Protein 4N6H (pdb70)

B-factor: mean 40.63, std 15.29, range [19.53, 95.66]

InterPro domains:
  IPR000276 G protein-coupled receptor, rhodopsin-like [PF00001] (66-318)
  IPR000276 G protein-coupled receptor, rhodopsin-like [PR00237] (51-75)
  IPR000276 G protein-coupled receptor, rhodopsin-like [PR00237] (84-105)
  IPR000276 G protein-coupled receptor, rhodopsin-like [PR00237] (128-150)
  IPR000276 G protein-coupled receptor, rhodopsin-like [PR00237] (164-185)
  IPR000276 G protein-coupled receptor, rhodopsin-like [PR00237] (214-237)
  IPR000276 G protein-coupled receptor, rhodopsin-like [PR00237] (259-283)
  IPR000276 G protein-coupled receptor, rhodopsin-like [PR00237] (300-326)
  IPR000276 G protein-coupled receptor, rhodopsin-like [PS00237] (134-150)
  IPR000276 G protein-coupled receptor, rhodopsin-like [SM01381] (60-329)
  IPR000321 Delta opioid receptor [PR00525] (18-31)
  IPR000321 Delta opioid receptor [PR00525] (32-46)
  IPR000321 Delta opioid receptor [PR00525] (187-199)
  IPR000321 Delta opioid receptor [PR00525] (284-297)
  IPR000321 Delta opioid receptor [PR00525] (334-346)
  IPR000321 Delta opioid receptor [PR00525] (351-369)
  IPR001418 Opioid receptor [PR00384] (76-89)
  IPR001418 Opioid receptor [PR00384] (128-140)
  IPR001418 Opioid receptor [PR00384] (157-166)
  IPR001418 Opioid receptor [PR00384] (246-258)

Radius of gyration: 29.04 Å; Cα contacts (8 Å, |Δi|>4): 492; chains: 1; bounding box: 52×43×96 Å

GO terms:
  GO:0010629 negative regulation of gene expression (P, IDA)
  GO:0051881 regulation of mitochondrial membrane potential (P, IDA)
  GO:0031333 negative regulation of protein-containing complex assembly (P, IDA)
  GO:0097237 cellular response to toxic substance (P, IDA)
  GO:0071456 cellular response to hypoxia (P, IDA)
  GO:0004985 G protein-coupled opioid receptor activity (F, IDA)
  GO:0005886 plasma membrane (C, IDA)
  GO:0007186 G protein-coupled receptor signaling pathway (P, IDA)
  GO:0005886 plasma membrane (C, TAS)
  GO:0006955 immune response (P, TAS)
  GO:0007187 G protein-coupled receptor signaling pathway, coupled to cyclic nucleotide second messenger (P, TAS)
  GO:0005515 protein binding (F, IPI)
  GO:0038003 G protein-coupled opioid receptor signaling pathway (P, IMP)
  GO:0038046 G protein-coupled enkephalin receptor activity (F, IMP)

CATH classification: 1.20.120.10 (+1 more: 1.20.1070.10)

Foldseek 3Di:
DLVVLLQLLVVLLVQLLVDPWLVSLLVSLVSNLVSLVVNLVDDFPVCPVDDCPDPLVVLQNVLSVVLNVLSVVLNVCSVVTNSVSSSVSSVVSVVSCVPGPCVRHPDHCPLVVLLQVLLVVLLVLLVVLLVLLQVLLVLLLVLCVPDPVNLFLLSLLVNLLSVLLNQQSVCSNQVSVCSNVVARPPFQQVLLSNQLSVQLNLQLNLQSLLVSLVLLLCVQVVVVCSVVPTDSVNSNVVSVVSSVVSVVVSVLSSVQFGWDDDPNHIDTDGHDPPVRLVVVLVVLVCCLCNSPDPSVVSSVVSLVVSVVSLVVDPASDDDPVVSVVSVLSNVLSSVLSVLQCVLQVQLSVLVNCVSPPPDDPSPSVNVSSNSVSVSSNSSSSSVNSVSCCVRPVSSVVSSVVCVVCVPD

Nearest PDB structures (foldseek):
  4n6h-assembly1_A  TM=1.002E+00  e=2.542E-54  Escherichia coli
  4rwd-assembly2_B  TM=7.569E-01  e=8.763E-48  Escherichia coli
  6pt3-assembly1_A  TM=9.069E-01  e=1.514E-42  Homo sapiens
  6pt3-assembly1_B  TM=7.504E-01  e=3.283E-35  Homo sapiens
  8f7s-assembly1_D  TM=8.794E-01  e=4.205E-30  Homo sapiens

Sequence (408 aa):
DLEDNWETLNDNLKVIEKADNAAQVKDALTKMRAAALDAQKATPPKLEDKSPDSPEMKDFRHGFDILVGQIDDALKLANEGKVKEAQAAAEQLKTTRNAYIQKYLGSPGARSASSLALAIAITALYSAVCAVGLLGNVLVMFGIVRYTKMKKTATNIYIFNLALADALATSTLPFQSAKYLMETWPFGELLCKAVLSIDYYNMFTSIFTLTMMMSVDRYIAVCHPVKALDFRTPAKAKLLINICIWVLASGVGVPIMMVMAVTRPRDGAVVCMLQFPSPSWYWDTVTKKICVFLFAFVVPILLIITVCYGLMLLRLRSSVVRLLSGSKEKDRSLRRITRMVLVVVGAFVVCWAPIHIFVIVWTLVDIDRRDPLVVAALHLCIALGYANSSLNPVLYAFLDENFKRCFRQLCRKPCG

Structure (mmCIF, N/CA/C/O backbone):
data_4N6H
#
_entry.id   4N6H
#
_cell.length_a   86.230
_cell.length_b   72.851
_cell.length_c   84.408
_cell.angle_alpha   90.00
_cell.angle_beta   107.48
_cell.angle_gamma   90.00
#
_symmetry.space_group_name_H-M   'C 1 2 1'
#
loop_
_entity.id
_entity.type
_entity.pdbx_description
1 polymer 'Soluble cytochrome b562, Delta-type opioid receptor chimeric protein'
2 non-polymer 'OLEIC ACID'
3 non-polymer '(2R)-2,3-dihydroxypropyl (9Z)-octadec-9-enoate'
4 non-polymer 'TRIETHYLENE GLYCOL'
5 non-polymer 'L(+)-TARTARIC ACID'
6 non-polymer (4bS,8R,8aS,14bR)-7-(cyclopropylmethyl)-5,6,7,8,14,14b-hexahydro-4,8-methano[1]benzofuro[2,3-a]pyrido[4,3-b]carbazole-1,8a(9H)-diol
7 non-polymer 'SODIUM ION'
8 water water
#
loop_
_atom_site.group_PDB
_atom_site.id
_atom_site.type_symbol
_atom_site.label_atom_id
_atom_site.label_alt_id
_atom_site.label_comp_id
_atom_site.label_asym_id
_atom_site.label_entity_id
_atom_site.label_seq_id
_atom_site.pdbx_PDB_ins_code
_atom_site.Cartn_x
_atom_site.Cartn_y
_atom_site.Cartn_z
_atom_site.occupancy
_atom_site.B_iso_or_equiv
_atom_site.auth_seq_id
_atom_site.auth_comp_id
_atom_site.auth_asym_id
_atom_site.auth_atom_id
_atom_site.pdbx_PDB_model_num
ATOM 1 N N . ASP A 1 7 ? 6.398 -70.999 46.982 1.00 78.23 1002 ASP A N 1
ATOM 2 C CA . ASP A 1 7 ? 6.604 -71.107 45.501 1.00 73.85 1002 ASP A CA 1
ATOM 3 C C . ASP A 1 7 ? 7.164 -72.476 45.122 1.00 66.17 1002 ASP A C 1
ATOM 4 O O . ASP A 1 7 ? 6.495 -73.228 44.432 1.00 65.46 1002 ASP A O 1
ATOM 6 N N . LEU A 1 8 ? 8.370 -72.812 45.585 1.00 64.29 1003 LEU A N 1
ATOM 7 C CA . LEU A 1 8 ? 8.994 -74.118 45.258 1.00 60.07 1003 LEU A CA 1
ATOM 8 C C . LEU A 1 8 ? 8.279 -75.279 45.924 1.00 58.45 1003 LEU A C 1
ATOM 9 O O . LEU A 1 8 ? 8.095 -76.340 45.326 1.00 56.80 1003 LEU A O 1
ATOM 14 N N . GLU A 1 9 ? 7.921 -75.083 47.185 1.00 62.96 1004 GLU A N 1
ATOM 15 C CA . GLU A 1 9 ? 7.211 -76.099 47.955 1.00 63.94 1004 GLU A CA 1
ATOM 16 C C . GLU A 1 9 ? 5.923 -76.521 47.270 1.00 61.21 1004 GLU A C 1
ATOM 17 O O . GLU A 1 9 ? 5.601 -77.709 47.193 1.00 58.68 1004 GLU A O 1
ATOM 23 N N . ASP A 1 10 ? 5.174 -75.532 46.794 1.00 63.54 1005 ASP A N 1
ATOM 24 C CA . ASP A 1 10 ? 3.906 -75.782 46.123 1.00 63.50 1005 ASP A CA 1
ATOM 25 C C . ASP A 1 10 ? 4.136 -76.508 44.795 1.00 59.65 1005 ASP A C 1
ATOM 26 O O . ASP A 1 10 ? 3.415 -77.445 44.467 1.00 58.91 1005 ASP A O 1
ATOM 31 N N . ASN A 1 11 ? 5.155 -76.095 44.049 1.00 57.15 1006 ASN A N 1
ATOM 32 C CA . ASN A 1 11 ? 5.517 -76.794 42.802 1.00 54.17 1006 ASN A CA 1
ATOM 33 C C . ASN A 1 11 ? 5.850 -78.278 43.000 1.00 51.40 1006 ASN A C 1
ATOM 34 O O . ASN A 1 11 ? 5.407 -79.138 42.227 1.00 48.61 1006 ASN A O 1
ATOM 39 N N . TRP A 1 12 ? 6.613 -78.577 44.043 1.00 52.14 1007 TRP A N 1
ATOM 40 C CA . TRP A 1 12 ? 7.008 -79.954 44.343 1.00 50.99 1007 TRP A CA 1
ATOM 41 C C . TRP A 1 12 ? 5.793 -80.840 44.694 1.00 52.92 1007 TRP A C 1
ATOM 42 O O . TRP A 1 12 ? 5.680 -81.950 44.180 1.00 52.27 1007 TRP A O 1
ATOM 53 N N . GLU A 1 13 ? 4.874 -80.337 45.521 1.00 55.11 1008 GLU A N 1
ATOM 54 C CA . GLU A 1 13 ? 3.653 -81.076 45.845 1.00 56.84 1008 GLU A CA 1
ATOM 55 C C . GLU A 1 13 ? 2.799 -81.333 44.589 1.00 55.13 1008 GLU A C 1
ATOM 56 O O . GLU A 1 13 ? 2.310 -82.447 44.381 1.00 52.98 1008 GLU A O 1
ATOM 58 N N . THR A 1 14 ? 2.626 -80.309 43.756 1.00 55.26 1009 THR A N 1
ATOM 59 C CA . THR A 1 14 ? 1.786 -80.445 42.573 1.00 58.53 1009 THR A CA 1
ATOM 60 C C . THR A 1 14 ? 2.401 -81.476 41.621 1.00 52.16 1009 THR A C 1
ATOM 61 O O . THR A 1 14 ? 1.689 -82.290 41.029 1.00 50.96 1009 THR A O 1
ATOM 65 N N . LEU A 1 15 ? 3.727 -81.444 41.501 1.00 50.40 1010 LEU A N 1
ATOM 66 C CA . LEU A 1 15 ? 4.457 -82.398 40.681 1.00 49.81 1010 LEU A CA 1
ATOM 67 C C . LEU A 1 15 ? 4.129 -83.827 41.153 1.00 51.85 1010 LEU A C 1
ATOM 68 O O . LEU A 1 15 ? 3.630 -84.673 40.381 1.00 53.32 1010 LEU A O 1
ATOM 73 N N . ASN A 1 16 ? 4.344 -84.066 42.443 1.00 51.89 1011 ASN A N 1
ATOM 74 C CA . ASN A 1 16 ? 4.133 -85.376 43.043 1.00 53.31 1011 ASN A CA 1
ATOM 75 C C . ASN A 1 16 ? 2.670 -85.805 43.079 1.00 52.25 1011 ASN A C 1
ATOM 76 O O . ASN A 1 16 ? 2.388 -86.968 42.843 1.00 53.30 1011 ASN A O 1
ATOM 81 N N . ASP A 1 17 ? 1.755 -84.872 43.353 1.00 53.58 1012 ASP A N 1
ATOM 82 C CA . ASP A 1 17 ? 0.311 -85.173 43.391 1.00 56.17 1012 ASP A CA 1
ATOM 83 C C . ASP A 1 17 ? -0.185 -85.613 42.015 1.00 55.24 1012 ASP A C 1
ATOM 84 O O . ASP A 1 17 ? -0.952 -86.558 41.894 1.00 53.98 1012 ASP A O 1
ATOM 89 N N . ASN A 1 18 ? 0.282 -84.932 40.977 1.00 55.67 1013 ASN A N 1
ATOM 90 C CA . ASN A 1 18 ? -0.130 -85.254 39.619 1.00 52.78 1013 ASN A CA 1
ATOM 91 C C . ASN A 1 18 ? 0.420 -86.588 39.098 1.00 51.11 1013 ASN A C 1
ATOM 92 O O . ASN A 1 18 ? -0.260 -87.261 38.319 1.00 45.63 1013 ASN A O 1
ATOM 97 N N . LEU A 1 19 ? 1.612 -86.990 39.552 1.00 50.49 1014 LEU A N 1
ATOM 98 C CA . LEU A 1 19 ? 2.094 -88.361 39.292 1.00 51.69 1014 LEU A CA 1
ATOM 99 C C . LEU A 1 19 ? 1.093 -89.389 39.786 1.00 54.18 1014 LEU A C 1
ATOM 100 O O . LEU A 1 19 ? 0.797 -90.357 39.090 1.00 55.83 1014 LEU A O 1
ATOM 105 N N . LYS A 1 20 ? 0.568 -89.178 40.996 1.00 58.21 1015 LYS A N 1
ATOM 106 C CA . LYS A 1 20 ? -0.471 -90.067 41.551 1.00 59.95 1015 LYS A CA 1
ATOM 107 C C . LYS A 1 20 ? -1.768 -90.043 40.730 1.00 58.56 1015 LYS A C 1
ATOM 108 O O . LYS A 1 20 ? -2.375 -91.084 40.482 1.00 59.22 1015 LYS A O 1
ATOM 111 N N . VAL A 1 21 ? -2.200 -88.858 40.313 1.00 56.85 1016 VAL A N 1
ATOM 112 C CA . VAL A 1 21 ? -3.410 -88.743 39.485 1.00 56.14 1016 VAL A CA 1
ATOM 113 C C . VAL A 1 21 ? -3.291 -89.596 38.211 1.00 53.35 1016 VAL A C 1
ATOM 114 O O . VAL A 1 21 ? -4.260 -90.248 37.782 1.00 53.41 1016 VAL A O 1
ATOM 118 N N . ILE A 1 22 ? -2.098 -89.610 37.628 1.00 50.71 1017 ILE A N 1
ATOM 119 C CA . ILE A 1 22 ? -1.854 -90.332 36.384 1.00 49.72 1017 ILE A CA 1
ATOM 120 C C . ILE A 1 22 ? -2.033 -91.839 36.562 1.00 51.86 1017 ILE A C 1
ATOM 121 O O . ILE A 1 22 ? -2.714 -92.491 35.765 1.00 47.13 1017 ILE A O 1
ATOM 126 N N . GLU A 1 23 ? -1.406 -92.388 37.598 1.00 54.78 1018 GLU A N 1
ATOM 127 C CA . GLU A 1 23 ? -1.611 -93.799 37.961 1.00 58.32 1018 GLU A CA 1
ATOM 128 C C . GLU A 1 23 ? -3.093 -94.119 38.226 1.00 59.47 1018 GLU A C 1
ATOM 129 O O . GLU A 1 23 ? -3.557 -95.201 37.879 1.00 62.06 1018 GLU A O 1
ATOM 133 N N . LYS A 1 24 ? -3.846 -93.169 38.783 1.00 60.55 1019 LYS A N 1
ATOM 134 C CA . LYS A 1 24 ? -5.272 -93.385 39.082 1.00 61.79 1019 LYS A CA 1
ATOM 135 C C . LYS A 1 24 ? -6.240 -93.081 37.927 1.00 59.04 1019 LYS A C 1
ATOM 136 O O . LYS A 1 24 ? -7.432 -93.331 38.047 1.00 58.91 1019 LYS A O 1
ATOM 140 N N . ALA A 1 25 ? -5.740 -92.561 36.809 1.00 55.29 1020 ALA A N 1
ATOM 141 C CA . ALA A 1 25 ? -6.609 -92.022 35.766 1.00 53.07 1020 ALA A CA 1
ATOM 142 C C . ALA A 1 25 ? -7.458 -93.074 35.025 1.00 54.22 1020 ALA A C 1
ATOM 143 O O . ALA A 1 25 ? -7.011 -94.197 34.778 1.00 54.73 1020 ALA A O 1
ATOM 145 N N . ASP A 1 26 ? -8.679 -92.676 34.670 1.00 54.00 1021 ASP A N 1
ATOM 146 C CA . ASP A 1 26 ? -9.611 -93.490 33.872 1.00 54.86 1021 ASP A CA 1
ATOM 147 C C . ASP A 1 26 ? -9.381 -93.346 32.367 1.00 48.58 1021 ASP A C 1
ATOM 148 O O . ASP A 1 26 ? -9.735 -94.242 31.579 1.00 45.70 1021 ASP A O 1
ATOM 153 N N . ASN A 1 27 ? -8.859 -92.198 31.962 1.00 44.34 1022 ASN A N 1
ATOM 154 C CA . ASN A 1 27 ? -8.754 -91.871 30.540 1.00 42.39 1022 ASN A CA 1
ATOM 155 C C . ASN A 1 27 ? -7.581 -90.958 30.162 1.00 38.59 1022 ASN A C 1
ATOM 156 O O . ASN A 1 27 ? -6.920 -90.333 31.017 1.00 39.62 1022 ASN A O 1
ATOM 161 N N . ALA A 1 28 ? -7.336 -90.894 28.857 1.00 36.29 1023 ALA A N 1
ATOM 162 C CA . ALA A 1 28 ? -6.232 -90.143 28.311 1.00 33.46 1023 ALA A CA 1
ATOM 163 C C . ALA A 1 28 ? -6.313 -88.632 28.610 1.00 34.64 1023 ALA A C 1
ATOM 164 O O . ALA A 1 28 ? -5.290 -87.986 28.780 1.00 34.11 1023 ALA A O 1
ATOM 166 N N . ALA A 1 29 ? -7.511 -88.076 28.631 1.00 37.64 1024 ALA A N 1
ATOM 167 C CA . ALA A 1 29 ? -7.676 -86.644 28.892 1.00 40.27 1024 ALA A CA 1
ATOM 168 C C . ALA A 1 29 ? -7.219 -86.286 30.310 1.00 38.73 1024 ALA A C 1
ATOM 169 O O . ALA A 1 29 ? -6.616 -85.241 30.521 1.00 37.56 1024 ALA A O 1
ATOM 171 N N . GLN A 1 30 ? -7.542 -87.141 31.271 1.00 39.19 1025 GLN A N 1
ATOM 172 C CA . GLN A 1 30 ? -7.133 -86.925 32.654 1.00 41.15 1025 GLN A CA 1
ATOM 173 C C . GLN A 1 30 ? -5.619 -87.000 32.762 1.00 38.30 1025 GLN A C 1
ATOM 174 O O . GLN A 1 30 ? -5.000 -86.250 33.526 1.00 38.78 1025 GLN A O 1
ATOM 180 N N . VAL A 1 31 ? -5.031 -87.934 32.021 1.00 34.94 1026 VAL A N 1
ATOM 181 C CA . VAL A 1 31 ? -3.560 -88.082 32.011 1.00 34.48 1026 VAL A CA 1
ATOM 182 C C . VAL A 1 31 ? -2.889 -86.855 31.353 1.00 32.69 1026 VAL A C 1
ATOM 183 O O . VAL A 1 31 ? -1.919 -86.314 31.868 1.00 33.72 1026 VAL A O 1
ATOM 187 N N . LYS A 1 32 ? -3.419 -86.406 30.225 1.00 33.27 1027 LYS A N 1
ATOM 188 C CA . LYS A 1 32 ? -2.910 -85.212 29.532 1.00 34.28 1027 LYS A CA 1
ATOM 189 C C . LYS A 1 32 ? -2.974 -83.982 30.448 1.00 37.02 1027 LYS A C 1
ATOM 190 O O . LYS A 1 32 ? -2.017 -83.196 30.542 1.00 34.27 1027 LYS A O 1
ATOM 196 N N . ASP A 1 33 ? -4.096 -83.822 31.144 1.00 38.86 1028 ASP A N 1
ATOM 197 C CA . ASP A 1 33 ? -4.234 -82.690 32.060 1.00 42.98 1028 ASP A CA 1
ATOM 198 C C . ASP A 1 33 ? -3.185 -82.720 33.192 1.00 41.11 1028 ASP A C 1
ATOM 199 O O . ASP A 1 33 ? -2.582 -81.694 33.515 1.00 41.61 1028 ASP A O 1
ATOM 204 N N . ALA A 1 34 ? -2.989 -83.890 33.794 1.00 38.29 1029 ALA A N 1
ATOM 205 C CA . ALA A 1 34 ? -2.060 -84.051 34.902 1.00 37.29 1029 ALA A CA 1
ATOM 206 C C . ALA A 1 34 ? -0.623 -83.845 34.401 1.00 35.22 1029 ALA A C 1
ATOM 207 O O . ALA A 1 34 ? 0.183 -83.187 35.081 1.00 35.64 1029 ALA A O 1
ATOM 209 N N . LEU A 1 35 ? -0.317 -84.373 33.213 1.00 33.28 1030 LEU A N 1
ATOM 210 C CA . LEU A 1 35 ? 1.034 -84.210 32.633 1.00 32.53 1030 LEU A CA 1
ATOM 211 C C . LEU A 1 35 ? 1.323 -82.747 32.388 1.00 33.73 1030 LEU A C 1
ATOM 212 O O . LEU A 1 35 ? 2.427 -82.266 32.649 1.00 34.59 1030 LEU A O 1
ATOM 217 N N . THR A 1 36 ? 0.332 -82.047 31.853 1.00 36.35 1031 THR A N 1
ATOM 218 C CA . THR A 1 36 ? 0.456 -80.613 31.565 1.00 37.71 1031 THR A CA 1
ATOM 219 C C . THR A 1 36 ? 0.786 -79.792 32.838 1.00 38.76 1031 THR A C 1
ATOM 220 O O . THR A 1 36 ? 1.689 -78.936 32.837 1.00 37.67 1031 THR A O 1
ATOM 224 N N . LYS A 1 37 ? 0.072 -80.076 33.924 1.00 39.32 1032 LYS A N 1
ATOM 225 C CA . LYS A 1 37 ? 0.385 -79.482 35.230 1.00 41.32 1032 LYS A CA 1
ATOM 226 C C . LYS A 1 37 ? 1.749 -79.876 35.794 1.00 39.05 1032 LYS A C 1
ATOM 227 O O . LYS A 1 37 ? 2.434 -79.027 36.377 1.00 38.74 1032 LYS A O 1
ATOM 233 N N . MET A 1 38 ? 2.147 -81.136 35.622 1.00 37.43 1033 MET A N 1
ATOM 234 C CA . MET A 1 38 ? 3.473 -81.580 36.092 1.00 36.75 1033 MET A CA 1
ATOM 235 C C . MET A 1 38 ? 4.563 -80.779 35.371 1.00 36.29 1033 MET A C 1
ATOM 236 O O . MET A 1 38 ? 5.523 -80.331 35.966 1.00 35.86 1033 MET A O 1
ATOM 241 N N . ARG A 1 39 ? 4.398 -80.600 34.070 1.00 35.61 1034 ARG A N 1
ATOM 242 C CA . ARG A 1 39 ? 5.396 -79.897 33.297 1.00 36.54 1034 ARG A CA 1
ATOM 243 C C . ARG A 1 39 ? 5.530 -78.434 33.732 1.00 37.07 1034 ARG A C 1
ATOM 244 O O . ARG A 1 39 ? 6.643 -77.918 33.860 1.00 36.38 1034 ARG A O 1
ATOM 252 N N . ALA A 1 40 ? 4.399 -77.771 33.931 1.00 39.15 1035 ALA A N 1
ATOM 253 C CA . ALA A 1 40 ? 4.388 -76.386 34.405 1.00 41.33 1035 ALA A CA 1
ATOM 254 C C . ALA A 1 40 ? 5.058 -76.309 35.768 1.00 42.53 1035 ALA A C 1
ATOM 255 O O . ALA A 1 40 ? 5.887 -75.442 35.998 1.00 45.70 1035 ALA A O 1
ATOM 257 N N . ALA A 1 41 ? 4.704 -77.212 36.674 1.00 42.72 1036 ALA A N 1
ATOM 258 C CA . ALA A 1 41 ? 5.311 -77.217 38.004 1.00 44.82 1036 ALA A CA 1
ATOM 259 C C . ALA A 1 41 ? 6.822 -77.487 37.941 1.00 44.96 1036 ALA A C 1
ATOM 260 O O . ALA A 1 41 ? 7.615 -76.851 38.647 1.00 45.80 1036 ALA A O 1
ATOM 262 N N . ALA A 1 42 ? 7.217 -78.421 37.088 1.00 40.55 1037 ALA A N 1
ATOM 263 C CA . ALA A 1 42 ? 8.628 -78.771 36.903 1.00 41.80 1037 ALA A CA 1
ATOM 264 C C . ALA A 1 42 ? 9.468 -77.578 36.421 1.00 42.94 1037 ALA A C 1
ATOM 265 O O . ALA A 1 42 ? 10.532 -77.273 36.973 1.00 43.19 1037 ALA A O 1
ATOM 267 N N . LEU A 1 43 ? 8.969 -76.891 35.403 1.00 43.86 1038 LEU A N 1
ATOM 268 C CA . LEU A 1 43 ? 9.674 -75.732 34.838 1.00 45.57 1038 LEU A CA 1
ATOM 269 C C . LEU A 1 43 ? 9.868 -74.599 35.865 1.00 47.54 1038 LEU A C 1
ATOM 270 O O . LEU A 1 43 ? 10.916 -73.939 35.887 1.00 48.72 1038 LEU A O 1
ATOM 275 N N . ASP A 1 44 ? 8.856 -74.379 36.696 1.00 50.15 1039 ASP A N 1
ATOM 276 C CA . ASP A 1 44 ? 8.952 -73.425 37.811 1.00 53.82 1039 ASP A CA 1
ATOM 277 C C . ASP A 1 44 ? 9.938 -73.887 38.893 1.00 53.60 1039 ASP A C 1
ATOM 278 O O . ASP A 1 44 ? 10.768 -73.099 39.349 1.00 57.21 1039 ASP A O 1
ATOM 281 N N . ALA A 1 45 ? 9.854 -75.151 39.302 1.00 49.51 1040 ALA A N 1
ATOM 282 C CA . ALA A 1 45 ? 10.773 -75.692 40.295 1.00 50.16 1040 ALA A CA 1
ATOM 283 C C . ALA A 1 45 ? 12.229 -75.539 39.833 1.00 51.38 1040 ALA A C 1
ATOM 284 O O . ALA A 1 45 ? 13.114 -75.211 40.624 1.00 52.10 1040 ALA A O 1
ATOM 286 N N . GLN A 1 46 ? 12.448 -75.732 38.535 1.00 49.38 1041 GLN A N 1
ATOM 287 C CA . GLN A 1 46 ? 13.780 -75.774 37.966 1.00 50.46 1041 GLN A CA 1
ATOM 288 C C . GLN A 1 46 ? 14.521 -74.447 38.105 1.00 52.16 1041 GLN A C 1
ATOM 289 O O . GLN A 1 46 ? 15.754 -74.438 38.125 1.00 53.47 1041 GLN A O 1
ATOM 295 N N . LYS A 1 47 ? 13.765 -73.350 38.186 1.00 53.16 1042 LYS A N 1
ATOM 296 C CA . LYS A 1 47 ? 14.327 -72.002 38.307 1.00 57.38 1042 LYS A CA 1
ATOM 297 C C . LYS A 1 47 ? 14.779 -71.665 39.729 1.00 60.74 1042 LYS A C 1
ATOM 298 O O . LYS A 1 47 ? 15.526 -70.711 39.924 1.00 65.51 1042 LYS A O 1
ATOM 301 N N . ALA A 1 48 ? 14.320 -72.441 40.715 1.00 61.20 1043 ALA A N 1
ATOM 302 C CA . ALA A 1 48 ? 14.500 -72.119 42.121 1.00 62.47 1043 ALA A CA 1
ATOM 303 C C . ALA A 1 48 ? 15.709 -72.833 42.727 1.00 64.06 1043 ALA A C 1
ATOM 304 O O . ALA A 1 48 ? 16.269 -73.767 42.139 1.00 60.40 1043 ALA A O 1
ATOM 306 N N . THR A 1 49 ? 16.101 -72.373 43.911 1.00 62.77 1044 THR A N 1
ATOM 307 C CA . THR A 1 49 ? 17.227 -72.938 44.642 1.00 62.30 1044 THR A CA 1
ATOM 308 C C . THR A 1 49 ? 16.628 -73.690 45.824 1.00 63.21 1044 THR A C 1
ATOM 309 O O . THR A 1 49 ? 15.890 -73.102 46.607 1.00 65.49 1044 THR A O 1
ATOM 313 N N . PRO A 1 50 ? 16.920 -74.996 45.943 1.00 60.62 1045 PRO A N 1
ATOM 314 C CA . PRO A 1 50 ? 16.506 -75.726 47.131 1.00 62.35 1045 PRO A CA 1
ATOM 315 C C . PRO A 1 50 ? 17.106 -75.089 48.397 1.00 65.26 1045 PRO A C 1
ATOM 316 O O . PRO A 1 50 ? 18.247 -74.622 48.357 1.00 64.13 1045 PRO A O 1
ATOM 320 N N . PRO A 1 51 ? 16.342 -75.054 49.504 1.00 69.29 1046 PRO A N 1
ATOM 321 C CA . PRO A 1 51 ? 16.869 -74.569 50.785 1.00 73.03 1046 PRO A CA 1
ATOM 322 C C . PRO A 1 51 ? 18.236 -75.154 51.149 1.00 75.08 1046 PRO A C 1
ATOM 323 O O . PRO A 1 51 ? 19.108 -74.422 51.620 1.00 77.00 1046 PRO A O 1
ATOM 327 N N . LYS A 1 52 ? 18.417 -76.454 50.904 1.00 75.53 1047 LYS A N 1
ATOM 328 C CA . LYS A 1 52 ? 19.675 -77.157 51.207 1.00 77.38 1047 LYS A CA 1
ATOM 329 C C . LYS A 1 52 ? 20.877 -76.625 50.409 1.00 77.42 1047 LYS A C 1
ATOM 330 O O . LYS A 1 52 ? 22.020 -76.750 50.848 1.00 78.19 1047 LYS A O 1
ATOM 333 N N . LEU A 1 53 ? 20.606 -76.045 49.238 1.00 74.01 1048 LEU A N 1
ATOM 334 C CA . LEU A 1 53 ? 21.650 -75.606 48.314 1.00 71.85 1048 LEU A CA 1
ATOM 335 C C . LEU A 1 53 ? 21.865 -74.086 48.319 1.00 71.70 1048 LEU A C 1
ATOM 336 O O . LEU A 1 53 ? 22.580 -73.562 47.471 1.00 68.92 1048 LEU A O 1
ATOM 341 N N . GLU A 1 54 ? 21.284 -73.383 49.291 1.00 74.77 1049 GLU A N 1
ATOM 342 C CA . GLU A 1 54 ? 21.453 -71.930 49.388 1.00 76.09 1049 GLU A CA 1
ATOM 343 C C . GLU A 1 54 ? 22.925 -71.493 49.543 1.00 77.92 1049 GLU A C 1
ATOM 344 O O . GLU A 1 54 ? 23.272 -70.370 49.183 1.00 79.69 1049 GLU A O 1
ATOM 347 N N . ASP A 1 55 ? 23.785 -72.377 50.054 1.00 78.01 1050 ASP A N 1
ATOM 348 C CA . ASP A 1 55 ? 25.200 -72.042 50.280 1.00 79.83 1050 ASP A CA 1
ATOM 349 C C . ASP A 1 55 ? 26.103 -72.328 49.069 1.00 77.45 1050 ASP A C 1
ATOM 350 O O . ASP A 1 55 ? 27.338 -72.299 49.198 1.00 77.45 1050 ASP A O 1
ATOM 353 N N . LYS A 1 56 ? 25.502 -72.579 47.903 1.00 72.85 1051 LYS A N 1
ATOM 354 C CA . LYS A 1 56 ? 26.246 -73.071 46.742 1.00 70.99 1051 LYS A CA 1
ATOM 355 C C . LYS A 1 56 ? 26.164 -72.176 45.510 1.00 67.69 1051 LYS A C 1
ATOM 356 O O . LYS A 1 56 ? 25.194 -71.453 45.310 1.00 67.41 1051 LYS A O 1
ATOM 362 N N . SER A 1 57 ? 27.217 -72.232 44.693 1.00 66.63 1052 SER A N 1
ATOM 363 C CA . SER A 1 57 ? 27.228 -71.589 43.374 1.00 62.11 1052 SER A CA 1
ATOM 364 C C . SER A 1 57 ? 26.174 -72.197 42.438 1.00 59.47 1052 SER A C 1
ATOM 365 O O . SER A 1 57 ? 25.931 -73.400 42.481 1.00 57.20 1052 SER A O 1
ATOM 368 N N . PRO A 1 58 ? 25.578 -71.367 41.557 1.00 58.22 1053 PRO A N 1
ATOM 369 C CA . PRO A 1 58 ? 24.704 -71.889 40.508 1.00 55.82 1053 PRO A CA 1
ATOM 370 C C . PRO A 1 58 ? 25.405 -72.913 39.606 1.00 54.45 1053 PRO A C 1
ATOM 371 O O . PRO A 1 58 ? 24.733 -73.758 38.972 1.00 49.77 1053 PRO A O 1
ATOM 375 N N . ASP A 1 59 ? 26.736 -72.804 39.549 1.00 52.24 1054 ASP A N 1
ATOM 376 C CA . ASP A 1 59 ? 27.613 -73.668 38.757 1.00 53.16 1054 ASP A CA 1
ATOM 377 C C . ASP A 1 59 ? 28.211 -74.853 39.537 1.00 54.12 1054 ASP A C 1
ATOM 378 O O . ASP A 1 59 ? 29.011 -75.620 38.991 1.00 52.31 1054 ASP A O 1
ATOM 383 N N . SER A 1 60 ? 27.815 -75.019 40.799 1.00 54.68 1055 SER A N 1
ATOM 384 C CA . SER A 1 60 ? 28.315 -76.118 41.622 1.00 55.77 1055 SER A CA 1
ATOM 385 C C . SER A 1 60 ? 27.802 -77.456 41.062 1.00 53.80 1055 SER A C 1
ATOM 386 O O . SER A 1 60 ? 26.799 -77.482 40.330 1.00 49.48 1055 SER A O 1
ATOM 389 N N . PRO A 1 61 ? 28.479 -78.574 41.405 1.00 54.85 1056 PRO A N 1
ATOM 390 C CA . PRO A 1 61 ? 27.972 -79.868 40.927 1.00 55.91 1056 PRO A CA 1
ATOM 391 C C . PRO A 1 61 ? 26.549 -80.184 41.429 1.00 55.63 1056 PRO A C 1
ATOM 392 O O . PRO A 1 61 ? 25.791 -80.820 40.699 1.00 56.50 1056 PRO A O 1
ATOM 396 N N . GLU A 1 62 ? 26.176 -79.703 42.622 1.00 57.28 1057 GLU A N 1
ATOM 397 C CA . GLU A 1 62 ? 24.802 -79.905 43.156 1.00 58.15 1057 GLU A CA 1
ATOM 398 C C . GLU A 1 62 ? 23.740 -79.199 42.303 1.00 56.78 1057 GLU A C 1
ATOM 399 O O . GLU A 1 62 ? 22.770 -79.831 41.855 1.00 54.21 1057 GLU A O 1
ATOM 405 N N . MET A 1 63 ? 23.901 -77.895 42.087 1.00 56.79 1058 MET A N 1
ATOM 406 C CA . MET A 1 63 ? 22.910 -77.156 41.295 1.00 54.86 1058 MET A CA 1
ATOM 407 C C . MET A 1 63 ? 22.864 -77.619 39.821 1.00 53.11 1058 MET A C 1
ATOM 408 O O . MET A 1 63 ? 21.798 -77.639 39.224 1.00 50.97 1058 MET A O 1
ATOM 413 N N . LYS A 1 64 ? 23.999 -78.020 39.246 1.00 53.44 1059 LYS A N 1
ATOM 414 C CA . LYS A 1 64 ? 24.001 -78.624 37.891 1.00 51.95 1059 LYS A CA 1
ATOM 415 C C . LYS A 1 64 ? 23.074 -79.856 37.849 1.00 51.66 1059 LYS A C 1
ATOM 416 O O . LYS A 1 64 ? 22.246 -80.026 36.928 1.00 50.86 1059 LYS A O 1
ATOM 418 N N . ASP A 1 65 ? 23.214 -80.684 38.877 1.00 51.22 1060 ASP A N 1
ATOM 419 C CA . ASP A 1 65 ? 22.510 -81.950 39.024 1.00 53.05 1060 ASP A CA 1
ATOM 420 C C . ASP A 1 65 ? 20.994 -81.721 39.121 1.00 50.61 1060 ASP A C 1
ATOM 421 O O . ASP A 1 65 ? 20.208 -82.380 38.424 1.00 51.12 1060 ASP A O 1
ATOM 426 N N . PHE A 1 66 ? 20.615 -80.771 39.977 1.00 48.48 1061 PHE A N 1
ATOM 427 C CA . PHE A 1 66 ? 19.215 -80.394 40.216 1.00 48.89 1061 PHE A CA 1
ATOM 428 C C . PHE A 1 66 ? 18.535 -79.930 38.927 1.00 46.85 1061 PHE A C 1
ATOM 429 O O . PHE A 1 66 ? 17.407 -80.371 38.586 1.00 45.96 1061 PHE A O 1
ATOM 437 N N . ARG A 1 67 ? 19.209 -79.047 38.201 1.00 45.28 1062 ARG A N 1
ATOM 438 C CA . ARG A 1 67 ? 18.685 -78.578 36.907 1.00 44.47 1062 ARG A CA 1
ATOM 439 C C . ARG A 1 67 ? 18.634 -79.705 35.887 1.00 44.30 1062 ARG A C 1
ATOM 440 O O . ARG A 1 67 ? 17.654 -79.834 35.160 1.00 45.35 1062 ARG A O 1
ATOM 448 N N . HIS A 1 68 ? 19.686 -80.517 35.829 1.00 44.74 1063 HIS A N 1
ATOM 449 C CA . HIS A 1 68 ? 19.767 -81.629 34.881 1.00 46.51 1063 HIS A CA 1
ATOM 450 C C . HIS A 1 68 ? 18.542 -82.537 35.089 1.00 47.64 1063 HIS A C 1
ATOM 451 O O . HIS A 1 68 ? 17.919 -82.942 34.122 1.00 45.96 1063 HIS A O 1
ATOM 458 N N . GLY A 1 69 ? 18.204 -82.822 36.350 1.00 40.66 1064 GLY A N 1
ATOM 459 C CA . GLY A 1 69 ? 17.066 -83.690 36.689 1.00 40.51 1064 GLY A CA 1
ATOM 460 C C . GLY A 1 69 ? 15.735 -83.229 36.122 1.00 40.41 1064 GLY A C 1
ATOM 461 O O . GLY A 1 69 ? 14.951 -84.020 35.553 1.00 38.42 1064 GLY A O 1
ATOM 462 N N . PHE A 1 70 ? 15.451 -81.946 36.301 1.00 40.99 1065 PHE A N 1
ATOM 463 C CA . PHE A 1 70 ? 14.237 -81.379 35.743 1.00 40.27 1065 PHE A CA 1
ATOM 464 C C . PHE A 1 70 ? 14.227 -81.318 34.192 1.00 39.66 1065 PHE A C 1
ATOM 465 O O . PHE A 1 70 ? 13.164 -81.484 33.589 1.00 37.44 1065 PHE A O 1
ATOM 473 N N . ASP A 1 71 ? 15.382 -81.069 33.563 1.00 38.59 1066 ASP A N 1
ATOM 474 C CA . ASP A 1 71 ? 15.517 -81.226 32.087 1.00 40.04 1066 ASP A CA 1
ATOM 475 C C . ASP A 1 71 ? 15.084 -82.625 31.615 1.00 37.62 1066 ASP A C 1
ATOM 476 O O . ASP A 1 71 ? 14.280 -82.772 30.689 1.00 34.93 1066 ASP A O 1
ATOM 481 N N . ILE A 1 72 ? 15.616 -83.644 32.285 1.00 36.67 1067 ILE A N 1
ATOM 482 C CA . ILE A 1 72 ? 15.288 -85.028 31.958 1.00 36.94 1067 ILE A CA 1
ATOM 483 C C . ILE A 1 72 ? 13.763 -85.274 32.132 1.00 33.03 1067 ILE A C 1
ATOM 484 O O . ILE A 1 72 ? 13.098 -85.825 31.272 1.00 31.69 1067 ILE A O 1
ATOM 489 N N . LEU A 1 73 ? 13.235 -84.819 33.261 1.00 33.77 1068 LEU A N 1
ATOM 490 C CA . LEU A 1 73 ? 11.856 -85.019 33.605 1.00 32.23 1068 LEU A CA 1
ATOM 491 C C . LEU A 1 73 ? 10.945 -84.346 32.575 1.00 29.74 1068 LEU A C 1
ATOM 492 O O . LEU A 1 73 ? 9.943 -84.927 32.130 1.00 29.23 1068 LEU A O 1
ATOM 497 N N . VAL A 1 74 ? 11.278 -83.119 32.196 1.00 29.58 1069 VAL A N 1
ATOM 498 C CA . VAL A 1 74 ? 10.425 -82.360 31.259 1.00 30.62 1069 VAL A CA 1
ATOM 499 C C . VAL A 1 74 ? 10.389 -83.060 29.901 1.00 29.69 1069 VAL A C 1
ATOM 500 O O . VAL A 1 74 ? 9.340 -83.197 29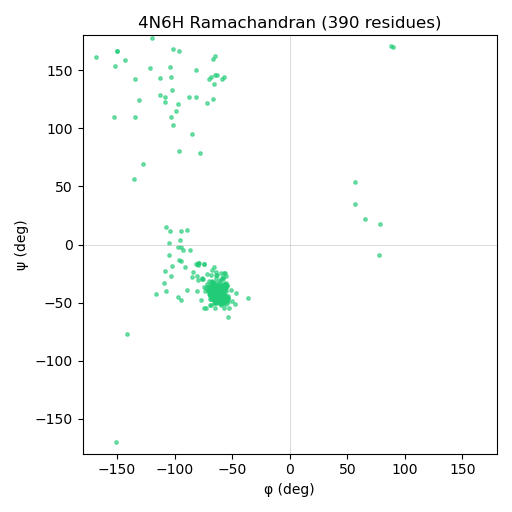.271 1.00 28.71 1069 VAL A O 1
ATOM 504 N N . GLY A 1 75 ? 11.532 -83.558 29.464 1.00 28.84 1070 GLY A N 1
ATOM 505 C CA . GLY A 1 75 ? 11.585 -84.284 28.194 1.00 28.71 1070 GLY A CA 1
ATOM 506 C C . GLY A 1 75 ? 10.774 -85.565 28.236 1.00 28.30 1070 GLY A C 1
ATOM 507 O O . GLY A 1 75 ? 10.102 -85.927 27.255 1.00 27.43 1070 GLY A O 1
ATOM 508 N N . GLN A 1 76 ? 10.789 -86.240 29.383 1.00 29.60 1071 GLN A N 1
ATOM 509 C CA . GLN A 1 76 ? 9.964 -87.443 29.548 1.00 28.53 1071 GLN A CA 1
ATOM 510 C C . GLN A 1 76 ? 8.481 -87.095 29.571 1.00 27.16 1071 GLN A C 1
ATOM 511 O O . GLN A 1 76 ? 7.666 -87.830 29.017 1.00 27.05 1071 GLN A O 1
ATOM 517 N N . ILE A 1 77 ? 8.132 -85.969 30.183 1.00 26.50 1072 ILE A N 1
ATOM 518 C CA . ILE A 1 77 ? 6.739 -85.507 30.138 1.00 28.43 1072 ILE A CA 1
ATOM 519 C C . ILE A 1 77 ? 6.321 -85.153 28.714 1.00 28.10 1072 ILE A C 1
ATOM 520 O O . ILE A 1 77 ? 5.188 -85.471 28.288 1.00 25.21 1072 ILE A O 1
ATOM 525 N N . ASP A 1 78 ? 7.223 -84.487 27.976 1.00 26.57 1073 ASP A N 1
ATOM 526 C CA . ASP A 1 78 ? 6.962 -84.176 26.564 1.00 26.84 1073 ASP A CA 1
ATOM 527 C C . ASP A 1 78 ? 6.638 -85.461 25.764 1.00 27.78 1073 ASP A C 1
ATOM 528 O O . ASP A 1 78 ? 5.700 -85.478 24.966 1.00 27.44 1073 ASP A O 1
ATOM 533 N N . ASP A 1 79 ? 7.423 -86.521 25.965 1.00 27.90 1074 ASP A N 1
ATOM 534 C CA . ASP A 1 79 ? 7.160 -87.783 25.255 1.00 27.68 1074 ASP A CA 1
ATOM 535 C C . ASP A 1 79 ? 5.818 -88.383 25.706 1.00 28.06 1074 ASP A C 1
ATOM 536 O O . ASP A 1 79 ? 5.003 -88.836 24.871 1.00 28.62 1074 ASP A O 1
ATOM 541 N N . ALA A 1 80 ? 5.570 -88.403 27.006 1.00 27.25 1075 ALA A N 1
ATOM 542 C CA . ALA A 1 80 ? 4.302 -88.967 27.508 1.00 27.12 1075 ALA A CA 1
ATOM 543 C C . ALA A 1 80 ? 3.083 -88.180 27.048 1.00 28.14 1075 ALA A C 1
ATOM 544 O O . ALA A 1 80 ? 2.039 -88.770 26.792 1.00 26.63 1075 ALA A O 1
ATOM 546 N N . LEU A 1 81 ? 3.233 -86.872 26.877 1.00 28.68 1076 LEU A N 1
ATOM 547 C CA . LEU A 1 81 ? 2.145 -86.030 26.368 1.00 29.32 1076 LEU A CA 1
ATOM 548 C C . LEU A 1 81 ? 1.789 -86.340 24.934 1.00 30.55 1076 LEU A C 1
ATOM 549 O O . LEU A 1 81 ? 0.589 -86.343 24.563 1.00 32.41 1076 LEU A O 1
ATOM 554 N N . LYS A 1 82 ? 2.783 -86.626 24.103 1.00 29.86 1077 LYS A N 1
ATOM 555 C CA . LYS A 1 82 ? 2.486 -87.047 22.753 1.00 31.91 1077 LYS A CA 1
ATOM 556 C C . LYS A 1 82 ? 1.578 -88.298 22.786 1.00 29.36 1077 LYS A C 1
ATOM 557 O O . LYS A 1 82 ? 0.619 -88.387 22.026 1.00 31.84 1077 LYS A O 1
ATOM 563 N N . LEU A 1 83 ? 1.902 -89.266 23.649 1.00 28.41 1078 LEU A N 1
ATOM 564 C CA . LEU A 1 83 ? 1.065 -90.491 23.784 1.00 29.39 1078 LEU A CA 1
ATOM 565 C C . LEU A 1 83 ? -0.348 -90.153 24.254 1.00 30.88 1078 LEU A C 1
ATOM 566 O O . LEU A 1 83 ? -1.356 -90.654 23.693 1.00 31.18 1078 LEU A O 1
ATOM 571 N N . ALA A 1 84 ? -0.442 -89.332 25.303 1.00 29.19 1079 ALA A N 1
ATOM 572 C CA . ALA A 1 84 ? -1.754 -88.947 25.831 1.00 30.71 1079 ALA A CA 1
ATOM 573 C C . ALA A 1 84 ? -2.589 -88.160 24.803 1.00 32.73 1079 ALA A C 1
ATOM 574 O O . ALA A 1 84 ? -3.802 -88.397 24.674 1.00 31.87 1079 ALA A O 1
ATOM 576 N N . ASN A 1 85 ? -1.933 -87.242 24.087 1.00 32.33 1080 ASN A N 1
ATOM 577 C CA . ASN A 1 85 ? -2.577 -86.461 23.014 1.00 36.55 1080 ASN A CA 1
ATOM 578 C C . ASN A 1 85 ? -3.172 -87.323 21.907 1.00 37.66 1080 ASN A C 1
ATOM 579 O O . ASN A 1 85 ? -4.131 -86.922 21.271 1.00 38.47 1080 ASN A O 1
ATOM 584 N N . GLU A 1 86 ? -2.580 -88.489 21.664 1.00 36.97 1081 GLU A N 1
ATOM 585 C CA . GLU A 1 86 ? -3.065 -89.423 20.650 1.00 39.35 1081 GLU A CA 1
ATOM 586 C C . GLU A 1 86 ? -4.012 -90.490 21.215 1.00 37.17 1081 GLU A C 1
ATOM 587 O O . GLU A 1 86 ? -4.354 -91.473 20.550 1.00 38.41 1081 GLU A O 1
ATOM 593 N N . GLY A 1 87 ? -4.444 -90.279 22.453 1.00 36.04 1082 GLY A N 1
ATOM 594 C CA . GLY A 1 87 ? -5.433 -91.133 23.085 1.00 37.96 1082 GLY A CA 1
ATOM 595 C C . GLY A 1 87 ? -4.917 -92.451 23.613 1.00 37.59 1082 GLY A C 1
ATOM 596 O O . GLY A 1 87 ? -5.710 -93.340 23.881 1.00 39.77 1082 GLY A O 1
ATOM 597 N N . LYS A 1 88 ? -3.607 -92.595 23.807 1.00 34.70 1083 LYS A N 1
ATOM 598 C CA . LYS A 1 88 ? -3.053 -93.883 24.240 1.00 36.38 1083 LYS A CA 1
ATOM 599 C C . LYS A 1 88 ? -2.872 -93.901 25.763 1.00 36.28 1083 LYS A C 1
ATOM 600 O O . LYS A 1 88 ? -1.747 -93.745 26.278 1.00 35.88 1083 LYS A O 1
ATOM 606 N N . VAL A 1 89 ? -3.970 -94.145 26.488 1.00 37.03 1084 VAL A N 1
ATOM 607 C CA . VAL A 1 89 ? -3.923 -94.010 27.940 1.00 37.17 1084 VAL A CA 1
ATOM 608 C C . VAL A 1 89 ? -2.955 -94.994 28.604 1.00 38.97 1084 VAL A C 1
ATOM 609 O O . VAL A 1 89 ? -2.159 -94.555 29.453 1.00 36.42 1084 VAL A O 1
ATOM 613 N N . LYS A 1 90 ? -2.996 -96.292 28.246 1.00 37.98 1085 LYS A N 1
ATOM 614 C CA . LYS A 1 90 ? -2.065 -97.287 28.887 1.00 40.27 1085 LYS A CA 1
ATOM 615 C C . LYS A 1 90 ? -0.579 -96.967 28.651 1.00 39.26 1085 LYS A C 1
ATOM 616 O O . LYS A 1 90 ? 0.255 -97.031 29.578 1.00 38.13 1085 LYS A O 1
ATOM 618 N N . GLU A 1 91 ? -0.234 -96.624 27.423 1.00 39.82 1086 GLU A N 1
ATOM 619 C CA . GLU A 1 91 ? 1.153 -96.209 27.122 1.00 41.63 1086 GLU A CA 1
ATOM 620 C C . GLU A 1 91 ? 1.556 -94.926 27.859 1.00 38.08 1086 GLU A C 1
ATOM 621 O O . GLU A 1 91 ? 2.690 -94.813 28.359 1.00 37.96 1086 GLU A O 1
ATOM 627 N N . ALA A 1 92 ? 0.665 -93.940 27.892 1.00 32.57 1087 ALA A N 1
ATOM 628 C CA . ALA A 1 92 ? 0.939 -92.705 28.648 1.00 33.49 1087 ALA A CA 1
ATOM 629 C C . ALA A 1 92 ? 1.156 -92.991 30.135 1.00 35.13 1087 ALA A C 1
ATOM 630 O O . ALA A 1 92 ? 2.085 -92.440 30.753 1.00 37.15 1087 ALA A O 1
ATOM 632 N N . GLN A 1 93 ? 0.312 -93.867 30.694 1.00 37.36 1088 GLN A N 1
ATOM 633 C CA . GLN A 1 93 ? 0.428 -94.246 32.098 1.00 39.32 1088 GLN A CA 1
ATOM 634 C C . GLN A 1 93 ? 1.736 -94.981 32.400 1.00 40.67 1088 GLN A C 1
ATOM 635 O O . GLN A 1 93 ? 2.370 -94.736 33.431 1.00 43.03 1088 GLN A O 1
ATOM 641 N N . ALA A 1 94 ? 2.128 -95.875 31.502 1.00 42.35 1089 ALA A N 1
ATOM 642 C CA . ALA A 1 94 ? 3.375 -96.608 31.626 1.00 43.63 1089 ALA A CA 1
ATOM 643 C C . ALA A 1 94 ? 4.591 -95.670 31.646 1.00 43.20 1089 ALA A C 1
ATOM 644 O O . ALA A 1 94 ? 5.544 -95.938 32.387 1.00 42.68 1089 ALA A O 1
ATOM 646 N N . ALA A 1 95 ? 4.562 -94.597 30.845 1.00 49.04 1090 ALA A N 1
ATOM 647 C CA . ALA A 1 95 ? 5.660 -93.603 30.796 1.00 48.11 1090 ALA A CA 1
ATOM 648 C C . ALA A 1 95 ? 5.774 -92.801 32.099 1.00 47.96 1090 ALA A C 1
ATOM 649 O O . ALA A 1 95 ? 6.870 -92.474 32.560 1.00 47.43 1090 ALA A O 1
ATOM 651 N N . ALA A 1 96 ? 4.636 -92.501 32.707 1.00 51.17 1091 ALA A N 1
ATOM 652 C CA . ALA A 1 96 ? 4.616 -91.866 34.016 1.00 54.23 1091 ALA A CA 1
ATOM 653 C C . ALA A 1 96 ? 5.387 -92.672 35.080 1.00 58.34 1091 ALA A C 1
ATOM 654 O O . ALA A 1 96 ? 5.876 -92.102 36.061 1.00 62.25 1091 ALA A O 1
ATOM 656 N N . GLU A 1 97 ? 5.531 -93.980 34.872 1.00 60.55 1092 GLU A N 1
ATOM 657 C CA . GLU A 1 97 ? 6.399 -94.802 35.724 1.00 60.17 1092 GLU A CA 1
ATOM 658 C C . GLU A 1 97 ? 7.862 -94.403 35.645 1.00 57.53 1092 GLU A C 1
ATOM 659 O O . GLU A 1 97 ? 8.531 -94.378 36.664 1.00 58.81 1092 GLU A O 1
ATOM 661 N N . GLN A 1 98 ? 8.360 -94.109 34.440 1.00 52.56 1093 GLN A N 1
ATOM 662 C CA . GLN A 1 98 ? 9.748 -93.638 34.244 1.00 49.34 1093 GLN A CA 1
ATOM 663 C C . GLN A 1 98 ? 10.015 -92.296 34.903 1.00 45.52 1093 GLN A C 1
ATOM 664 O O . GLN A 1 98 ? 11.163 -91.989 35.289 1.00 46.55 1093 GLN A O 1
ATOM 666 N N . LEU A 1 99 ? 8.968 -91.481 35.015 1.00 40.12 1094 LEU A N 1
ATOM 667 C CA . LEU A 1 99 ? 9.065 -90.197 35.671 1.00 39.01 1094 LEU A CA 1
ATOM 668 C C . LEU A 1 99 ? 9.421 -90.362 37.151 1.00 41.36 1094 LEU A C 1
ATOM 669 O O . LEU A 1 99 ? 10.160 -89.557 37.691 1.00 38.92 1094 LEU A O 1
ATOM 674 N N . LYS A 1 100 ? 8.881 -91.385 37.813 1.00 43.57 1095 LYS A N 1
ATOM 675 C CA . LYS A 1 100 ? 9.234 -91.646 39.218 1.00 46.78 1095 LYS A CA 1
ATOM 676 C C . LYS A 1 100 ? 10.728 -91.913 39.430 1.00 45.85 1095 LYS A C 1
ATOM 677 O O . LYS A 1 100 ? 11.309 -91.463 40.406 1.00 47.42 1095 LYS A O 1
ATOM 683 N N . THR A 1 101 ? 11.338 -92.642 38.508 1.00 46.26 1096 THR A N 1
ATOM 684 C CA . THR A 1 101 ? 12.763 -92.965 38.577 1.00 48.36 1096 THR A CA 1
ATOM 685 C C . THR A 1 101 ? 13.626 -91.705 38.533 1.00 45.08 1096 THR A C 1
ATOM 686 O O . THR A 1 101 ? 14.523 -91.531 39.353 1.00 45.65 1096 THR A O 1
ATOM 690 N N . THR A 1 102 ? 13.349 -90.841 37.559 1.00 41.54 1097 THR A N 1
ATOM 691 C CA . THR A 1 102 ? 14.040 -89.564 37.430 1.00 41.53 1097 THR A CA 1
ATOM 692 C C . THR A 1 102 ? 13.831 -88.761 38.698 1.00 42.63 1097 THR A C 1
ATOM 693 O O . THR A 1 102 ? 14.796 -88.271 39.290 1.00 44.00 1097 THR A O 1
ATOM 697 N N . ARG A 1 103 ? 12.573 -88.651 39.132 1.00 42.27 1098 ARG A N 1
ATOM 698 C CA . ARG A 1 103 ? 12.267 -87.839 40.308 1.00 44.49 1098 ARG A CA 1
ATOM 699 C C . ARG A 1 103 ? 13.075 -88.289 41.506 1.00 48.01 1098 ARG A C 1
ATOM 700 O O . ARG A 1 103 ? 13.664 -87.455 42.221 1.00 47.54 1098 ARG A O 1
ATOM 708 N N . ASN A 1 104 ? 13.093 -89.602 41.720 1.00 50.23 1099 ASN A N 1
ATOM 709 C CA . ASN A 1 104 ? 13.821 -90.196 42.843 1.00 53.40 1099 ASN A CA 1
ATOM 710 C C . ASN A 1 104 ? 15.336 -90.047 42.739 1.00 54.72 1099 ASN A C 1
ATOM 711 O O . ASN A 1 104 ? 15.989 -89.804 43.740 1.00 57.44 1099 ASN A O 1
ATOM 716 N N . ALA A 1 105 ? 15.884 -90.220 41.538 1.00 54.65 1100 ALA A N 1
ATOM 717 C CA . ALA A 1 105 ? 17.338 -90.287 41.338 1.00 56.03 1100 ALA A CA 1
ATOM 718 C C . ALA A 1 105 ? 18.001 -88.910 41.308 1.00 54.37 1100 ALA A C 1
ATOM 719 O O . ALA A 1 105 ? 19.169 -88.796 41.641 1.00 55.35 1100 ALA A O 1
ATOM 721 N N . TYR A 1 106 ? 17.260 -87.878 40.913 1.00 50.32 1101 TYR A N 1
ATOM 722 C CA . TYR A 1 106 ? 17.814 -86.531 40.750 1.00 51.23 1101 TYR A CA 1
ATOM 723 C C . TYR A 1 106 ? 17.215 -85.479 41.705 1.00 51.45 1101 TYR A C 1
ATOM 724 O O . TYR A 1 106 ? 17.954 -84.666 42.243 1.00 55.73 1101 TYR A O 1
ATOM 733 N N . ILE A 1 107 ? 15.895 -85.485 41.905 1.00 48.32 1102 ILE A N 1
ATOM 734 C CA . ILE A 1 107 ? 15.183 -84.360 42.548 1.00 47.48 1102 ILE A CA 1
ATOM 735 C C . ILE A 1 107 ? 15.010 -84.573 44.067 1.00 51.02 1102 ILE A C 1
ATOM 736 O O . ILE A 1 107 ? 15.279 -83.663 44.869 1.00 49.51 1102 ILE A O 1
ATOM 741 N N . GLN A 1 108 ? 14.556 -85.766 44.453 1.00 48.90 1103 GLN A N 1
ATOM 742 C CA . GLN A 1 108 ? 14.406 -86.135 45.865 1.00 53.62 1103 GLN A CA 1
ATOM 743 C C . GLN A 1 108 ? 15.738 -85.963 46.612 1.00 54.88 1103 GLN A C 1
ATOM 744 O O . GLN A 1 108 ? 15.749 -85.627 47.790 1.00 55.42 1103 GLN A O 1
ATOM 750 N N . LYS A 1 109 ? 16.833 -86.232 45.905 1.00 55.17 1104 LYS A N 1
ATOM 751 C CA . LYS A 1 109 ? 18.199 -85.904 46.340 1.00 57.81 1104 LYS A CA 1
ATOM 752 C C . LYS A 1 109 ? 18.246 -84.567 47.094 1.00 57.00 1104 LYS A C 1
ATOM 753 O O . LYS A 1 109 ? 18.841 -84.461 48.156 1.00 58.96 1104 LYS A O 1
ATOM 756 N N . TYR A 1 110 ? 17.575 -83.567 46.531 1.00 56.09 1105 TYR A N 1
ATOM 757 C CA . TYR A 1 110 ? 17.617 -82.178 46.984 1.00 56.25 1105 TYR A CA 1
ATOM 758 C C . TYR A 1 110 ? 16.324 -81.684 47.658 1.00 57.36 1105 TYR A C 1
ATOM 759 O O . TYR A 1 110 ? 16.387 -80.864 48.563 1.00 58.90 1105 TYR A O 1
ATOM 768 N N . LEU A 1 111 ? 15.157 -82.175 47.228 1.00 57.91 1106 LEU A N 1
ATOM 769 C CA . LEU A 1 111 ? 13.880 -81.672 47.758 1.00 59.45 1106 LEU A CA 1
ATOM 770 C C . LEU A 1 111 ? 13.316 -82.486 48.922 1.00 62.28 1106 LEU A C 1
ATOM 771 O O . LEU A 1 111 ? 12.425 -82.013 49.629 1.00 65.84 1106 LEU A O 1
ATOM 776 N N . GLY A 1 112 ? 13.844 -83.689 49.140 1.00 58.90 36 GLY A N 1
ATOM 777 C CA . GLY A 1 112 ? 13.328 -84.580 50.192 1.00 57.99 36 GLY A CA 1
ATOM 778 C C . GLY A 1 112 ? 12.190 -85.428 49.649 1.00 58.03 36 GLY A C 1
ATOM 779 O O . GLY A 1 112 ? 11.711 -85.187 48.526 1.00 54.50 36 GLY A O 1
ATOM 780 N N . SER A 1 113 ? 11.745 -86.414 50.435 1.00 56.78 37 SER A N 1
ATOM 781 C CA . SER A 1 113 ? 10.791 -87.407 49.919 1.00 55.19 37 SER A CA 1
ATOM 782 C C . SER A 1 113 ? 9.482 -86.722 49.589 1.00 51.43 37 SER A C 1
ATOM 783 O O . SER A 1 113 ? 9.124 -85.754 50.244 1.00 47.81 37 SER A O 1
ATOM 786 N N . PRO A 1 114 ? 8.773 -87.191 48.540 1.00 51.40 38 PRO A N 1
ATOM 787 C CA . PRO A 1 114 ? 7.449 -86.605 48.292 1.00 51.63 38 PRO A CA 1
ATOM 788 C C . PRO A 1 114 ? 6.557 -86.766 49.534 1.00 51.75 38 PRO A C 1
ATOM 789 O O . PRO A 1 114 ? 6.653 -87.776 50.228 1.00 52.28 38 PRO A O 1
ATOM 793 N N . GLY A 1 115 ? 5.713 -85.788 49.818 1.00 52.66 39 GLY A N 1
ATOM 794 C CA . GLY A 1 115 ? 4.841 -85.880 50.997 1.00 55.39 39 GLY A CA 1
ATOM 795 C C . GLY A 1 115 ? 5.549 -85.868 52.352 1.00 56.78 39 GLY A C 1
ATOM 796 O O . GLY A 1 115 ? 4.974 -86.316 53.354 1.00 52.64 39 GLY A O 1
ATOM 797 N N . ALA A 1 116 ? 6.780 -85.340 52.408 1.00 54.47 40 ALA A N 1
ATOM 798 C CA . ALA A 1 116 ? 7.497 -85.189 53.689 1.00 53.53 40 ALA A CA 1
ATOM 799 C C . ALA A 1 116 ? 6.790 -84.186 54.604 1.00 52.16 40 ALA A C 1
ATOM 800 O O . ALA A 1 116 ? 6.734 -84.372 55.831 1.00 51.20 40 ALA A O 1
ATOM 802 N N . ARG A 1 117 ? 6.245 -83.132 54.007 1.00 49.27 41 ARG A N 1
ATOM 803 C CA . ARG A 1 117 ? 5.441 -82.150 54.729 1.00 51.44 41 ARG A CA 1
ATOM 804 C C . ARG A 1 117 ? 4.176 -82.789 55.346 1.00 51.21 41 ARG A C 1
ATOM 805 O O . ARG A 1 117 ? 3.834 -82.529 56.502 1.00 47.47 41 ARG A O 1
ATOM 809 N N . SER A 1 118 ? 3.469 -83.594 54.558 1.00 47.53 42 SER A N 1
ATOM 810 C CA . SER A 1 118 ? 2.309 -84.325 55.048 1.00 47.70 42 SER A CA 1
ATOM 811 C C . SER A 1 118 ? 2.682 -85.267 56.167 1.00 45.28 42 SER A C 1
ATOM 812 O O . SER A 1 118 ? 1.933 -85.414 57.161 1.00 43.51 42 SER A O 1
ATOM 815 N N . ALA A 1 119 ? 3.822 -85.929 55.998 1.00 41.38 43 ALA A N 1
ATOM 816 C CA . ALA A 1 119 ? 4.284 -86.867 56.997 1.00 43.42 43 ALA A CA 1
ATOM 817 C C . ALA A 1 119 ? 4.583 -86.164 58.330 1.00 43.37 43 ALA A C 1
ATOM 818 O O . ALA A 1 119 ? 4.330 -86.734 59.405 1.00 41.97 43 ALA A O 1
ATOM 820 N N . SER A 1 120 ? 5.103 -84.933 58.272 1.00 41.79 44 SER A N 1
ATOM 821 C CA . SER A 1 120 ? 5.394 -84.175 59.490 1.00 41.63 44 SER A CA 1
ATOM 822 C C . SE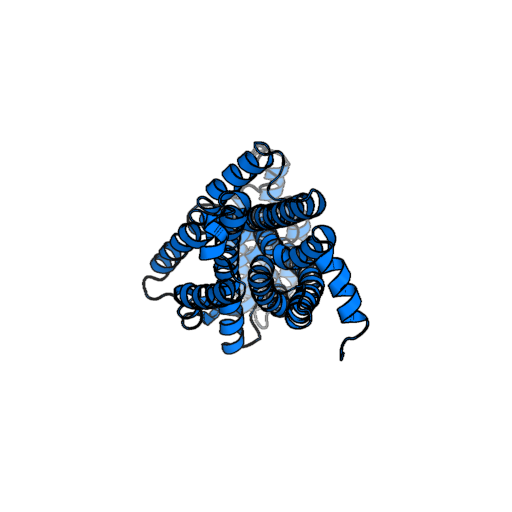R A 1 120 ? 4.115 -83.741 60.128 1.00 38.37 44 SER A C 1
ATOM 823 O O . SER A 1 120 ? 4.023 -83.691 61.350 1.00 38.77 44 SER A O 1
ATOM 826 N N . SER A 1 121 ? 3.123 -83.408 59.313 1.00 37.55 45 SER A N 1
ATOM 827 C CA . SER A 1 121 ? 1.844 -82.998 59.855 1.00 38.22 45 SER A CA 1
ATOM 828 C C . SER A 1 121 ? 1.231 -84.153 60.667 1.00 37.08 45 SER A C 1
ATOM 829 O O . SER A 1 121 ? 0.648 -83.936 61.739 1.00 34.20 45 SER A O 1
ATOM 832 N N . LEU A 1 122 ? 1.338 -85.372 60.131 1.00 35.09 46 LEU A N 1
ATOM 833 C CA . LEU A 1 122 ? 0.807 -86.560 60.812 1.00 34.07 46 LEU A CA 1
ATOM 834 C C . LEU A 1 122 ? 1.596 -86.914 62.065 1.00 33.37 46 LEU A C 1
ATOM 835 O O . LEU A 1 122 ? 1.008 -87.202 63.110 1.00 31.71 46 LEU A O 1
ATOM 840 N N . ALA A 1 123 ? 2.927 -86.874 61.990 1.00 35.68 47 ALA A N 1
ATOM 841 C CA . ALA A 1 123 ? 3.747 -87.120 63.166 1.00 35.49 47 ALA A CA 1
ATOM 842 C C . ALA A 1 123 ? 3.433 -86.110 64.295 1.00 36.19 47 ALA A C 1
ATOM 843 O O . ALA A 1 123 ? 3.360 -86.493 65.479 1.00 36.00 47 ALA A O 1
ATOM 845 N N . LEU A 1 124 ? 3.206 -84.847 63.938 1.00 34.50 48 LEU A N 1
ATOM 846 C CA . LEU A 1 124 ? 2.820 -83.825 64.937 1.00 32.21 48 LEU A CA 1
ATOM 847 C C . LEU A 1 124 ? 1.453 -84.156 65.562 1.00 30.95 48 LEU A C 1
ATOM 848 O O . LEU A 1 124 ? 1.283 -84.029 66.788 1.00 30.62 48 LEU A O 1
ATOM 853 N N . ALA A 1 125 ? 0.485 -84.572 64.739 1.00 28.63 49 ALA A N 1
ATOM 854 C CA . ALA A 1 125 ? -0.827 -84.866 65.240 1.00 28.34 49 ALA A CA 1
ATOM 855 C C . ALA A 1 125 ? -0.783 -86.049 66.205 1.00 27.97 49 ALA A C 1
ATOM 856 O O . ALA A 1 125 ? -1.498 -86.056 67.184 1.00 28.39 49 ALA A O 1
ATOM 858 N N . ILE A 1 126 ? 0.041 -87.048 65.918 1.00 28.35 50 ILE A N 1
ATOM 859 C CA . ILE A 1 126 ? 0.201 -88.199 66.817 1.00 30.11 50 ILE A CA 1
ATOM 860 C C . ILE A 1 126 ? 0.847 -87.750 68.151 1.00 30.60 50 ILE A C 1
ATOM 861 O O . ILE A 1 126 ? 0.413 -88.153 69.231 1.00 27.68 50 ILE A O 1
ATOM 866 N N . ALA A 1 127 ? 1.892 -86.921 68.076 1.00 29.95 51 ALA A N 1
ATOM 867 C CA . ALA A 1 127 ? 2.455 -86.308 69.282 1.00 30.39 51 ALA A CA 1
ATOM 868 C C . ALA A 1 127 ? 1.451 -85.462 70.082 1.00 28.18 51 ALA A C 1
ATOM 869 O O . ALA A 1 127 ? 1.335 -85.631 71.287 1.00 30.02 51 ALA A O 1
ATOM 871 N N . ILE A 1 128 ? 0.708 -84.609 69.414 1.00 29.20 52 ILE A N 1
ATOM 872 C CA . ILE A 1 128 ? -0.374 -83.858 70.063 1.00 29.30 52 ILE A CA 1
ATOM 873 C C . ILE A 1 128 ? -1.372 -84.830 70.775 1.00 27.62 52 ILE A C 1
ATOM 874 O O . ILE A 1 128 ? -1.827 -84.586 71.891 1.00 25.63 52 ILE A O 1
ATOM 879 N N . THR A 1 129 ? -1.789 -85.870 70.072 1.00 28.10 53 THR A N 1
ATOM 880 C CA . THR A 1 129 ? -2.783 -86.820 70.603 1.00 26.51 53 THR A CA 1
ATOM 881 C C . THR A 1 129 ? -2.265 -87.450 71.884 1.00 25.58 53 THR A C 1
ATOM 882 O O . THR A 1 129 ? -2.981 -87.529 72.881 1.00 24.27 53 THR A O 1
ATOM 886 N N . ALA A 1 130 ? -1.001 -87.865 71.882 1.00 23.61 54 ALA A N 1
ATOM 887 C CA . ALA A 1 130 ? -0.427 -88.459 73.066 1.00 26.06 54 ALA A CA 1
ATOM 888 C C . ALA A 1 130 ? -0.369 -87.487 74.239 1.00 26.00 54 ALA A C 1
ATOM 889 O O . ALA A 1 130 ? -0.790 -87.816 75.335 1.00 24.80 54 ALA A O 1
ATOM 891 N N . LEU A 1 131 ? 0.115 -86.273 73.973 1.00 25.68 55 LEU A N 1
ATOM 892 C CA . LEU A 1 131 ? 0.203 -85.239 75.012 1.00 26.76 55 LEU A CA 1
ATOM 893 C C . LEU A 1 131 ? -1.166 -84.849 75.551 1.00 24.69 55 LEU A C 1
ATOM 894 O O . LEU A 1 131 ? -1.372 -84.786 76.777 1.00 24.35 55 LEU A O 1
ATOM 899 N N . TYR A 1 132 ? -2.101 -84.640 74.633 1.00 24.18 56 TYR A N 1
ATOM 900 C CA . TYR A 1 132 ? -3.476 -84.268 74.972 1.00 23.71 56 TYR A CA 1
ATOM 901 C C . TYR A 1 132 ? -4.178 -85.379 75.786 1.00 23.41 56 TYR A C 1
ATOM 902 O O . TYR A 1 132 ? -4.923 -85.085 76.727 1.00 24.26 56 TYR A O 1
ATOM 911 N N . SER A 1 133 ? -3.894 -86.637 75.474 1.00 24.06 57 SER A N 1
ATOM 912 C CA . SER A 1 133 ? -4.446 -87.737 76.240 1.00 23.25 57 SER A CA 1
ATOM 913 C C . SER A 1 133 ? -3.925 -87.765 77.676 1.00 22.06 57 SER A C 1
ATOM 914 O O . SER A 1 133 ? -4.704 -88.012 78.615 1.00 22.80 57 SER A O 1
ATOM 917 N N . ALA A 1 134 ? -2.632 -87.476 77.867 1.00 23.92 58 ALA A N 1
ATOM 918 C CA . ALA A 1 134 ? -2.035 -87.379 79.182 1.00 24.33 58 ALA A CA 1
ATOM 919 C C . ALA A 1 134 ? -2.611 -86.211 79.988 1.00 25.28 58 ALA A C 1
ATOM 920 O O . ALA A 1 134 ? -2.990 -86.355 81.163 1.00 25.59 58 ALA A O 1
ATOM 922 N N . VAL A 1 135 ? -2.683 -85.047 79.350 1.00 24.23 59 VAL A N 1
ATOM 923 C CA . VAL A 1 135 ? -3.231 -83.847 79.970 1.00 22.95 59 VAL A CA 1
ATOM 924 C C . VAL A 1 135 ? -4.697 -84.062 80.358 1.00 23.29 59 VAL A C 1
ATOM 925 O O . VAL A 1 135 ? -5.142 -83.681 81.458 1.00 23.29 59 VAL A O 1
ATOM 929 N N . CYS A 1 136 ? -5.425 -84.704 79.459 1.00 23.80 60 CYS A N 1
ATOM 930 C CA . CYS A 1 136 ? -6.852 -84.978 79.689 1.00 23.67 60 CYS A CA 1
ATOM 931 C C . CYS A 1 136 ? -7.003 -85.869 80.908 1.00 27.23 60 CYS A C 1
ATOM 932 O O . CYS A 1 136 ? -7.833 -85.582 81.804 1.00 27.74 60 CYS A O 1
ATOM 935 N N . ALA A 1 137 ? -6.236 -86.964 80.967 1.00 25.83 61 ALA A N 1
ATOM 936 C CA . ALA A 1 137 ? -6.427 -87.933 82.051 1.00 27.82 61 ALA A CA 1
ATOM 937 C C . ALA A 1 137 ? -6.093 -87.332 83.408 1.00 27.25 61 ALA A C 1
ATOM 938 O O . ALA A 1 137 ? -6.880 -87.430 84.356 1.00 27.45 61 ALA A O 1
ATOM 940 N N . VAL A 1 138 ? -4.929 -86.689 83.495 1.00 26.30 62 VAL A N 1
ATOM 941 C CA . VAL A 1 138 ? -4.493 -86.042 84.721 1.00 26.73 62 VAL A CA 1
ATOM 942 C C . VAL A 1 138 ? -5.322 -84.834 85.119 1.00 26.01 62 VAL A C 1
ATOM 943 O O . VAL A 1 138 ? -5.684 -84.690 86.289 1.00 28.60 62 VAL A O 1
ATOM 947 N N . GLY A 1 139 ? -5.599 -83.951 84.164 1.00 25.87 63 GLY A N 1
ATOM 948 C CA . GLY A 1 139 ? -6.366 -82.757 84.448 1.00 26.21 63 GLY A CA 1
ATOM 949 C C . GLY A 1 139 ? -7.843 -82.995 84.679 1.00 26.91 63 GLY A C 1
ATOM 950 O O . GLY A 1 139 ? -8.433 -82.351 85.540 1.00 25.09 63 GLY A O 1
ATOM 951 N N . LEU A 1 140 ? -8.468 -83.911 83.945 1.00 25.85 64 LEU A N 1
ATOM 952 C CA . LEU A 1 140 ? -9.876 -84.164 84.201 1.00 26.20 64 LEU A CA 1
ATOM 953 C C . LEU A 1 140 ? -10.085 -84.830 85.559 1.00 26.52 64 LEU A C 1
ATOM 954 O O . LEU A 1 140 ? -10.925 -84.380 86.371 1.00 27.19 64 LEU A O 1
ATOM 959 N N . LEU A 1 141 ? -9.361 -85.915 85.803 1.00 25.80 65 LEU A N 1
ATOM 960 C CA . LEU A 1 141 ? -9.523 -86.668 87.009 1.00 26.35 65 LEU A CA 1
ATOM 961 C C . LEU A 1 141 ? -9.091 -85.852 88.207 1.00 25.71 65 LEU A C 1
ATOM 962 O O . LEU A 1 141 ? -9.809 -85.792 89.212 1.00 26.13 65 LEU A O 1
ATOM 967 N N . GLY A 1 142 ? -7.944 -85.205 88.067 1.00 25.79 66 GLY A N 1
ATOM 968 C CA . GLY A 1 142 ? -7.412 -84.354 89.111 1.00 25.05 66 GLY A CA 1
ATOM 969 C C . GLY A 1 142 ? -8.304 -83.204 89.535 1.00 25.58 66 GLY A C 1
ATOM 970 O O . GLY A 1 142 ? -8.506 -82.975 90.733 1.00 24.70 66 GLY A O 1
ATOM 971 N N . ASN A 1 143 ? -8.864 -82.494 88.565 1.00 23.67 67 ASN A N 1
ATOM 972 C CA . ASN A 1 143 ? -9.700 -81.357 88.894 1.00 23.29 67 ASN A CA 1
ATOM 973 C C . ASN A 1 143 ? -11.112 -81.737 89.391 1.00 22.83 67 ASN A C 1
ATOM 974 O O . ASN A 1 143 ? -11.702 -81.046 90.224 1.00 22.22 67 ASN A O 1
ATOM 979 N N . VAL A 1 144 ? -11.626 -82.861 88.926 1.00 23.19 68 VAL A N 1
ATOM 980 C CA . VAL A 1 144 ? -12.904 -83.350 89.470 1.00 27.36 68 VAL A CA 1
ATOM 981 C C . VAL A 1 144 ? -12.706 -83.696 90.960 1.00 26.44 68 VAL A C 1
ATOM 982 O O . VAL A 1 144 ? -13.532 -83.326 91.794 1.00 26.77 68 VAL A O 1
ATOM 986 N N . LEU A 1 145 ? -11.594 -84.339 91.299 1.00 26.50 69 LEU A N 1
ATOM 987 C CA . LEU A 1 145 ? -11.284 -84.625 92.710 1.00 27.51 69 LEU A CA 1
ATOM 988 C C . LEU A 1 145 ? -11.182 -83.354 93.556 1.00 27.26 69 LEU A C 1
ATOM 989 O O . LEU A 1 145 ? -11.698 -83.295 94.680 1.00 27.58 69 LEU A O 1
ATOM 994 N N . VAL A 1 146 ? -10.546 -82.329 92.991 1.00 26.21 70 VAL A N 1
ATOM 995 C CA . VAL A 1 146 ? -10.426 -81.041 93.681 1.00 26.23 70 VAL A CA 1
ATOM 996 C C . VAL A 1 146 ? -11.788 -80.487 93.989 1.00 26.44 70 VAL A C 1
ATOM 997 O O . VAL A 1 146 ? -12.054 -80.085 95.133 1.00 26.26 70 VAL A O 1
ATOM 1001 N N . MET A 1 147 ? -12.677 -80.507 92.996 1.00 25.73 71 MET A N 1
ATOM 1002 C CA . MET A 1 147 ? -14.032 -79.967 93.189 1.00 24.84 71 MET A CA 1
ATOM 1003 C C . MET A 1 147 ? -14.805 -80.770 94.232 1.00 25.80 71 MET A C 1
ATOM 1004 O O . MET A 1 147 ? -15.416 -80.187 95.156 1.00 24.47 71 MET A O 1
ATOM 1009 N N . PHE A 1 148 ? -14.766 -82.091 94.114 1.00 26.93 72 PHE A N 1
ATOM 1010 C CA . PHE A 1 148 ? -15.511 -82.917 95.097 1.00 30.36 72 PHE A CA 1
ATOM 1011 C C . PHE A 1 148 ? -14.953 -82.746 96.532 1.00 29.71 72 PHE A C 1
ATOM 1012 O O . PHE A 1 148 ? -15.720 -82.740 97.501 1.00 29.78 72 PHE A O 1
ATOM 1020 N N . GLY A 1 149 ? -13.640 -82.622 96.629 1.00 28.43 73 GLY A N 1
ATOM 1021 C CA . GLY A 1 149 ? -12.918 -82.409 97.884 1.00 29.33 73 GLY A CA 1
ATOM 1022 C C . GLY A 1 149 ? -13.335 -81.121 98.589 1.00 28.10 73 GLY A C 1
ATOM 1023 O O . GLY A 1 149 ? -13.596 -81.105 99.791 1.00 30.09 73 GLY A O 1
ATOM 1024 N N . ILE A 1 150 ? -13.411 -80.032 97.837 1.00 26.41 74 ILE A N 1
ATOM 1025 C CA . ILE A 1 150 ? -13.768 -78.746 98.390 1.00 25.84 74 ILE A CA 1
ATOM 1026 C C . ILE A 1 150 ? -15.243 -78.770 98.837 1.00 27.48 74 ILE A C 1
ATOM 1027 O O . ILE A 1 150 ? -15.588 -78.229 99.923 1.00 28.31 74 ILE A O 1
ATOM 1032 N N . VAL A 1 151 ? -16.095 -79.393 98.036 1.00 26.93 75 VAL A N 1
ATOM 1033 C CA . VAL A 1 151 ? -17.525 -79.508 98.380 1.00 28.17 75 VAL A CA 1
ATOM 1034 C C . VAL A 1 151 ? -17.715 -80.330 99.664 1.00 28.57 75 VAL A C 1
ATOM 1035 O O . VAL A 1 151 ? -18.566 -79.999 100.498 1.00 29.51 75 VAL A O 1
ATOM 1039 N N . ARG A 1 152 ? -16.972 -81.425 99.769 1.00 26.83 76 ARG A N 1
ATOM 1040 C CA . ARG A 1 152 ? -17.119 -82.380 100.880 1.00 28.34 76 ARG A CA 1
ATOM 1041 C C . ARG A 1 152 ? -16.701 -81.836 102.244 1.00 28.72 76 ARG A C 1
ATOM 1042 O O . ARG A 1 152 ? -17.410 -82.085 103.234 1.00 29.39 76 ARG A O 1
ATOM 1050 N N . TYR A 1 153 ? -15.550 -81.146 102.318 1.00 26.56 77 TYR A N 1
ATOM 1051 C CA . TYR A 1 153 ? -14.909 -80.866 103.605 1.00 27.11 77 TYR A CA 1
ATOM 1052 C C . TYR A 1 153 ? -14.981 -79.405 104.058 1.00 26.11 77 TYR A C 1
ATOM 1053 O O . TYR A 1 153 ? -14.618 -78.478 103.321 1.00 27.01 77 TYR A O 1
ATOM 1062 N N . THR A 1 154 ? -15.470 -79.235 105.268 1.00 25.91 78 THR A N 1
ATOM 1063 C CA . THR A 1 154 ? -15.567 -77.943 105.935 1.00 27.37 78 THR A CA 1
ATOM 1064 C C . THR A 1 154 ? -14.236 -77.215 105.966 1.00 28.23 78 THR A C 1
ATOM 1065 O O . THR A 1 154 ? -14.197 -76.020 105.619 1.00 28.03 78 THR A O 1
ATOM 1069 N N . LYS A 1 155 ? -13.158 -77.945 106.289 1.00 29.10 79 LYS A N 1
ATOM 1070 C CA . LYS A 1 155 ? -11.821 -77.339 106.411 1.00 32.28 79 LYS A CA 1
ATOM 1071 C C . LYS A 1 155 ? -11.313 -76.784 105.078 1.00 31.05 79 LYS A C 1
ATOM 1072 O O . LYS A 1 155 ? -10.441 -75.917 105.056 1.00 28.76 79 LYS A O 1
ATOM 1078 N N . MET A 1 156 ? -11.838 -77.304 103.973 1.00 28.59 80 MET A N 1
ATOM 1079 C CA . MET A 1 156 ? -11.485 -76.835 102.644 1.00 29.29 80 MET A CA 1
ATOM 1080 C C . MET A 1 156 ? -12.191 -75.563 102.179 1.00 27.81 80 MET A C 1
ATOM 1081 O O . MET A 1 156 ? -11.810 -75.022 101.164 1.00 28.84 80 MET A O 1
ATOM 1086 N N A LYS A 1 157 ? -13.252 -75.144 102.850 0.50 27.05 81 LYS A N 1
ATOM 1087 N N B LYS A 1 157 ? -13.147 -75.070 102.965 0.50 28.87 81 LYS A N 1
ATOM 1088 C CA A LYS A 1 157 ? -14.013 -73.989 102.385 0.50 26.80 81 LYS A CA 1
ATOM 1089 C CA B LYS A 1 157 ? -14.047 -73.976 102.563 0.50 30.12 81 LYS A CA 1
ATOM 1090 C C A LYS A 1 157 ? -13.390 -72.712 102.985 0.50 27.66 81 LYS A C 1
ATOM 1091 C C B LYS A 1 157 ? -13.499 -72.571 102.823 0.50 29.25 81 LYS A C 1
ATOM 1092 O O A LYS A 1 157 ? -13.807 -72.189 104.032 0.50 28.69 81 LYS A O 1
ATOM 1093 O O B LYS A 1 157 ? -14.168 -71.734 103.417 0.50 30.52 81 LYS A O 1
ATOM 1104 N N . THR A 1 158 ? -12.297 -72.304 102.338 1.00 27.07 82 THR A N 1
ATOM 1105 C CA . THR A 1 158 ? -11.656 -71.008 102.553 1.00 26.76 82 THR A CA 1
ATOM 1106 C C . THR A 1 158 ? -11.838 -70.187 101.297 1.00 25.34 82 THR A C 1
ATOM 1107 O O . THR A 1 158 ? -12.093 -70.743 100.215 1.00 24.28 82 THR A O 1
ATOM 1111 N N . ALA A 1 159 ? -11.704 -68.864 101.412 1.00 24.63 83 ALA A N 1
ATOM 1112 C CA . ALA A 1 159 ? -11.808 -68.013 100.238 1.00 25.60 83 ALA A CA 1
ATOM 1113 C C . ALA A 1 159 ? -10.848 -68.419 99.126 1.00 25.36 83 ALA A C 1
ATOM 1114 O O . ALA A 1 159 ? -11.242 -68.507 97.953 1.00 23.81 83 ALA A O 1
ATOM 1116 N N . THR A 1 160 ? -9.562 -68.649 99.470 1.00 25.10 84 THR A N 1
ATOM 1117 C CA . THR A 1 160 ? -8.599 -69.113 98.479 1.00 24.37 84 THR A CA 1
ATOM 1118 C C . THR A 1 160 ? -9.086 -70.376 97.750 1.00 25.00 84 THR A C 1
ATOM 1119 O O . THR A 1 160 ? -8.957 -70.492 96.531 1.00 22.50 84 THR A O 1
ATOM 1123 N N . ASN A 1 161 ? -9.600 -71.353 98.508 1.00 22.79 85 ASN A N 1
ATOM 1124 C CA . ASN A 1 161 ? -10.006 -72.598 97.895 1.00 23.59 85 ASN A CA 1
ATOM 1125 C C . ASN A 1 161 ? -11.283 -72.466 97.048 1.00 22.51 85 ASN A C 1
ATOM 1126 O O . ASN A 1 161 ? -11.471 -73.230 96.118 1.00 22.81 85 ASN A O 1
ATOM 1131 N N . ILE A 1 162 ? -12.124 -71.488 97.360 1.00 22.77 86 ILE A N 1
ATOM 1132 C CA . ILE A 1 162 ? -13.314 -71.182 96.507 1.00 22.81 86 ILE A CA 1
ATOM 1133 C C . ILE A 1 162 ? -12.865 -70.650 95.136 1.00 21.80 86 ILE A C 1
ATOM 1134 O O . ILE A 1 162 ? -13.336 -71.113 94.107 1.00 21.97 86 ILE A O 1
ATOM 1139 N N . TYR A 1 163 ? -11.823 -69.821 95.108 1.00 22.06 87 TYR A N 1
ATOM 1140 C CA . TYR A 1 163 ? -11.205 -69.457 93.847 1.00 20.99 87 TYR A CA 1
ATOM 1141 C C . TYR A 1 163 ? -10.579 -70.672 93.156 1.00 21.74 87 TYR A C 1
ATOM 1142 O O . TYR A 1 163 ? -10.737 -70.850 91.927 1.00 20.53 87 TYR A O 1
ATOM 1151 N N . ILE A 1 164 ? -9.883 -71.523 93.925 1.00 19.53 88 ILE A N 1
ATOM 1152 C CA . ILE A 1 164 ? -9.326 -72.730 93.320 1.00 20.59 88 ILE A CA 1
ATOM 1153 C C . ILE A 1 164 ? -10.424 -73.630 92.697 1.00 20.25 88 ILE A C 1
ATOM 1154 O O . ILE A 1 164 ? -10.213 -74.232 91.636 1.00 20.35 88 ILE A O 1
ATOM 1159 N N . PHE A 1 165 ? -11.607 -73.658 93.325 1.00 21.09 89 PHE A N 1
ATOM 1160 C CA . PHE A 1 165 ? -12.750 -74.407 92.760 1.00 20.75 89 PHE A CA 1
ATOM 1161 C C . PHE A 1 165 ? -13.088 -73.890 91.340 1.00 21.15 89 PHE A C 1
ATOM 1162 O O . PHE A 1 165 ? -13.328 -74.674 90.393 1.00 22.61 89 PHE A O 1
ATOM 1170 N N . ASN A 1 166 ? -13.071 -72.577 91.192 1.00 20.61 90 ASN A N 1
ATOM 1171 C CA . ASN A 1 166 ? -13.304 -71.970 89.881 1.00 21.93 90 ASN A CA 1
ATOM 1172 C C . ASN A 1 166 ? -12.295 -72.339 88.830 1.00 22.60 90 ASN A C 1
ATOM 1173 O O . ASN A 1 166 ? -12.644 -72.562 87.679 1.00 22.88 90 ASN A O 1
ATOM 1178 N N . LEU A 1 167 ? -11.019 -72.410 89.234 1.00 22.03 91 LEU A N 1
ATOM 1179 C CA . LEU A 1 167 ? -9.961 -72.835 88.317 1.00 22.14 91 LEU A CA 1
ATOM 1180 C C . LEU A 1 167 ? -10.182 -74.288 87.930 1.00 22.15 91 LEU A C 1
ATOM 1181 O O . LEU A 1 167 ? -10.034 -74.674 86.755 1.00 22.22 91 LEU A O 1
ATOM 1186 N N . ALA A 1 168 ? -10.549 -75.107 88.905 1.00 22.10 92 ALA A N 1
ATOM 1187 C CA . ALA A 1 168 ? -10.783 -76.529 88.652 1.00 21.82 92 ALA A CA 1
ATOM 1188 C C . ALA A 1 168 ? -11.958 -76.796 87.699 1.00 21.52 92 ALA A C 1
ATOM 1189 O O . ALA A 1 168 ? -11.902 -77.718 86.866 1.00 20.60 92 ALA A O 1
ATOM 1191 N N . LEU A 1 169 ? -13.014 -75.999 87.820 1.00 21.34 93 LEU A N 1
ATOM 1192 C CA . LEU A 1 169 ? -14.175 -76.151 86.970 1.00 22.35 93 LEU A CA 1
ATOM 1193 C C . LEU A 1 169 ? -13.788 -75.851 85.532 1.00 22.71 93 LEU A C 1
ATOM 1194 O O . LEU A 1 169 ? -14.056 -76.662 84.639 1.00 20.66 93 LEU A O 1
ATOM 1199 N N . ALA A 1 170 ? -13.098 -74.739 85.330 1.00 21.74 94 ALA A N 1
ATOM 1200 C CA . ALA A 1 170 ? -12.654 -74.341 83.987 1.00 22.87 94 ALA A CA 1
ATOM 1201 C C . ALA A 1 170 ? -11.722 -75.394 83.413 1.00 21.46 94 ALA A C 1
ATOM 1202 O O . ALA A 1 170 ? -11.764 -75.691 82.215 1.00 21.46 94 ALA A O 1
ATOM 1204 N N . ASP A 1 171 ? -10.763 -75.841 84.246 1.00 22.05 95 ASP A N 1
ATOM 1205 C CA . ASP A 1 171 ? -9.796 -76.831 83.846 1.00 21.81 95 ASP A CA 1
ATOM 1206 C C . ASP A 1 171 ? -10.436 -78.207 83.484 1.00 22.54 95 ASP A C 1
ATOM 1207 O O . ASP A 1 171 ? -10.019 -78.841 82.513 1.00 22.66 95 ASP A O 1
ATOM 1212 N N . ALA A 1 172 ? -11.399 -78.660 84.273 1.00 22.40 96 ALA A N 1
ATOM 1213 C CA . ALA A 1 172 ? -12.203 -79.860 83.925 1.00 22.99 96 ALA A CA 1
ATOM 1214 C C . ALA A 1 172 ? -12.928 -79.740 82.563 1.00 23.90 96 ALA A C 1
ATOM 1215 O O . ALA A 1 172 ? -12.864 -80.653 81.715 1.00 22.54 96 ALA A O 1
ATOM 1217 N N . LEU A 1 173 ? -13.612 -78.611 82.345 1.00 23.01 97 LEU A N 1
ATOM 1218 C CA . LEU A 1 173 ? -14.274 -78.349 81.079 1.00 23.17 97 LEU A CA 1
ATOM 1219 C C . LEU A 1 173 ? -13.280 -78.383 79.919 1.00 22.84 97 LEU A C 1
ATOM 1220 O O . LEU A 1 173 ? -13.517 -79.064 78.924 1.00 24.06 97 LEU A O 1
ATOM 1225 N N . ALA A 1 174 ? -12.168 -77.669 80.040 1.00 21.61 98 ALA A N 1
ATOM 1226 C CA . ALA A 1 174 ? -11.180 -77.606 78.953 1.00 23.57 98 ALA A CA 1
ATOM 1227 C C . ALA A 1 174 ? -10.577 -78.982 78.660 1.00 24.09 98 ALA A C 1
ATOM 1228 O O . ALA A 1 174 ? -10.483 -79.392 77.489 1.00 23.56 98 ALA A O 1
ATOM 1230 N N . THR A 1 175 ? -10.195 -79.709 79.712 1.00 23.65 99 THR A N 1
ATOM 1231 C CA . THR A 1 175 ? -9.532 -81.014 79.477 1.00 25.72 99 THR A CA 1
ATOM 1232 C C . THR A 1 175 ? -10.553 -82.014 78.867 1.00 26.35 99 THR A C 1
ATOM 1233 O O . THR A 1 175 ? -10.182 -82.910 78.118 1.00 26.75 99 THR A O 1
ATOM 1237 N N . SER A 1 176 ? -11.837 -81.821 79.130 1.00 25.03 100 SER A N 1
ATOM 1238 C CA . SER A 1 176 ? -12.826 -82.734 78.581 1.00 25.67 100 SER A CA 1
ATOM 1239 C C . SER A 1 176 ? -12.910 -82.610 77.044 1.00 25.83 100 SER A C 1
ATOM 1240 O O . SER A 1 176 ? -13.336 -83.536 76.390 1.00 28.02 100 SER A O 1
ATOM 1243 N N . THR A 1 177 ? -12.479 -81.475 76.479 1.00 23.38 101 THR A N 1
ATOM 1244 C CA . THR A 1 177 ? -12.488 -81.248 75.052 1.00 23.14 101 THR A CA 1
ATOM 1245 C C . THR A 1 177 ? -11.331 -81.935 74.328 1.00 22.54 101 THR A C 1
ATOM 1246 O O . THR A 1 177 ? -11.374 -82.076 73.100 1.00 23.85 101 THR A O 1
ATOM 1250 N N . LEU A 1 178 ? -10.299 -82.363 75.055 1.00 22.42 102 LEU A N 1
ATOM 1251 C CA . LEU A 1 178 ? -9.069 -82.677 74.367 1.00 24.80 102 LEU A CA 1
ATOM 1252 C C . LEU A 1 178 ? -9.119 -83.930 73.447 1.00 24.57 102 LEU A C 1
ATOM 1253 O O . LEU A 1 178 ? -8.466 -83.940 72.401 1.00 25.84 102 LEU A O 1
ATOM 1258 N N . PRO A 1 179 ? -9.925 -84.946 73.803 1.00 26.40 103 PRO A N 1
ATOM 1259 C CA . PRO A 1 179 ? -9.950 -86.104 72.882 1.00 27.09 103 PRO A CA 1
ATOM 1260 C C . PRO A 1 179 ? -10.598 -85.725 71.531 1.00 27.44 103 PRO A C 1
ATOM 1261 O O . PRO A 1 179 ? -10.175 -86.188 70.460 1.00 27.09 103 PRO A O 1
ATOM 1265 N N . PHE A 1 180 ? -11.552 -84.796 71.571 1.00 26.94 104 PHE A N 1
ATOM 1266 C CA . PHE A 1 180 ? -12.179 -84.303 70.343 1.00 26.39 104 PHE A CA 1
ATOM 1267 C C . PHE A 1 180 ? -11.222 -83.477 69.518 1.00 26.03 104 PHE A C 1
ATOM 1268 O O . PHE A 1 180 ? -11.147 -83.624 68.284 1.00 26.23 104 PHE A O 1
ATOM 1276 N N . GLN A 1 181 ? -10.451 -82.626 70.195 1.00 25.12 105 GLN A N 1
ATOM 1277 C CA . GLN A 1 181 ? -9.442 -81.846 69.500 1.00 27.06 105 GLN A CA 1
ATOM 1278 C C . GLN A 1 181 ? -8.379 -82.762 68.901 1.00 27.11 105 GLN A C 1
ATOM 1279 O O . GLN A 1 181 ? -7.940 -82.553 67.765 1.00 27.77 105 GLN A O 1
ATOM 1285 N N . SER A 1 182 ? -7.991 -83.795 69.635 1.00 27.43 106 SER A N 1
ATOM 1286 C CA . SER A 1 182 ? -7.001 -84.777 69.093 1.00 27.65 106 SER A CA 1
ATOM 1287 C C . SER A 1 182 ? -7.507 -85.401 67.775 1.00 28.35 106 SER A C 1
ATOM 1288 O O . SER A 1 182 ? -6.783 -85.495 66.776 1.00 28.70 106 SER A O 1
ATOM 1291 N N . ALA A 1 183 ? -8.765 -85.837 67.793 1.00 27.87 107 ALA A N 1
ATOM 1292 C CA . ALA A 1 183 ? -9.377 -86.474 66.638 1.00 28.53 107 ALA A CA 1
ATOM 1293 C C . ALA A 1 183 ? -9.331 -85.543 65.441 1.00 29.79 107 ALA A C 1
ATOM 1294 O O . ALA A 1 183 ? -9.010 -85.980 64.309 1.00 29.98 107 ALA A O 1
ATOM 1296 N N . LYS A 1 184 ? -9.650 -84.259 65.683 1.00 28.80 108 LYS A N 1
ATOM 1297 C CA . LYS A 1 184 ? -9.587 -83.247 64.647 1.00 30.71 108 LYS A CA 1
ATOM 1298 C C . LYS A 1 184 ? -8.213 -83.142 64.004 1.00 30.34 108 LYS A C 1
ATOM 1299 O O . LYS A 1 184 ? -8.096 -83.045 62.774 1.00 31.51 108 LYS A O 1
ATOM 1305 N N . TYR A 1 185 ? -7.179 -83.118 64.841 1.00 30.50 109 TYR A N 1
ATOM 1306 C CA . TYR A 1 185 ? -5.800 -83.050 64.350 1.00 30.04 109 TYR A CA 1
ATOM 1307 C C . TYR A 1 185 ? -5.375 -84.260 63.517 1.00 30.90 109 TYR A C 1
ATOM 1308 O O . TYR A 1 185 ? -4.731 -84.114 62.464 1.00 31.88 109 TYR A O 1
ATOM 1317 N N . LEU A 1 186 ? -5.731 -85.453 63.975 1.00 30.39 110 LEU A N 1
ATOM 1318 C CA . LEU A 1 186 ? -5.441 -86.664 63.214 1.00 31.67 110 LEU A CA 1
ATOM 1319 C C 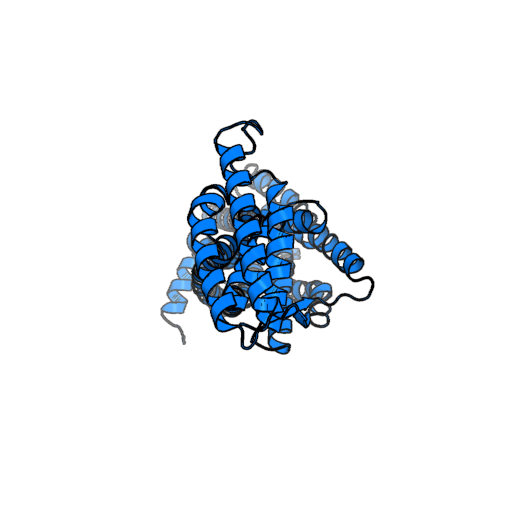. LEU A 1 186 ? -6.208 -86.726 61.876 1.00 34.40 110 LEU A C 1
ATOM 1320 O O . LEU A 1 186 ? -5.639 -87.087 60.822 1.00 35.59 110 LEU A O 1
ATOM 1325 N N . MET A 1 187 ? -7.504 -86.406 61.930 1.00 34.58 111 MET A N 1
ATOM 1326 C CA . MET A 1 187 ? -8.388 -86.516 60.752 1.00 39.01 111 MET A CA 1
ATOM 1327 C C . MET A 1 187 ? -8.244 -85.328 59.778 1.00 39.73 111 MET A C 1
ATOM 1328 O O . MET A 1 187 ? -8.678 -85.432 58.610 1.00 40.33 111 MET A O 1
ATOM 1333 N N . GLU A 1 188 ? -7.640 -84.229 60.239 1.00 38.94 112 GLU A N 1
ATOM 1334 C CA . GLU A 1 188 ? -7.567 -82.966 59.470 1.00 41.54 112 GLU A CA 1
ATOM 1335 C C . GLU A 1 188 ? -8.967 -82.437 59.053 1.00 40.33 112 GLU A C 1
ATOM 1336 O O . GLU A 1 188 ? -9.161 -81.885 57.966 1.00 42.17 112 GLU A O 1
ATOM 1342 N N . THR A 1 189 ? -9.954 -82.647 59.906 1.00 37.77 113 THR A N 1
ATOM 1343 C CA . THR A 1 189 ? -11.328 -82.236 59.641 1.00 39.18 113 THR A CA 1
ATOM 1344 C C . THR A 1 189 ? -12.083 -82.386 60.959 1.00 38.17 113 THR A C 1
ATOM 1345 O O . THR A 1 189 ? -11.629 -83.123 61.850 1.00 35.58 113 THR A O 1
ATOM 1349 N N . TRP A 1 190 ? -13.231 -81.718 61.063 1.00 36.62 114 TRP A N 1
ATOM 1350 C CA . TRP A 1 190 ? -14.099 -81.784 62.218 1.00 35.35 114 TRP A CA 1
ATOM 1351 C C . TRP A 1 190 ? -15.297 -82.681 61.917 1.00 37.56 114 TRP A C 1
ATOM 1352 O O . TRP A 1 190 ? -16.182 -82.288 61.153 1.00 38.83 114 TRP A O 1
ATOM 1363 N N . PRO A 1 191 ? -15.348 -83.868 62.537 1.00 37.30 115 PRO A N 1
ATOM 1364 C CA . PRO A 1 191 ? -16.412 -84.836 62.242 1.00 37.31 115 PRO A CA 1
ATOM 1365 C C . PRO A 1 191 ? -17.618 -84.730 63.161 1.00 37.42 115 PRO A C 1
ATOM 1366 O O . PRO A 1 191 ? -18.600 -85.429 62.934 1.00 40.07 115 PRO A O 1
ATOM 1370 N N . PHE A 1 192 ? -17.570 -83.873 64.177 1.00 33.64 116 PHE A N 1
ATOM 1371 C CA . PHE A 1 192 ? -18.523 -83.944 65.284 1.00 33.19 116 PHE A CA 1
ATOM 1372 C C . PHE A 1 192 ? -19.762 -83.072 65.189 1.00 33.72 116 PHE A C 1
ATOM 1373 O O . PHE A 1 192 ? -20.592 -83.117 66.080 1.00 34.72 116 PHE A O 1
ATOM 1381 N N . GLY A 1 193 ? -19.885 -82.272 64.149 1.00 35.60 117 GLY A N 1
ATOM 1382 C CA . GLY A 1 193 ? -21.100 -81.472 64.000 1.00 36.10 117 GLY A CA 1
ATOM 1383 C C . GLY A 1 193 ? -21.018 -80.112 64.663 1.00 34.81 117 GLY A C 1
ATOM 1384 O O . GLY A 1 193 ? -20.086 -79.811 65.434 1.00 32.02 117 GLY A O 1
ATOM 1385 N N . GLU A 1 194 ? -22.009 -79.287 64.380 1.00 33.61 118 GLU A N 1
ATOM 1386 C CA . GLU A 1 194 ? -21.917 -77.877 64.759 1.00 35.18 118 GLU A CA 1
ATOM 1387 C C . GLU A 1 194 ? -22.115 -77.585 66.244 1.00 31.73 118 GLU A C 1
ATOM 1388 O O . GLU A 1 194 ? -21.439 -76.722 66.765 1.00 30.36 118 GLU A O 1
ATOM 1394 N N . LEU A 1 195 ? -23.009 -78.305 66.920 1.00 31.48 119 LEU A N 1
ATOM 1395 C CA . LEU A 1 195 ? -23.267 -78.073 68.322 1.00 31.87 119 LEU A CA 1
ATOM 1396 C C . LEU A 1 195 ? -22.003 -78.353 69.158 1.00 29.55 119 LEU A C 1
ATOM 1397 O O . LEU A 1 195 ? -21.667 -77.556 70.041 1.00 28.12 119 LEU A O 1
ATOM 1402 N N . LEU A 1 196 ? -21.312 -79.459 68.876 1.00 28.62 120 LEU A N 1
ATOM 1403 C CA . LEU A 1 196 ? -20.062 -79.768 69.606 1.00 28.31 120 LEU A CA 1
ATOM 1404 C C . LEU A 1 196 ? -18.962 -78.736 69.289 1.00 26.26 120 LEU A C 1
ATOM 1405 O O . LEU A 1 196 ? -18.123 -78.432 70.160 1.00 26.23 120 LEU A O 1
ATOM 1410 N N . CYS A 1 197 ? -18.925 -78.262 68.047 1.00 26.16 121 CYS A N 1
ATOM 1411 C CA . CYS A 1 197 ? -18.023 -77.180 67.675 1.00 27.80 121 CYS A CA 1
ATOM 1412 C C . CYS A 1 197 ? -18.265 -75.935 68.563 1.00 27.14 121 CYS A C 1
ATOM 1413 O O . CYS A 1 197 ? -17.327 -75.350 69.114 1.00 25.46 121 CYS A O 1
ATOM 1416 N N . LYS A 1 198 ? -19.529 -75.527 68.705 1.00 25.70 122 LYS A N 1
ATOM 1417 C CA . LYS A 1 198 ? -19.869 -74.420 69.567 1.00 26.27 122 LYS A CA 1
ATOM 1418 C C . LYS A 1 198 ? -19.447 -74.661 71.021 1.00 24.74 122 LYS A C 1
ATOM 1419 O O . LYS A 1 198 ? -18.877 -73.760 71.676 1.00 24.93 122 LYS A O 1
ATOM 1425 N N . ALA A 1 199 ? -19.696 -75.869 71.523 1.00 24.83 123 ALA A N 1
ATOM 1426 C CA . ALA A 1 199 ? -19.315 -76.226 72.871 1.00 26.13 123 ALA A CA 1
ATOM 1427 C C . ALA A 1 199 ? -17.793 -76.121 73.098 1.00 26.05 123 ALA A C 1
ATOM 1428 O O . ALA A 1 199 ? -17.333 -75.535 74.077 1.00 24.64 123 ALA A O 1
ATOM 1430 N N . VAL A 1 200 ? -17.032 -76.703 72.184 1.00 25.61 124 VAL A N 1
ATOM 1431 C CA . VAL A 1 200 ? -15.570 -76.784 72.354 1.00 26.06 124 VAL A CA 1
ATOM 1432 C C . VAL A 1 200 ? -14.968 -75.384 72.240 1.00 25.19 124 VAL A C 1
ATOM 1433 O O . VAL A 1 200 ? -14.118 -74.992 73.076 1.00 24.26 124 VAL A O 1
ATOM 1437 N N . LEU A 1 201 ? -15.373 -74.641 71.224 1.00 24.37 125 LEU A N 1
ATOM 1438 C CA . LEU A 1 201 ? -14.866 -73.256 71.079 1.00 26.12 125 LEU A CA 1
ATOM 1439 C C . LEU A 1 201 ? -15.223 -72.372 72.252 1.00 24.65 125 LEU A C 1
ATOM 1440 O O . LEU A 1 201 ? -14.350 -71.641 72.796 1.00 23.38 125 LEU A O 1
ATOM 1445 N N . SER A 1 202 ? -16.473 -72.458 72.706 1.00 24.24 126 SER A N 1
ATOM 1446 C CA . SER A 1 202 ? -16.895 -71.666 73.851 1.00 25.09 126 SER A CA 1
ATOM 1447 C C . SER A 1 202 ? -16.103 -72.019 75.098 1.00 23.40 126 SER A C 1
ATOM 1448 O O . SER A 1 202 ? -15.627 -71.126 75.813 1.00 22.88 126 SER A O 1
ATOM 1451 N N . ILE A 1 203 ? -15.990 -73.320 75.377 1.00 23.00 127 ILE A N 1
ATOM 1452 C CA . ILE A 1 203 ? -15.237 -73.784 76.522 1.00 22.55 127 ILE A CA 1
ATOM 1453 C C . ILE A 1 203 ? -13.797 -73.254 76.440 1.00 21.88 127 ILE A C 1
ATOM 1454 O O . ILE A 1 203 ? -13.256 -72.786 77.426 1.00 22.78 127 ILE A O 1
ATOM 1459 N N . ASP A 1 204 ? -13.216 -73.322 75.246 1.00 22.54 128 ASP A N 1
ATOM 1460 C CA . ASP A 1 204 ? -11.837 -72.897 75.073 1.00 24.09 128 ASP A CA 1
ATOM 1461 C C . ASP A 1 204 ? -11.617 -71.418 75.486 1.00 23.09 128 ASP A C 1
ATOM 1462 O O . ASP A 1 204 ? -10.667 -71.069 76.230 1.00 23.34 128 ASP A O 1
ATOM 1467 N N . TYR A 1 205 ? -12.524 -70.555 75.062 1.00 21.74 129 TYR A N 1
ATOM 1468 C CA . TYR A 1 205 ? -12.492 -69.181 75.450 1.00 21.10 129 TYR A CA 1
ATOM 1469 C C . TYR A 1 205 ? -12.862 -68.925 76.926 1.00 22.09 129 TYR A C 1
ATOM 1470 O O . TYR A 1 205 ? -12.274 -68.086 77.563 1.00 22.32 129 TYR A O 1
ATOM 1479 N N . TYR A 1 206 ? -13.846 -69.646 77.465 1.00 21.69 130 TYR A N 1
ATOM 1480 C CA . TYR A 1 206 ? -14.176 -69.520 78.870 1.00 21.05 130 TYR A CA 1
ATOM 1481 C C . TYR A 1 206 ? -13.033 -69.936 79.767 1.00 21.49 130 TYR A C 1
ATOM 1482 O O . TYR A 1 206 ? -12.763 -69.301 80.809 1.00 22.61 130 T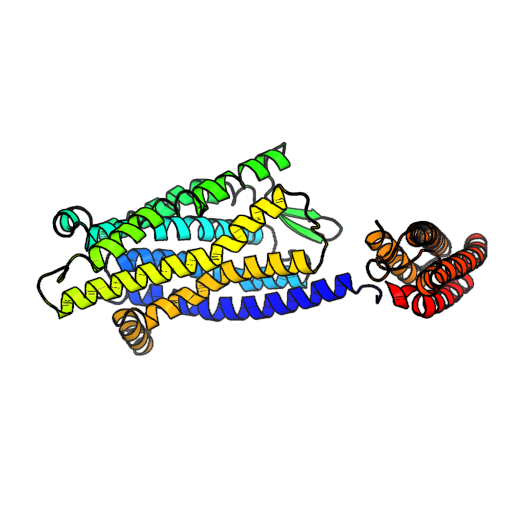YR A O 1
ATOM 1491 N N . ASN A 1 207 ? -12.330 -71.008 79.396 1.00 21.35 131 ASN A N 1
ATOM 1492 C CA . ASN A 1 207 ? -11.160 -71.383 80.182 1.00 21.91 131 ASN A CA 1
ATOM 1493 C C . ASN A 1 207 ? -10.096 -70.265 80.195 1.00 21.71 131 ASN A C 1
ATOM 1494 O O . ASN A 1 207 ? -9.552 -69.939 81.244 1.00 22.80 131 ASN A O 1
ATOM 1499 N N . MET A 1 208 ? -9.800 -69.722 79.026 1.00 21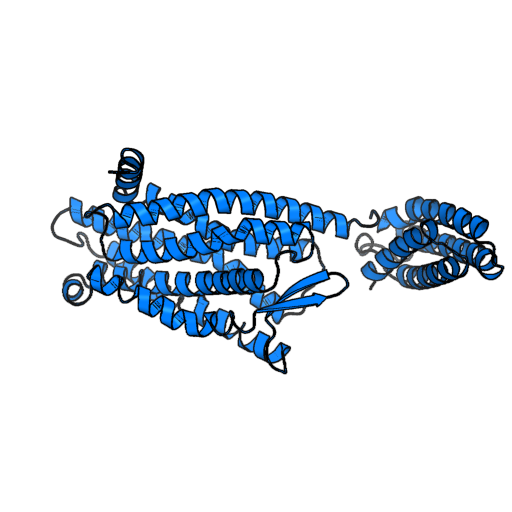.70 132 MET A N 1
ATOM 1500 C CA . MET A 1 208 ? -8.862 -68.645 78.883 1.00 22.21 132 MET A CA 1
ATOM 1501 C C . MET A 1 208 ? -9.227 -67.438 79.761 1.00 21.34 132 MET A C 1
ATOM 1502 O O . MET A 1 208 ? -8.375 -66.879 80.477 1.00 22.66 132 MET A O 1
ATOM 1507 N N . PHE A 1 209 ? -10.474 -66.982 79.673 1.00 20.82 133 PHE A N 1
ATOM 1508 C CA . PHE A 1 209 ? -10.904 -65.805 80.423 1.00 21.86 133 PHE A CA 1
ATOM 1509 C C . PHE A 1 209 ? -11.177 -66.045 81.902 1.00 21.67 133 PHE A C 1
ATOM 1510 O O . PHE A 1 209 ? -10.650 -65.321 82.775 1.00 21.34 133 PHE A O 1
ATOM 1518 N N . THR A 1 210 ? -11.936 -67.090 82.237 1.00 20.40 134 THR A N 1
ATOM 1519 C CA . THR A 1 210 ? -12.172 -67.344 83.661 1.00 20.76 134 THR A CA 1
ATOM 1520 C C . THR A 1 210 ? -10.913 -67.668 84.434 1.00 21.68 134 THR A C 1
ATOM 1521 O O . THR A 1 210 ? -10.748 -67.235 85.571 1.00 22.67 134 THR A O 1
ATOM 1525 N N . SER A 1 211 ? -9.974 -68.380 83.820 1.00 21.68 135 SER A N 1
ATOM 1526 C CA . SER A 1 211 ? -8.763 -68.723 84.504 1.00 20.68 135 SER A CA 1
ATOM 1527 C C . SER A 1 211 ? -8.025 -67.484 84.932 1.00 20.41 135 SER A C 1
ATOM 1528 O O . SER A 1 211 ? -7.672 -67.360 86.084 1.00 20.45 135 SER A O 1
ATOM 1531 N N . ILE A 1 212 ? -7.790 -66.578 83.994 1.00 19.84 136 ILE A N 1
ATOM 1532 C CA . ILE A 1 212 ? -6.992 -65.382 84.328 1.00 22.25 136 ILE A CA 1
ATOM 1533 C C . ILE A 1 212 ? -7.761 -64.408 85.227 1.00 21.09 136 ILE A C 1
ATOM 1534 O O . ILE A 1 212 ? -7.197 -63.801 86.136 1.00 20.37 136 ILE A O 1
ATOM 1539 N N . PHE A 1 213 ? -9.061 -64.307 85.054 1.00 20.97 137 PHE A N 1
ATOM 1540 C CA . PHE A 1 213 ? -9.865 -63.480 85.957 1.00 20.14 137 PHE A CA 1
ATOM 1541 C C . PHE A 1 213 ? -9.846 -64.030 87.375 1.00 19.59 137 PHE A C 1
ATOM 1542 O O . PHE A 1 213 ? -9.735 -63.288 88.336 1.00 21.25 137 PHE A O 1
ATOM 1550 N N . THR A 1 214 ? -9.980 -65.349 87.510 1.00 19.77 138 THR A N 1
ATOM 1551 C CA . THR A 1 214 ? -9.933 -66.026 88.815 1.00 20.06 138 THR A CA 1
ATOM 1552 C C . THR A 1 214 ? -8.553 -65.824 89.472 1.00 20.12 138 THR A C 1
ATOM 1553 O O . THR A 1 214 ? -8.485 -65.539 90.646 1.00 20.08 138 THR A O 1
ATOM 1557 N N . LEU A 1 215 ? -7.474 -65.997 88.723 1.00 20.40 139 LEU A N 1
ATOM 1558 C CA . LEU A 1 215 ? -6.114 -65.809 89.260 1.00 21.26 139 LEU A CA 1
ATOM 1559 C C . LEU A 1 215 ? -5.882 -64.362 89.721 1.00 21.46 139 LEU A C 1
ATOM 1560 O O . LEU A 1 215 ? -5.181 -64.108 90.707 1.00 21.49 139 LEU A O 1
ATOM 1565 N N . THR A 1 216 ? -6.463 -63.417 89.009 1.00 22.33 140 THR A N 1
ATOM 1566 C CA . THR A 1 216 ? -6.346 -62.002 89.375 1.00 22.06 140 THR A CA 1
ATOM 1567 C C . THR A 1 216 ? -7.067 -61.799 90.723 1.00 21.51 140 THR A C 1
ATOM 1568 O O . THR A 1 216 ? -6.538 -61.172 91.623 1.00 21.28 140 THR A O 1
ATOM 1572 N N . MET A 1 217 ? -8.311 -62.278 90.843 1.00 23.37 141 MET A N 1
ATOM 1573 C CA . MET A 1 217 ? -9.018 -62.150 92.091 1.00 23.43 141 MET A CA 1
ATOM 1574 C C . MET A 1 217 ? -8.368 -62.936 93.216 1.00 23.40 141 MET A C 1
ATOM 1575 O O . MET A 1 217 ? -8.358 -62.449 94.334 1.00 23.55 141 MET A O 1
ATOM 1580 N N . MET A 1 218 ? -7.823 -64.138 92.942 1.00 22.72 142 MET A N 1
ATOM 1581 C CA A MET A 1 218 ? -7.073 -64.869 93.960 0.50 23.81 142 MET A CA 1
ATOM 1582 C CA B MET A 1 218 ? -7.080 -64.904 93.934 0.50 22.66 142 MET A CA 1
ATOM 1583 C C . MET A 1 218 ? -5.882 -64.073 94.459 1.00 22.18 142 MET A C 1
ATOM 1584 O O . MET A 1 218 ? -5.580 -64.087 95.641 1.00 22.06 142 MET A O 1
ATOM 1593 N N . SER A 1 219 ? -5.207 -63.381 93.550 1.00 23.36 143 SER A N 1
ATOM 1594 C CA . SER A 1 219 ? -3.996 -62.611 93.871 1.00 22.69 143 SER A CA 1
ATOM 1595 C C . SER A 1 219 ? -4.355 -61.390 94.713 1.00 21.97 143 SER A C 1
ATOM 1596 O O . SER A 1 219 ? -3.733 -61.105 95.705 1.00 22.65 143 SER A O 1
ATOM 1599 N N . VAL A 1 220 ? -5.455 -60.735 94.361 1.00 21.25 144 VAL A N 1
ATOM 1600 C CA . VAL A 1 220 ? -5.923 -59.584 95.123 1.00 22.95 144 VAL A CA 1
ATOM 1601 C C . VAL A 1 220 ? -6.375 -60.034 96.521 1.00 23.17 144 VAL A C 1
ATOM 1602 O O . VAL A 1 220 ? -6.040 -59.389 97.513 1.00 22.81 144 VAL A O 1
ATOM 1606 N N . ASP A 1 221 ? -7.098 -61.168 96.590 1.00 22.82 145 ASP A N 1
ATOM 1607 C CA . ASP A 1 221 ? -7.533 -61.745 97.838 1.00 22.97 145 ASP A CA 1
ATOM 1608 C C . ASP A 1 221 ? -6.374 -62.102 98.751 1.00 24.68 145 ASP A C 1
ATOM 1609 O O . ASP A 1 221 ? -6.371 -61.786 99.945 1.00 23.85 145 ASP A O 1
ATOM 1614 N N . ARG A 1 222 ? -5.354 -62.720 98.186 1.00 23.64 146 ARG A N 1
ATOM 1615 C CA . ARG A 1 222 ? -4.208 -63.073 98.968 1.00 25.27 146 ARG A CA 1
ATOM 1616 C C . ARG A 1 222 ? -3.445 -61.807 99.442 1.00 24.78 146 ARG A C 1
ATOM 1617 O O . ARG A 1 222 ? -2.959 -61.752 100.561 1.00 25.76 146 ARG A O 1
ATOM 1625 N N . TYR A 1 223 ? -3.353 -60.813 98.562 1.00 24.56 147 TYR A N 1
ATOM 1626 C CA . TYR A 1 223 ? -2.744 -59.520 98.875 1.00 25.81 147 TYR A CA 1
ATOM 1627 C C . TYR A 1 223 ? -3.423 -58.902 100.102 1.00 26.88 147 TYR A C 1
ATOM 1628 O O . TYR A 1 223 ? -2.767 -58.457 101.045 1.00 26.11 147 TYR A O 1
ATOM 1637 N N . ILE A 1 224 ? -4.753 -58.880 100.100 1.00 27.31 148 ILE A N 1
ATOM 1638 C CA . ILE A 1 224 ? -5.513 -58.391 101.238 1.00 28.70 148 ILE A CA 1
ATOM 1639 C C . ILE A 1 224 ? -5.189 -59.220 102.486 1.00 29.18 148 ILE A C 1
ATOM 1640 O O . ILE A 1 224 ? -4.933 -58.662 103.568 1.00 28.39 148 ILE A O 1
ATOM 1645 N N . ALA A 1 225 ? -5.190 -60.544 102.337 1.00 29.00 149 ALA A N 1
ATOM 1646 C CA . ALA A 1 225 ? -4.959 -61.421 103.497 1.00 30.30 149 ALA A CA 1
ATOM 1647 C C . ALA A 1 225 ? -3.581 -61.148 104.121 1.00 28.97 149 ALA A C 1
ATOM 1648 O O . ALA A 1 225 ? -3.472 -61.099 105.337 1.00 31.60 149 ALA A O 1
ATOM 1650 N N . VAL A 1 226 ? -2.561 -60.950 103.297 1.00 29.03 150 VAL A N 1
ATOM 1651 C CA . VAL A 1 226 ? -1.161 -60.889 103.761 1.00 31.69 150 VAL A CA 1
ATOM 1652 C C . VAL A 1 226 ? -0.765 -59.491 104.140 1.00 33.24 150 VAL A C 1
ATOM 1653 O O . VAL A 1 226 ? -0.022 -59.293 105.126 1.00 31.92 150 VAL A O 1
ATOM 1657 N N . CYS A 1 227 ? -1.230 -58.513 103.369 1.00 32.95 151 CYS A N 1
ATOM 1658 C CA . CYS A 1 227 ? -0.712 -57.136 103.527 1.00 33.62 151 CYS A CA 1
ATOM 1659 C C . CYS A 1 227 ? -1.636 -56.233 104.287 1.00 33.82 151 CYS A C 1
ATOM 1660 O O . CYS A 1 227 ? -1.193 -55.182 104.721 1.00 35.63 151 CYS A O 1
ATOM 1663 N N . HIS A 1 228 ? -2.913 -56.598 104.410 1.00 33.25 152 HIS A N 1
ATOM 1664 C CA . HIS A 1 228 ? -3.913 -55.783 105.100 1.00 36.36 152 HIS A CA 1
ATOM 1665 C C . HIS A 1 228 ? -4.766 -56.654 106.006 1.00 35.27 152 HIS A C 1
ATOM 1666 O O . HIS A 1 228 ? -6.011 -56.666 105.895 1.00 36.03 152 HIS A O 1
ATOM 1673 N N . PRO A 1 229 ? -4.109 -57.385 106.925 1.00 39.30 153 PRO A N 1
ATOM 1674 C CA . PRO A 1 229 ? -4.790 -58.409 107.725 1.00 41.16 153 PRO A CA 1
ATOM 1675 C C . PRO A 1 229 ? -5.951 -57.906 108.612 1.00 42.00 153 PRO A C 1
ATOM 1676 O O . PRO A 1 229 ? -6.892 -58.659 108.846 1.00 42.60 153 PRO A O 1
ATOM 1680 N N . VAL A 1 230 ? -5.883 -56.675 109.100 1.00 52.60 154 VAL A N 1
ATOM 1681 C CA . VAL A 1 230 ? -6.972 -56.132 109.916 1.00 56.30 154 VAL A CA 1
ATOM 1682 C C . VAL A 1 230 ? -8.169 -55.788 109.018 1.00 57.03 154 VAL A C 1
ATOM 1683 O O . VAL A 1 230 ? -9.279 -56.301 109.214 1.00 56.99 154 VAL A O 1
ATOM 1685 N N . LYS A 1 231 ? -7.924 -54.973 107.993 1.00 56.53 155 LYS A N 1
ATOM 1686 C CA . LYS A 1 231 ? -8.943 -54.661 106.983 1.00 55.99 155 LYS A CA 1
ATOM 1687 C C . LYS A 1 231 ? -9.530 -55.916 106.313 1.00 55.62 155 LYS A C 1
ATOM 1688 O O . LYS A 1 231 ? -10.656 -55.884 105.826 1.00 55.03 155 LYS A O 1
ATOM 1694 N N . ALA A 1 232 ? -8.758 -57.005 106.258 1.00 55.40 156 ALA A N 1
ATOM 1695 C CA . ALA A 1 232 ? -9.181 -58.229 105.553 1.00 53.84 156 ALA A CA 1
ATOM 1696 C C . ALA A 1 232 ? -10.520 -58.814 106.031 1.00 54.92 156 ALA A C 1
ATOM 1697 O O . ALA A 1 232 ? -11.268 -59.371 105.238 1.00 55.96 156 ALA A O 1
ATOM 1699 N N . LEU A 1 233 ? -10.818 -58.686 107.316 1.00 56.84 157 LEU A N 1
ATOM 1700 C CA . LEU A 1 233 ? -12.071 -59.201 107.880 1.00 59.70 157 LEU A CA 1
ATOM 1701 C C . LEU A 1 233 ? -13.301 -58.623 107.165 1.00 61.74 157 LEU A C 1
ATOM 1702 O O . LEU A 1 233 ? -14.281 -59.332 106.943 1.00 62.98 157 LEU A O 1
ATOM 1705 N N . ASP A 1 234 ? -13.221 -57.342 106.797 1.00 63.82 158 ASP A N 1
ATOM 1706 C CA . ASP A 1 234 ? -14.294 -56.634 106.089 1.00 65.49 158 ASP A CA 1
ATOM 1707 C C . ASP A 1 234 ? -14.425 -57.020 104.606 1.00 62.63 158 ASP A C 1
ATOM 1708 O O . ASP A 1 234 ? -15.448 -56.715 103.983 1.00 65.61 158 ASP A O 1
ATOM 1713 N N . PHE A 1 235 ? -13.397 -57.657 104.036 1.00 56.32 159 PHE A N 1
ATOM 1714 C CA . PHE A 1 235 ? -13.418 -58.093 102.621 1.00 53.25 159 PHE A CA 1
ATOM 1715 C C . PHE A 1 235 ? -13.555 -59.593 102.409 1.00 49.45 159 PHE A C 1
ATOM 1716 O O . PHE A 1 235 ? -14.240 -60.017 101.475 1.00 54.24 159 PHE A O 1
ATOM 1724 N N . ARG A 1 236 ? -12.879 -60.400 103.226 1.00 45.12 160 ARG A N 1
ATOM 1725 C CA . ARG A 1 236 ? -12.711 -61.834 102.908 1.00 41.13 160 ARG A CA 1
ATOM 1726 C C . ARG A 1 236 ? -13.718 -62.728 103.595 1.00 40.70 160 ARG A C 1
ATOM 1727 O O . ARG A 1 236 ? -13.812 -62.717 104.827 1.00 42.26 160 ARG A O 1
ATOM 1735 N N . THR A 1 237 ? -14.497 -63.471 102.798 1.00 39.90 161 THR A N 1
ATOM 1736 C CA . THR A 1 237 ? -15.257 -64.641 103.277 1.00 37.70 161 THR A CA 1
ATOM 1737 C C . THR A 1 237 ? -15.433 -65.633 102.125 1.00 34.74 161 THR A C 1
ATOM 1738 O O . THR A 1 237 ? -15.440 -65.247 100.964 1.00 31.43 161 THR A O 1
ATOM 1742 N N . PRO A 1 238 ? -15.592 -66.913 102.450 1.00 35.80 162 PRO A N 1
ATOM 1743 C CA . PRO A 1 238 ? -15.924 -67.902 101.431 1.00 34.18 162 PRO A CA 1
ATOM 1744 C C . PRO A 1 238 ? -17.189 -67.516 100.649 1.00 32.11 162 PRO A C 1
ATOM 1745 O O . PRO A 1 238 ? -17.218 -67.682 99.420 1.00 32.21 162 PRO A O 1
ATOM 1749 N N . ALA A 1 239 ? -18.195 -66.942 101.310 1.00 32.92 163 ALA A N 1
ATOM 1750 C CA . ALA A 1 239 ? -19.460 -66.587 100.597 1.00 32.87 163 ALA A CA 1
ATOM 1751 C C . ALA A 1 239 ? -19.212 -65.508 99.534 1.00 32.38 163 ALA A C 1
ATOM 1752 O O . ALA A 1 239 ? -19.770 -65.543 98.437 1.00 30.70 163 ALA A O 1
ATOM 1754 N N . LYS A 1 240 ? -18.376 -64.533 99.878 1.00 32.73 164 LYS A N 1
ATOM 1755 C CA . LYS A 1 240 ? -18.064 -63.452 98.954 1.00 33.40 164 LYS A CA 1
ATOM 1756 C C . LYS A 1 240 ? -17.239 -63.968 97.765 1.00 30.42 164 LYS A C 1
ATOM 1757 O O . LYS A 1 240 ? -17.451 -63.547 96.657 1.00 28.97 164 LYS A O 1
ATOM 1763 N N . ALA A 1 241 ? -16.297 -64.869 98.007 1.00 28.78 165 ALA A N 1
ATOM 1764 C CA . ALA A 1 241 ? -15.513 -65.450 96.919 1.00 27.80 165 ALA A CA 1
ATOM 1765 C C . ALA A 1 241 ? -16.402 -66.228 95.964 1.00 26.35 165 ALA A C 1
ATOM 1766 O O . ALA A 1 241 ? -16.227 -66.189 94.772 1.00 24.34 165 ALA A O 1
ATOM 1768 N N . LYS A 1 242 ? -17.388 -66.924 96.514 1.00 27.91 166 LYS A N 1
ATOM 1769 C CA . LYS A 1 242 ? -18.326 -67.651 95.681 1.00 29.39 166 LYS A CA 1
ATOM 1770 C C . LYS A 1 242 ? -19.093 -66.693 94.749 1.00 27.97 166 LYS A C 1
ATOM 1771 O O . LYS A 1 242 ? -19.267 -66.988 93.574 1.00 26.90 166 LYS A O 1
ATOM 1776 N N A LEU A 1 243 ? -19.521 -65.545 95.277 0.50 29.11 167 LEU A N 1
ATOM 1777 N N B LEU A 1 243 ? -19.529 -65.543 95.264 0.50 28.52 167 LEU A N 1
ATOM 1778 C CA A LEU A 1 243 ? -20.224 -64.551 94.473 0.50 29.79 167 LEU A CA 1
ATOM 1779 C CA B LEU A 1 243 ? -20.210 -64.560 94.425 0.50 28.75 167 LEU A CA 1
ATOM 1780 C C A LEU A 1 243 ? -19.315 -63.928 93.401 0.50 28.87 167 LEU A C 1
ATOM 1781 C C B LEU A 1 243 ? -19.289 -63.977 93.365 0.50 28.19 167 LEU A C 1
ATOM 1782 O O A LEU A 1 243 ? -19.753 -63.666 92.279 0.50 28.74 167 LEU A O 1
ATOM 1783 O O B LEU A 1 243 ? -19.688 -63.779 92.219 0.50 27.89 167 LEU A O 1
ATOM 1792 N N . ILE A 1 244 ? -18.054 -63.690 93.753 1.00 27.12 168 ILE A N 1
ATOM 1793 C CA . ILE A 1 244 ? -17.069 -63.231 92.767 1.00 26.97 168 ILE A CA 1
ATOM 1794 C C . ILE A 1 244 ? -16.850 -64.267 91.678 1.00 25.77 168 ILE A C 1
ATOM 1795 O O . ILE A 1 244 ? -16.762 -63.902 90.538 1.00 25.27 168 ILE A O 1
ATOM 1800 N N . ASN A 1 245 ? -16.811 -65.562 92.004 1.00 25.09 169 ASN A N 1
ATOM 1801 C CA . ASN A 1 245 ? -16.782 -66.580 90.954 1.00 24.33 169 ASN A CA 1
ATOM 1802 C C . ASN A 1 245 ? -17.908 -66.443 89.942 1.00 23.07 169 ASN A C 1
ATOM 1803 O O . ASN A 1 245 ? -17.698 -66.550 88.745 1.00 21.57 169 ASN A O 1
ATOM 1808 N N . ILE A 1 246 ? -19.126 -66.235 90.418 1.00 25.38 170 ILE A N 1
ATOM 1809 C CA . ILE A 1 246 ? -20.247 -66.077 89.526 1.00 27.22 170 ILE A CA 1
ATOM 1810 C C . ILE A 1 246 ? -20.043 -64.839 88.650 1.00 26.26 170 ILE A C 1
ATOM 1811 O O . ILE A 1 246 ? -20.215 -64.911 87.445 1.00 25.66 170 ILE A O 1
ATOM 1816 N N . CYS A 1 247 ? -19.641 -63.717 89.262 1.00 27.21 171 CYS A N 1
ATOM 1817 C CA . CYS A 1 247 ? -19.341 -62.500 88.489 1.00 27.92 171 CYS A CA 1
ATOM 1818 C C . CYS A 1 247 ? -18.284 -62.752 87.395 1.00 26.01 171 CYS A C 1
ATOM 1819 O O . CYS A 1 247 ? -18.372 -62.200 86.291 1.00 24.98 171 CYS A O 1
ATOM 1822 N N . ILE A 1 248 ? -17.275 -63.549 87.740 1.00 24.76 172 ILE A N 1
ATOM 1823 C CA . ILE A 1 248 ? -16.260 -63.948 86.769 1.00 24.43 172 ILE A CA 1
ATOM 1824 C C . ILE A 1 248 ? -16.879 -64.640 85.527 1.00 24.15 172 ILE A C 1
ATOM 1825 O O . ILE A 1 248 ? -16.535 -64.324 84.383 1.00 22.54 172 ILE A O 1
ATOM 1830 N N . TRP A 1 249 ? -17.779 -65.609 85.747 1.00 23.38 173 TRP A N 1
ATOM 1831 C CA . TRP A 1 249 ? -18.409 -66.313 84.644 1.00 24.31 173 TRP A CA 1
ATOM 1832 C C . TRP A 1 249 ? -19.338 -65.401 83.872 1.00 24.76 173 TRP A C 1
ATOM 1833 O O . TRP A 1 249 ? -19.418 -65.513 82.656 1.00 24.74 173 TRP A O 1
ATOM 1844 N N . VAL A 1 250 ? -20.014 -64.487 84.573 1.00 26.91 174 VAL A N 1
ATOM 1845 C CA . VAL A 1 250 ? -20.901 -63.500 83.884 1.00 27.28 174 VAL A CA 1
ATOM 1846 C C . VAL A 1 250 ? -20.054 -62.566 82.996 1.00 28.12 174 VAL A C 1
ATOM 1847 O O . VAL A 1 250 ? -20.363 -62.404 81.822 1.00 28.58 174 VAL A O 1
ATOM 1851 N N . LEU A 1 251 ? -18.982 -62.002 83.559 1.00 27.66 175 LEU A N 1
ATOM 1852 C CA . LEU A 1 251 ? -18.063 -61.118 82.791 1.00 28.34 175 LEU A CA 1
ATOM 1853 C C . LEU A 1 251 ? -17.451 -61.872 81.617 1.00 27.11 175 LEU A C 1
ATOM 1854 O O . LEU A 1 251 ? -17.483 -61.385 80.482 1.00 27.31 175 LEU A O 1
ATOM 1859 N N . ALA A 1 252 ? -16.958 -63.087 81.862 1.00 25.47 176 ALA A N 1
ATOM 1860 C CA . ALA A 1 252 ? -16.426 -63.916 80.774 1.00 25.46 176 ALA A CA 1
ATOM 1861 C C . ALA A 1 252 ? -17.443 -64.214 79.665 1.00 27.54 176 ALA A C 1
ATOM 1862 O O . ALA A 1 252 ? -17.049 -64.431 78.499 1.00 27.57 176 ALA A O 1
ATOM 1864 N N . SER A 1 253 ? -18.727 -64.255 80.017 1.00 27.39 177 SER A N 1
ATOM 1865 C CA . SER A 1 253 ? -19.794 -64.484 79.032 1.00 27.87 177 SER A CA 1
ATOM 1866 C C . SER A 1 253 ? -19.933 -63.355 78.002 1.00 30.99 177 SER A C 1
ATOM 1867 O O . SER A 1 253 ? -20.550 -63.552 76.924 1.00 29.41 177 SER A O 1
ATOM 1870 N N . GLY A 1 254 ? -19.391 -62.191 78.336 1.00 29.68 178 GLY A N 1
ATOM 1871 C CA . GLY A 1 254 ? -19.276 -61.065 77.393 1.00 31.90 178 GLY A CA 1
ATOM 1872 C C . GLY A 1 254 ? -18.561 -61.473 76.118 1.00 31.75 178 GLY A C 1
ATOM 1873 O O . GLY A 1 254 ? -18.892 -60.981 75.043 1.00 34.26 178 GLY A O 1
ATOM 1874 N N . VAL A 1 255 ? -17.574 -62.356 76.259 1.00 31.82 179 VAL A N 1
ATOM 1875 C CA . VAL A 1 255 ? -16.856 -62.985 75.152 1.00 32.47 179 VAL A CA 1
ATOM 1876 C C . VAL A 1 255 ? -17.408 -64.386 74.812 1.00 31.07 179 VAL A C 1
ATOM 1877 O O . VAL A 1 255 ? -17.640 -64.715 73.635 1.00 29.90 179 VAL A O 1
ATOM 1881 N N . GLY A 1 256 ? -17.642 -65.190 75.847 1.00 28.56 180 GLY A N 1
ATOM 1882 C CA . GLY A 1 256 ? -18.241 -66.528 75.711 1.00 28.94 180 GLY A CA 1
ATOM 1883 C C . GLY A 1 256 ? -19.494 -66.706 74.863 1.00 29.67 180 GLY A C 1
ATOM 1884 O O . GLY A 1 256 ? -19.526 -67.616 74.026 1.00 30.83 180 GLY A O 1
ATOM 1885 N N . VAL A 1 257 ? -20.522 -65.896 75.102 1.00 29.02 181 VAL A N 1
ATOM 1886 C CA . VAL A 1 257 ? -21.773 -65.988 74.348 1.00 31.28 181 VAL A CA 1
ATOM 1887 C C . VAL A 1 257 ? -21.596 -65.542 72.881 1.00 30.33 181 VAL A C 1
ATOM 1888 O O . VAL A 1 257 ? -22.021 -66.248 71.993 1.00 28.28 181 VAL A O 1
ATOM 1892 N N . PRO A 1 258 ? -20.873 -64.438 72.629 1.00 28.64 182 PRO A N 1
ATOM 1893 C CA . PRO A 1 258 ? -20.545 -64.175 71.216 1.00 29.38 182 PRO A CA 1
ATOM 1894 C C . PRO A 1 258 ? -19.751 -65.309 70.552 1.00 27.14 182 PRO A C 1
ATOM 1895 O O . PRO A 1 258 ? -19.997 -65.628 69.395 1.00 26.60 182 PRO A O 1
ATOM 1899 N N . ILE A 1 259 ? -18.846 -65.957 71.276 1.00 26.21 183 ILE A N 1
ATOM 1900 C CA . ILE A 1 259 ? -18.114 -67.107 70.712 1.00 27.44 183 ILE A CA 1
ATOM 1901 C C . ILE A 1 259 ? -19.074 -68.263 70.354 1.00 28.10 183 ILE A C 1
ATOM 1902 O O . ILE A 1 259 ? -18.989 -68.838 69.263 1.00 28.31 183 ILE A O 1
ATOM 1907 N N A MET A 1 260 ? -19.980 -68.559 71.291 0.50 29.33 184 MET A N 1
ATOM 1908 N N B MET A 1 260 ? -19.988 -68.583 71.255 0.50 28.32 184 MET A N 1
ATOM 1909 C CA A MET A 1 260 ? -21.059 -69.538 71.145 0.50 32.28 184 MET A CA 1
ATOM 1910 C CA B MET A 1 260 ? -20.934 -69.636 70.984 0.50 30.25 184 MET A CA 1
ATOM 1911 C C A MET A 1 260 ? -21.851 -69.306 69.857 0.50 30.51 184 MET A C 1
ATOM 1912 C C B MET A 1 260 ? -21.801 -69.314 69.765 0.50 29.54 184 MET A C 1
ATOM 1913 O O A MET A 1 260 ? -22.168 -70.249 69.126 0.50 31.82 184 MET A O 1
ATOM 1914 O O B MET A 1 260 ? -22.125 -70.212 68.981 0.50 30.45 184 MET A O 1
ATOM 1923 N N . VAL A 1 261 ? -22.150 -68.046 69.588 1.00 27.86 185 VAL A N 1
ATOM 1924 C CA . VAL A 1 261 ? -22.960 -67.642 68.436 1.00 29.73 185 VAL A CA 1
ATOM 1925 C C . VAL A 1 261 ? -22.150 -67.745 67.145 1.00 29.02 185 VAL A C 1
ATOM 1926 O O . VAL A 1 261 ? -22.649 -68.228 66.142 1.00 28.37 185 VAL A O 1
ATOM 1930 N N . MET A 1 262 ? -20.904 -67.272 67.186 1.00 27.68 186 MET A N 1
ATOM 1931 C CA . MET A 1 262 ? -20.092 -67.167 65.983 1.00 28.12 186 MET A CA 1
ATOM 1932 C C . MET A 1 262 ? -19.455 -68.479 65.532 1.00 27.58 186 MET A C 1
ATOM 1933 O O . MET A 1 262 ? -19.037 -68.598 64.380 1.00 28.33 186 MET A O 1
ATOM 1938 N N . ALA A 1 263 ? -19.385 -69.456 66.432 1.00 26.23 187 ALA A N 1
ATOM 1939 C CA . ALA A 1 263 ? -18.764 -70.727 66.163 1.00 26.30 187 ALA A CA 1
ATOM 1940 C C . ALA A 1 263 ? -19.618 -71.550 65.218 1.00 29.96 187 ALA A C 1
ATOM 1941 O O . ALA A 1 263 ? -20.804 -71.767 65.495 1.00 31.70 187 ALA A O 1
ATOM 1943 N N . VAL A 1 264 ? -19.056 -71.944 64.075 1.00 29.23 188 VAL A N 1
ATOM 1944 C CA . VAL A 1 264 ? -19.791 -72.630 63.032 1.00 31.44 188 VAL A CA 1
ATOM 1945 C C . VAL A 1 264 ? -18.920 -73.690 62.377 1.00 31.97 188 VAL A C 1
ATOM 1946 O O . VAL A 1 264 ? -17.678 -73.672 62.527 1.00 28.81 188 VAL A O 1
ATOM 1950 N N . THR A 1 265 ? -19.555 -74.662 61.732 1.00 32.03 189 THR A N 1
ATOM 1951 C CA . THR A 1 265 ? -18.821 -75.583 60.882 1.00 35.16 189 THR A CA 1
ATOM 1952 C C . THR A 1 265 ? -19.057 -75.157 59.436 1.00 38.48 189 THR A C 1
ATOM 1953 O O . THR A 1 265 ? -20.189 -74.815 59.043 1.00 37.73 189 THR A O 1
ATOM 1957 N N . ARG A 1 266 ? -17.968 -75.085 58.677 1.00 39.23 190 ARG A N 1
ATOM 1958 C CA . ARG A 1 266 ? -17.998 -74.607 57.293 1.00 43.34 190 ARG A CA 1
ATOM 1959 C C . ARG A 1 266 ? -17.176 -75.554 56.423 1.00 46.70 190 ARG A C 1
ATOM 1960 O O . ARG A 1 266 ? -16.134 -76.033 56.862 1.00 43.67 190 ARG A O 1
ATOM 1968 N N . PRO A 1 267 ? -17.629 -75.820 55.190 1.00 48.52 191 PRO A N 1
ATOM 1969 C CA . PRO A 1 267 ? -16.780 -76.587 54.267 1.00 51.94 191 PRO A CA 1
ATOM 1970 C C . PRO A 1 267 ? -15.524 -75.790 53.896 1.00 54.55 191 PRO A C 1
ATOM 1971 O O . PRO A 1 267 ? -15.605 -74.581 53.683 1.00 56.64 191 PRO A O 1
ATOM 1975 N N . ARG A 1 268 ? -14.372 -76.444 53.849 1.00 57.87 192 ARG A N 1
ATOM 1976 C CA . ARG A 1 268 ? -13.144 -75.766 53.432 1.00 61.08 192 ARG A CA 1
ATOM 1977 C C . ARG A 1 268 ? -12.162 -76.750 52.810 1.00 64.04 192 ARG A C 1
ATOM 1978 O O . ARG A 1 268 ? -11.607 -77.593 53.513 1.00 67.26 192 ARG A O 1
ATOM 1982 N N . ASP A 1 269 ? -11.969 -76.632 51.492 1.00 66.18 193 ASP A N 1
ATOM 1983 C CA . ASP A 1 269 ? -10.976 -77.417 50.740 1.00 66.99 193 ASP A CA 1
ATOM 1984 C C . ASP A 1 269 ? -11.177 -78.934 50.906 1.00 66.96 193 ASP A C 1
ATOM 1985 O O . ASP A 1 269 ? -10.255 -79.654 51.294 1.00 67.02 193 ASP A O 1
ATOM 1988 N N . GLY A 1 270 ? -12.393 -79.406 50.626 1.00 66.26 194 GLY A N 1
ATOM 1989 C CA . GLY A 1 270 ? -12.751 -80.819 50.808 1.00 66.60 194 GLY A CA 1
ATOM 1990 C C . GLY A 1 270 ? -13.028 -81.281 52.247 1.00 66.68 194 GLY A C 1
ATOM 1991 O O . GLY A 1 270 ? -13.497 -82.407 52.448 1.00 70.71 194 GLY A O 1
ATOM 1992 N N . ALA A 1 271 ? -12.757 -80.433 53.249 1.00 61.07 195 ALA A N 1
ATOM 1993 C CA . ALA A 1 271 ? -12.953 -80.804 54.661 1.00 56.00 195 ALA A CA 1
ATOM 1994 C C . ALA A 1 271 ? -13.961 -79.889 55.384 1.00 52.14 195 ALA A C 1
ATOM 1995 O O . ALA A 1 271 ? -14.495 -78.945 54.801 1.00 50.81 195 ALA A O 1
ATOM 1997 N N . VAL A 1 272 ? -14.221 -80.196 56.656 1.00 47.51 196 VAL A N 1
ATOM 1998 C CA . VAL A 1 272 ? -15.087 -79.383 57.488 1.00 43.97 196 VAL A CA 1
ATOM 1999 C C . VAL A 1 272 ? -14.231 -78.733 58.576 1.00 41.71 196 VAL A C 1
ATOM 2000 O O . VAL A 1 272 ? -13.467 -79.411 59.270 1.00 41.51 196 VAL A O 1
ATOM 2004 N N . VAL A 1 273 ? -14.346 -77.415 58.725 1.00 39.25 197 VAL A N 1
ATOM 2005 C CA . VAL A 1 273 ? -13.589 -76.729 59.770 1.00 39.92 197 VAL A CA 1
ATOM 2006 C C . VAL A 1 273 ? -14.563 -76.202 60.819 1.00 36.31 197 VAL A C 1
ATOM 2007 O O . VAL A 1 273 ? -15.673 -75.784 60.490 1.00 35.81 197 VAL A O 1
ATOM 2011 N N . CYS A 1 274 ? -14.141 -76.254 62.070 1.00 33.70 198 CYS A N 1
ATOM 2012 C CA . CYS A 1 274 ? -14.875 -75.661 63.172 1.00 34.29 198 CYS A CA 1
ATOM 2013 C C . CYS A 1 274 ? -14.175 -74.327 63.416 1.00 35.45 198 CYS A C 1
ATOM 2014 O O . CYS A 1 274 ? -12.995 -74.324 63.754 1.00 33.48 198 CYS A O 1
ATOM 2017 N N . MET A 1 275 ? -14.878 -73.214 63.195 1.00 32.17 199 MET A N 1
ATOM 2018 C CA . MET A 1 275 ? -14.251 -71.882 63.207 1.00 34.97 199 MET A CA 1
ATOM 2019 C C . MET A 1 275 ? -15.208 -70.790 63.653 1.00 33.81 199 MET A C 1
ATOM 2020 O O . MET A 1 275 ? -16.439 -70.975 63.645 1.00 32.16 199 MET A O 1
ATOM 2025 N N . LEU A 1 276 ? -14.645 -69.622 63.957 1.00 32.93 200 LEU A N 1
ATOM 2026 C CA . LEU A 1 276 ? -15.421 -68.431 64.261 1.00 33.26 200 LEU A CA 1
ATOM 2027 C C . LEU A 1 276 ? -15.748 -67.680 62.992 1.00 35.51 200 LEU A C 1
ATOM 2028 O O . LEU A 1 276 ? -14.855 -67.373 62.209 1.00 35.02 200 LEU A O 1
ATOM 2033 N N . GLN A 1 277 ? -17.028 -67.385 62.790 1.00 32.60 201 GLN A N 1
ATOM 2034 C CA . GLN A 1 277 ? -17.464 -66.567 61.676 1.00 37.56 201 GLN A CA 1
ATOM 2035 C C . GLN A 1 277 ? -17.721 -65.176 62.215 1.00 36.13 201 GLN A C 1
ATOM 2036 O O . GLN A 1 277 ? -18.733 -64.926 62.855 1.00 36.87 201 GLN A O 1
ATOM 2042 N N . PHE A 1 278 ? -16.788 -64.271 61.961 1.00 37.86 202 PHE A N 1
ATOM 2043 C CA . PHE A 1 278 ? -16.950 -62.898 62.390 1.00 37.04 202 PHE A CA 1
ATOM 2044 C C . PHE A 1 278 ? -17.824 -62.153 61.401 1.00 38.29 202 PHE A C 1
ATOM 2045 O O . PHE A 1 278 ? -17.828 -62.455 60.213 1.00 38.22 202 PHE A O 1
ATOM 2053 N N . PRO A 1 279 ? -18.558 -61.156 61.883 1.00 40.70 203 PRO A N 1
ATOM 2054 C CA . PRO A 1 279 ? -19.249 -60.335 60.894 1.00 45.58 203 PRO A CA 1
ATOM 2055 C C . PRO A 1 279 ? -18.251 -59.580 59.999 1.00 46.06 203 PRO A C 1
ATOM 2056 O O . PRO A 1 279 ? -17.057 -59.468 60.323 1.00 43.61 203 PRO A O 1
ATOM 2060 N N . SER A 1 280 ? -18.747 -59.106 58.868 1.00 47.22 204 SER A N 1
ATOM 2061 C CA . SER A 1 280 ? -17.922 -58.445 57.864 1.00 50.74 204 SER A CA 1
ATOM 2062 C C . SER A 1 280 ? -17.475 -57.090 58.397 1.00 50.32 204 SER A C 1
ATOM 2063 O O . SER A 1 280 ? -18.218 -56.443 59.133 1.00 55.45 204 SER A O 1
ATOM 2066 N N . PRO A 1 281 ? -16.228 -56.685 58.101 1.00 49.71 205 PRO A N 1
ATOM 2067 C CA . PRO A 1 281 ? -15.191 -57.463 57.418 1.00 48.39 205 PRO A CA 1
ATOM 2068 C C . PRO A 1 281 ? -14.509 -58.404 58.430 1.00 46.59 205 PRO A C 1
ATOM 2069 O O . PRO A 1 281 ? -14.038 -57.951 59.484 1.00 42.96 205 PRO A O 1
ATOM 2073 N N . SER A 1 282 ? -14.447 -59.693 58.108 1.00 43.85 206 SER A N 1
ATOM 2074 C CA . SER A 1 282 ? -14.126 -60.693 59.122 1.00 43.92 206 SER A CA 1
ATOM 2075 C C . SER A 1 282 ? -12.698 -60.560 59.655 1.00 43.02 206 SER A C 1
ATOM 2076 O O . SER A 1 282 ? -12.468 -60.718 60.874 1.00 38.10 206 SER A O 1
ATOM 2079 N N . TRP A 1 283 ? -11.748 -60.236 58.773 1.00 41.48 207 TRP A N 1
ATOM 2080 C CA . TRP A 1 283 ? -10.353 -60.097 59.170 1.00 42.42 207 TRP A CA 1
ATOM 2081 C C . TRP A 1 283 ? -10.181 -58.990 60.210 1.00 40.52 207 TRP A C 1
ATOM 2082 O O . TRP A 1 283 ? -9.333 -59.090 61.102 1.00 37.99 207 TRP A O 1
ATOM 2093 N N . TYR A 1 284 ? -11.000 -57.951 60.090 1.00 35.97 208 TYR A N 1
ATOM 2094 C CA . TYR A 1 284 ? -10.976 -56.797 60.990 1.00 36.50 208 TYR A CA 1
ATOM 2095 C C . TYR A 1 284 ? -11.477 -57.163 62.393 1.00 35.73 208 TYR A C 1
ATOM 2096 O O . TYR A 1 284 ? -10.826 -56.854 63.375 1.00 33.59 208 TYR A O 1
ATOM 2105 N N . TRP A 1 285 ? -12.659 -57.774 62.488 1.00 33.78 209 TRP A N 1
ATOM 2106 C CA . TRP A 1 285 ? -13.200 -58.131 63.792 1.00 33.68 209 TRP A CA 1
ATOM 2107 C C . TRP A 1 285 ? -12.339 -59.221 64.471 1.00 31.21 209 TRP A C 1
ATOM 2108 O O . TRP A 1 285 ? -12.216 -59.227 65.687 1.00 32.05 209 TRP A O 1
ATOM 2119 N N . ASP A 1 286 ? -11.750 -60.093 63.674 1.00 30.50 210 ASP A N 1
ATOM 2120 C CA . ASP A 1 286 ? -10.787 -61.100 64.177 1.00 32.15 210 ASP A CA 1
ATOM 2121 C C . ASP A 1 286 ? -9.577 -60.432 64.836 1.00 30.93 210 ASP A C 1
ATOM 2122 O O . ASP A 1 286 ? -9.134 -60.817 65.925 1.00 30.23 210 ASP A O 1
ATOM 2127 N N . THR A 1 287 ? -9.027 -59.444 64.153 1.00 29.99 211 THR A N 1
ATOM 2128 C CA . THR A 1 287 ? -7.867 -58.706 64.655 1.00 33.43 211 THR A CA 1
ATOM 2129 C C . THR A 1 287 ? -8.238 -57.922 65.914 1.00 33.28 211 THR A C 1
ATOM 2130 O O . THR A 1 287 ? -7.510 -57.967 66.906 1.00 28.98 211 THR A O 1
ATOM 2134 N N . VAL A 1 288 ? -9.367 -57.216 65.884 1.00 32.83 212 VAL A N 1
ATOM 2135 C CA . VAL A 1 288 ? -9.801 -56.467 67.054 1.00 33.87 212 VAL A CA 1
ATOM 2136 C C . VAL A 1 288 ? -9.949 -57.413 68.236 1.00 31.70 212 VAL A C 1
ATOM 2137 O O . VAL A 1 288 ? -9.484 -57.101 69.322 1.00 33.12 212 VAL A O 1
ATOM 2141 N N . THR A 1 289 ? -10.574 -58.572 68.019 1.00 28.27 213 THR A N 1
ATOM 2142 C CA . THR A 1 289 ? -10.793 -59.555 69.082 1.00 28.49 213 THR A CA 1
ATOM 2143 C C . THR A 1 289 ? -9.464 -60.049 69.635 1.00 26.65 213 THR A C 1
ATOM 2144 O O . THR A 1 289 ? -9.291 -60.122 70.839 1.00 26.97 213 THR A O 1
ATOM 2148 N N . LYS A 1 290 ? -8.535 -60.396 68.758 1.00 25.39 214 LYS A N 1
ATOM 2149 C CA A LYS A 1 290 ? -7.205 -60.866 69.201 0.50 24.92 214 LYS A CA 1
ATOM 2150 C CA B LYS A 1 290 ? -7.229 -60.887 69.236 0.50 25.67 214 LYS A CA 1
ATOM 2151 C C . LYS A 1 290 ? -6.448 -59.819 70.001 1.00 25.73 214 LYS A C 1
ATOM 2152 O O . LYS A 1 290 ? -5.782 -60.148 70.967 1.00 24.05 214 LYS A O 1
ATOM 2163 N N . ILE A 1 291 ? -6.556 -58.549 69.593 1.00 24.14 215 ILE A N 1
ATOM 2164 C CA . ILE A 1 291 ? -5.911 -57.483 70.322 1.00 25.88 215 ILE A CA 1
ATOM 2165 C C . ILE A 1 291 ? -6.543 -57.360 71.710 1.00 25.47 215 ILE A C 1
ATOM 2166 O O . ILE A 1 291 ? -5.843 -57.224 72.718 1.00 25.48 215 ILE A O 1
ATOM 2171 N N . CYS A 1 292 ? -7.866 -57.381 71.767 1.00 26.38 216 CYS A N 1
ATOM 2172 C CA . CYS A 1 292 ? -8.570 -57.311 73.049 1.00 27.81 216 CYS A CA 1
ATOM 2173 C C . CYS A 1 292 ? -8.279 -58.486 73.991 1.00 26.59 216 CYS A C 1
ATOM 2174 O O . CYS A 1 292 ? -8.158 -58.286 75.209 1.00 26.82 216 CYS A O 1
ATOM 2177 N N . VAL A 1 293 ? -8.105 -59.688 73.432 1.00 24.22 217 VAL A N 1
ATOM 2178 C CA . VAL A 1 293 ? -7.738 -60.858 74.211 1.00 24.41 217 VAL A CA 1
ATOM 2179 C C . VAL A 1 293 ? -6.313 -60.681 74.792 1.00 24.26 217 VAL A C 1
ATOM 2180 O O . VAL A 1 293 ? -6.082 -60.922 75.984 1.00 24.43 217 VAL A O 1
ATOM 2184 N N . PHE A 1 294 ? -5.390 -60.225 73.956 1.00 22.09 218 PHE A N 1
ATOM 2185 C CA . PHE A 1 294 ? -4.024 -59.972 74.394 1.00 22.34 218 PHE A CA 1
ATOM 2186 C C . PHE A 1 294 ? -4.022 -58.943 75.545 1.00 23.91 218 PHE A C 1
ATOM 2187 O O . PHE A 1 294 ? -3.316 -59.128 76.540 1.00 23.72 218 PHE A O 1
ATOM 2195 N N . LEU A 1 295 ? -4.854 -57.906 75.418 1.00 24.85 219 LEU A N 1
ATOM 2196 C CA . LEU A 1 295 ? -4.915 -56.879 76.451 1.00 26.86 219 LEU A CA 1
ATOM 2197 C C . LEU A 1 295 ? -5.613 -57.356 77.710 1.00 26.64 219 LEU A C 1
ATOM 2198 O O . LEU A 1 295 ? -5.031 -57.316 78.798 1.00 28.04 219 LEU A O 1
ATOM 2203 N N . PHE A 1 296 ? -6.837 -57.847 77.571 1.00 26.04 220 PHE A N 1
ATOM 2204 C CA . PHE A 1 296 ? -7.685 -58.054 78.729 1.00 26.74 220 PHE A CA 1
ATOM 2205 C C . PHE A 1 296 ? -7.687 -59.446 79.309 1.00 24.55 220 PHE A C 1
ATOM 2206 O O . PHE A 1 296 ? -8.085 -59.646 80.466 1.00 26.59 220 PHE A O 1
ATOM 2214 N N . ALA A 1 297 ? -7.143 -60.419 78.576 1.00 25.60 221 ALA A N 1
ATOM 2215 C CA . ALA A 1 297 ? -6.874 -61.768 79.108 1.00 24.66 221 ALA A CA 1
ATOM 2216 C C . ALA A 1 297 ? -5.408 -62.059 79.403 1.00 23.04 221 ALA A C 1
ATOM 2217 O O . ALA A 1 297 ? -5.065 -63.164 79.802 1.00 23.98 221 ALA A O 1
ATOM 2219 N N . PHE A 1 298 ? -4.533 -61.093 79.187 1.00 21.80 222 PHE A N 1
ATOM 2220 C CA . PHE A 1 298 ? -3.123 -61.334 79.388 1.00 23.09 222 PHE A CA 1
ATOM 2221 C C . PHE A 1 298 ? -2.447 -60.108 80.016 1.00 22.53 222 PHE A C 1
ATOM 2222 O O . PHE A 1 298 ? -2.194 -60.112 81.215 1.00 22.73 222 PHE A O 1
ATOM 2230 N N . VAL A 1 299 ? -2.172 -59.059 79.239 1.00 22.91 223 VAL A N 1
ATOM 2231 C CA . VAL A 1 299 ? -1.313 -57.954 79.729 1.00 23.24 223 VAL A CA 1
ATOM 2232 C C . VAL A 1 299 ? -1.896 -57.262 80.973 1.00 23.83 223 VAL A C 1
ATOM 2233 O O . VAL A 1 299 ? -1.227 -57.138 82.032 1.00 22.96 223 VAL A O 1
ATOM 2237 N N . VAL A 1 300 ? -3.169 -56.882 80.888 1.00 23.02 224 VAL A N 1
ATOM 2238 C CA . VAL A 1 300 ? -3.780 -56.090 81.954 1.00 23.52 224 VAL A CA 1
ATOM 2239 C C . VAL A 1 300 ? -3.857 -56.903 83.263 1.00 23.39 224 VAL A C 1
ATOM 2240 O O . VAL A 1 300 ? -3.344 -56.463 84.286 1.00 24.48 224 VAL A O 1
ATOM 2244 N N . PRO A 1 301 ? -4.387 -58.146 83.233 1.00 22.36 225 PRO A N 1
ATOM 2245 C CA . PRO A 1 301 ? -4.438 -58.879 84.519 1.00 22.83 225 PRO A CA 1
ATOM 2246 C C . PRO A 1 301 ? -3.064 -59.239 85.048 1.00 23.03 225 PRO A C 1
ATOM 2247 O O . PRO A 1 301 ? -2.847 -59.212 86.243 1.00 23.71 225 PRO A O 1
ATOM 2251 N N . ILE A 1 302 ? -2.111 -59.506 84.162 1.00 23.10 226 ILE A N 1
ATOM 2252 C CA . ILE A 1 302 ? -0.767 -59.779 84.621 1.00 25.66 226 ILE A CA 1
ATOM 2253 C C . ILE A 1 302 ? -0.103 -58.566 85.295 1.00 23.66 226 ILE A C 1
ATOM 2254 O O . ILE A 1 302 ? 0.644 -58.739 86.274 1.00 25.82 226 ILE A O 1
ATOM 2259 N N A LEU A 1 303 ? -0.347 -57.360 84.783 0.50 24.50 227 LEU A N 1
ATOM 2260 N N B LEU A 1 303 ? -0.366 -57.367 84.804 0.50 25.17 227 LEU A N 1
ATOM 2261 C CA A LEU A 1 303 ? 0.140 -56.139 85.450 0.50 24.36 227 LEU A CA 1
ATOM 2262 C CA B LEU A 1 303 ? 0.155 -56.176 85.463 0.50 25.41 227 LEU A CA 1
ATOM 2263 C C A LEU A 1 303 ? -0.451 -56.039 86.863 0.50 24.72 227 LEU A C 1
ATOM 2264 C C B LEU A 1 303 ? -0.460 -55.994 86.858 0.50 25.37 227 LEU A C 1
ATOM 2265 O O A LEU A 1 303 ? 0.259 -55.767 87.828 0.50 23.87 227 LEU A O 1
ATOM 2266 O O B LEU A 1 303 ? 0.224 -55.612 87.806 0.50 24.46 227 LEU A O 1
ATOM 2275 N N . ILE A 1 304 ? -1.765 -56.247 86.972 1.00 22.72 228 ILE A N 1
ATOM 2276 C CA . ILE A 1 304 ? -2.447 -56.216 88.314 1.00 22.58 228 ILE A CA 1
ATOM 2277 C C . ILE A 1 304 ? -1.778 -57.234 89.263 1.00 22.99 228 ILE A C 1
ATOM 2278 O O . ILE A 1 304 ? -1.417 -56.953 90.402 1.00 22.26 228 ILE A O 1
ATOM 2283 N N . ILE A 1 305 ? -1.643 -58.457 88.781 1.00 22.65 229 ILE A N 1
ATOM 2284 C CA . ILE A 1 305 ? -1.083 -59.531 89.550 1.00 24.60 229 ILE A CA 1
ATOM 2285 C C . ILE A 1 305 ? 0.343 -59.222 89.944 1.00 23.58 229 ILE A C 1
ATOM 2286 O O . ILE A 1 305 ? 0.726 -59.467 91.076 1.00 24.81 229 ILE A O 1
ATOM 2291 N N . THR A 1 306 ? 1.096 -58.652 89.016 1.00 22.69 230 THR A N 1
ATOM 2292 C CA . THR A 1 306 ? 2.516 -58.332 89.264 1.00 25.21 230 THR A CA 1
ATOM 2293 C C . THR A 1 306 ? 2.669 -57.335 90.412 1.00 25.48 230 THR A C 1
ATOM 2294 O O . THR A 1 306 ? 3.537 -57.507 91.271 1.00 25.93 230 THR A O 1
ATOM 2298 N N . VAL A 1 307 ? 1.788 -56.330 90.459 1.00 26.38 231 VAL A N 1
ATOM 2299 C CA . VAL A 1 307 ? 1.806 -55.367 91.566 1.00 27.17 231 VAL A CA 1
ATOM 2300 C C . VAL A 1 307 ? 1.494 -56.080 92.902 1.00 26.94 231 VAL A C 1
ATOM 2301 O O . VAL A 1 307 ? 2.213 -55.911 93.901 1.00 26.10 231 VAL A O 1
ATOM 2305 N N . CYS A 1 308 ? 0.412 -56.857 92.935 1.00 26.62 232 CYS A N 1
ATOM 2306 C CA . CYS A 1 308 ? 0.058 -57.641 94.120 1.00 26.87 232 CYS A CA 1
ATOM 2307 C C . CYS A 1 308 ? 1.192 -58.635 94.546 1.00 27.36 232 CYS A C 1
ATOM 2308 O O . 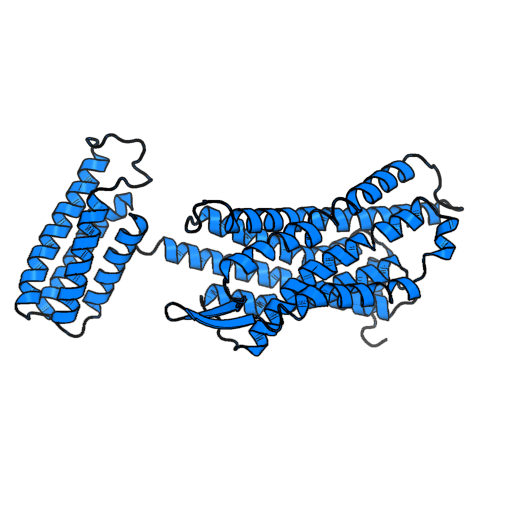CYS A 1 308 ? 1.475 -58.760 95.722 1.00 29.41 232 CYS A O 1
ATOM 2311 N N . TYR A 1 309 ? 1.750 -59.339 93.565 1.00 27.52 233 TYR A N 1
ATOM 2312 C CA . TYR A 1 309 ? 2.816 -60.365 93.706 1.00 29.02 233 TYR A CA 1
ATOM 2313 C C . TYR A 1 309 ? 4.034 -59.708 94.331 1.00 29.19 233 TYR A C 1
ATOM 2314 O O . TYR A 1 309 ? 4.556 -60.171 95.346 1.00 30.66 233 TYR A O 1
ATOM 2323 N N . GLY A 1 310 ? 4.483 -58.579 93.760 1.00 29.44 234 GLY A N 1
ATOM 2324 C CA . GLY A 1 310 ? 5.638 -57.877 94.272 1.00 30.77 234 GLY A CA 1
ATOM 2325 C C . GLY A 1 310 ? 5.486 -57.370 95.699 1.00 31.07 234 GLY A C 1
ATOM 2326 O O . GLY A 1 310 ? 6.423 -57.461 96.540 1.00 30.19 234 GLY A O 1
ATOM 2327 N N . LEU A 1 311 ? 4.308 -56.835 95.999 1.00 29.82 235 LEU A N 1
ATOM 2328 C CA . LEU A 1 311 ? 4.017 -56.370 97.338 1.00 30.57 235 LEU A CA 1
ATOM 2329 C C . LEU A 1 311 ? 3.888 -57.514 98.330 1.00 31.15 235 LEU A C 1
ATOM 2330 O O . LEU A 1 311 ? 4.305 -57.364 99.493 1.00 30.08 235 LEU A O 1
ATOM 2335 N N . MET A 1 312 ? 3.315 -58.649 97.899 1.00 30.87 236 MET A N 1
ATOM 2336 C CA . MET A 1 312 ? 3.283 -59.826 98.791 1.00 32.15 236 MET A CA 1
ATOM 2337 C C . MET A 1 312 ? 4.697 -60.310 99.084 1.00 30.41 236 MET A C 1
ATOM 2338 O O . MET A 1 312 ? 5.026 -60.614 100.234 1.00 32.40 236 MET A O 1
ATOM 2343 N N . LEU A 1 313 ? 5.525 -60.403 98.070 1.00 30.08 237 LEU A N 1
ATOM 2344 C CA . LEU A 1 313 ? 6.954 -60.754 98.343 1.00 31.72 237 LEU A CA 1
ATOM 2345 C C . LEU A 1 313 ? 7.594 -59.793 99.371 1.00 32.71 237 LEU A C 1
ATOM 2346 O O . LEU A 1 313 ? 8.263 -60.238 100.317 1.00 35.50 237 LEU A O 1
ATOM 2351 N N . LEU A 1 314 ? 7.400 -58.487 99.202 1.00 32.29 238 LEU A N 1
ATOM 2352 C CA . LEU A 1 314 ? 7.949 -57.500 100.113 1.00 32.95 238 LEU A CA 1
ATOM 2353 C C . LEU A 1 314 ? 7.419 -57.663 101.557 1.00 34.27 238 LEU A C 1
ATOM 2354 O O . LEU A 1 314 ? 8.178 -57.658 102.529 1.00 32.45 238 LEU A O 1
ATOM 2359 N N . ARG A 1 315 ? 6.117 -57.879 101.688 1.00 33.25 239 ARG A N 1
ATOM 2360 C CA . ARG A 1 315 ? 5.499 -58.110 102.977 1.00 34.21 239 ARG A CA 1
ATOM 2361 C C . ARG A 1 315 ? 6.058 -59.344 103.665 1.00 33.62 239 ARG A C 1
ATOM 2362 O O . ARG A 1 315 ? 6.384 -59.280 104.844 1.00 36.39 239 ARG A O 1
ATOM 2370 N N . LEU A 1 316 ? 6.148 -60.456 102.938 1.00 32.44 240 LEU A N 1
ATOM 2371 C CA . LEU A 1 316 ? 6.680 -61.703 103.465 1.00 33.69 240 LEU A CA 1
ATOM 2372 C C . LEU A 1 316 ? 8.119 -61.542 104.007 1.00 34.21 240 LEU A C 1
ATOM 2373 O O . LEU A 1 316 ? 8.478 -62.186 105.004 1.00 36.05 240 LEU A O 1
ATOM 2378 N N . ARG A 1 317 ? 8.930 -60.685 103.408 1.00 33.70 241 ARG A N 1
ATOM 2379 C CA . ARG A 1 317 ? 10.288 -60.486 103.977 1.00 35.51 241 ARG A CA 1
ATOM 2380 C C . ARG A 1 317 ? 10.383 -59.358 105.003 1.00 35.82 241 ARG A C 1
ATOM 2381 O O . ARG A 1 317 ? 11.321 -59.362 105.806 1.00 36.12 241 ARG A O 1
ATOM 2389 N N . SER A 1 318 ? 9.416 -58.438 105.014 1.00 33.12 242 SER A N 1
ATOM 2390 C CA A SER A 1 318 ? 9.477 -57.267 105.893 0.50 34.39 242 SER A CA 1
ATOM 2391 C CA B SER A 1 318 ? 9.445 -57.259 105.888 0.50 33.98 242 SER A CA 1
ATOM 2392 C C . SER A 1 318 ? 8.799 -57.444 107.249 1.00 35.28 242 SER A C 1
ATOM 2393 O O . SER A 1 318 ? 8.968 -56.606 108.119 1.00 35.44 242 SER A O 1
ATOM 2398 N N . VAL A 1 319 ? 8.041 -58.532 107.430 1.00 35.65 243 VAL A N 1
ATOM 2399 C CA A VAL A 1 319 ? 7.405 -58.795 108.734 0.50 37.70 243 VAL A CA 1
ATOM 2400 C CA B VAL A 1 319 ? 7.351 -58.808 108.694 0.50 37.37 243 VAL A CA 1
ATOM 2401 C C . VAL A 1 319 ? 7.805 -60.161 109.263 1.00 39.42 243 VAL A C 1
ATOM 2402 O O . VAL A 1 319 ? 7.894 -61.158 108.521 1.00 41.13 243 VAL A O 1
ATOM 2409 N N . ARG A 1 320 ? 8.084 -60.212 110.564 1.00 40.36 244 ARG A N 1
ATOM 2410 C CA . ARG A 1 320 ? 8.463 -61.467 111.192 1.00 44.88 244 ARG A CA 1
ATOM 2411 C C . ARG A 1 320 ? 7.294 -62.430 111.257 1.00 45.25 244 ARG A C 1
ATOM 2412 O O . ARG A 1 320 ? 7.442 -63.607 110.921 1.00 44.32 244 ARG A O 1
ATOM 2420 N N . LEU A 1 321 ? 6.145 -61.912 111.703 1.00 48.02 245 LEU A N 1
ATOM 2421 C CA . LEU A 1 321 ? 4.924 -62.699 111.915 1.00 51.85 245 LEU A CA 1
ATOM 2422 C C . LEU A 1 321 ? 3.723 -62.039 111.263 1.00 51.13 245 LEU A C 1
ATOM 2423 O O . LEU A 1 321 ? 3.413 -60.891 111.561 1.00 53.35 245 LEU A O 1
ATOM 2428 N N . LEU A 1 322 ? 3.034 -62.769 110.404 1.00 52.64 246 LEU A N 1
ATOM 2429 C CA . LEU A 1 322 ? 1.848 -62.250 109.745 1.00 55.78 246 LEU A CA 1
ATOM 2430 C C . LEU A 1 322 ? 0.593 -62.340 110.634 1.00 63.15 246 LEU A C 1
ATOM 2431 O O . LEU A 1 322 ? -0.429 -61.707 110.333 1.00 66.77 246 LEU A O 1
ATOM 2436 N N . SER A 1 323 ? 0.667 -63.158 111.685 1.00 65.72 247 SER A N 1
ATOM 2437 C CA . SER A 1 323 ? -0.429 -63.334 112.643 1.00 69.99 247 SER A CA 1
ATOM 2438 C C . SER A 1 323 ? 0.091 -63.693 114.035 1.00 71.79 247 SER A C 1
ATOM 2439 O O . SER A 1 323 ? 1.290 -63.667 114.275 1.00 69.61 247 SER A O 1
ATOM 2442 N N . GLY A 1 324 ? -0.826 -64.072 114.931 1.00 77.61 248 GLY A N 1
ATOM 2443 C CA . GLY A 1 324 ? -0.499 -64.448 116.315 1.00 75.72 248 GLY A CA 1
ATOM 2444 C C . GLY A 1 324 ? 0.561 -65.525 116.529 1.00 73.85 248 GLY A C 1
ATOM 2445 O O . GLY A 1 324 ? 1.614 -65.251 117.125 1.00 72.31 248 GLY A O 1
ATOM 2446 N N . SER A 1 325 ? 0.290 -66.739 116.044 1.00 60.23 249 SER A N 1
ATOM 2447 C CA . SER A 1 325 ? 1.128 -67.914 116.326 1.00 57.34 249 SER A CA 1
ATOM 2448 C C . SER A 1 325 ? 2.038 -68.357 115.178 1.00 54.73 249 SER A C 1
ATOM 2449 O O . SER A 1 325 ? 1.718 -68.179 114.009 1.00 53.33 249 SER A O 1
ATOM 2452 N N . LYS A 1 326 ? 3.153 -68.993 115.518 1.00 57.27 250 LYS A N 1
ATOM 2453 C CA . LYS A 1 326 ? 4.116 -69.431 114.502 1.00 57.81 250 LYS A CA 1
ATOM 2454 C C . LYS A 1 326 ? 3.503 -70.480 113.564 1.00 57.62 250 LYS A C 1
ATOM 2455 O O . LYS A 1 326 ? 3.770 -70.474 112.355 1.00 54.57 250 LYS A O 1
ATOM 2458 N N . GLU A 1 327 ? 2.650 -71.347 114.116 1.00 58.81 251 GLU A N 1
ATOM 2459 C CA . GLU A 1 327 ? 1.909 -72.326 113.323 1.00 57.07 251 GLU A CA 1
ATOM 2460 C C . GLU A 1 327 ? 1.016 -71.648 112.263 1.00 55.40 251 GLU A C 1
ATOM 2461 O O . GLU A 1 327 ? 1.029 -72.034 111.086 1.00 53.02 251 GLU A O 1
ATOM 2463 N N . LYS A 1 328 ? 0.256 -70.632 112.669 1.00 52.96 252 LYS A N 1
ATOM 2464 C CA . LYS A 1 328 ? -0.649 -69.943 111.749 1.00 50.52 252 LYS A CA 1
ATOM 2465 C C . LYS A 1 328 ? 0.082 -69.028 110.738 1.00 52.42 252 LYS A C 1
ATOM 2466 O O . LYS A 1 328 ? -0.321 -68.912 109.569 1.00 49.62 252 LYS A O 1
ATOM 2470 N N . ASP A 1 329 ? 1.113 -68.335 111.222 1.00 48.93 253 ASP A N 1
ATOM 2471 C CA . ASP A 1 329 ? 2.038 -67.611 110.360 1.00 47.82 253 ASP A CA 1
ATOM 2472 C C . ASP A 1 329 ? 2.502 -68.554 109.251 1.00 44.36 253 ASP A C 1
ATOM 2473 O O . ASP A 1 329 ? 2.480 -68.188 108.076 1.00 41.34 253 ASP A O 1
ATOM 2478 N N . ARG A 1 330 ? 2.918 -69.756 109.638 1.00 43.38 254 ARG A N 1
ATOM 2479 C CA . ARG A 1 330 ? 3.470 -70.724 108.716 1.00 44.93 254 ARG A CA 1
ATOM 2480 C C . ARG A 1 330 ? 2.416 -71.097 107.684 1.00 44.07 254 ARG A C 1
ATOM 2481 O O . ARG A 1 330 ? 2.710 -71.205 106.509 1.00 42.30 254 ARG A O 1
ATOM 2484 N N . SER A 1 331 ? 1.206 -71.305 108.166 1.00 44.12 255 SER A N 1
ATOM 2485 C CA . SER A 1 331 ? 0.085 -71.590 107.314 1.00 46.10 255 SER A CA 1
ATOM 2486 C C . SER A 1 331 ? -0.172 -70.469 106.301 1.00 44.47 255 SER A C 1
ATOM 2487 O O . SER A 1 331 ? -0.269 -70.737 105.103 1.00 43.16 255 SER A O 1
ATOM 2490 N N . LEU A 1 332 ? -0.247 -69.218 106.761 1.00 44.30 256 LEU A N 1
ATOM 2491 C CA . LEU A 1 332 ? -0.455 -68.081 105.859 1.00 40.83 256 LEU A CA 1
ATOM 2492 C C . LEU A 1 332 ? 0.688 -67.960 104.840 1.00 37.58 256 LEU A C 1
ATOM 2493 O O . LEU A 1 332 ? 0.465 -67.634 103.674 1.00 33.96 256 LEU A O 1
ATOM 2498 N N . ARG A 1 333 ? 1.912 -68.250 105.267 1.00 34.09 257 ARG A N 1
ATOM 2499 C CA . ARG A 1 333 ? 3.044 -68.176 104.339 1.00 34.14 257 ARG A CA 1
ATOM 2500 C C . ARG A 1 333 ? 3.002 -69.307 103.315 1.00 33.39 257 ARG A C 1
ATOM 2501 O O . ARG A 1 333 ? 3.276 -69.070 102.126 1.00 32.38 257 ARG A O 1
ATOM 2509 N N . ARG A 1 334 ? 2.622 -70.512 103.751 1.00 35.19 258 ARG A N 1
ATOM 2510 C CA . ARG A 1 334 ? 2.486 -71.651 102.841 1.00 35.38 258 ARG A CA 1
ATOM 2511 C C . ARG A 1 334 ? 1.370 -71.438 101.793 1.00 32.48 258 ARG A C 1
ATOM 2512 O O . ARG A 1 334 ? 1.566 -71.704 100.605 1.00 29.67 258 ARG A O 1
ATOM 2520 N N . ILE A 1 335 ? 0.206 -70.962 102.226 1.00 32.64 259 ILE A N 1
ATOM 2521 C CA . ILE A 1 335 ? -0.875 -70.717 101.284 1.00 31.28 259 ILE A CA 1
ATOM 2522 C C . ILE A 1 335 ? -0.489 -69.638 100.272 1.00 29.87 259 ILE A C 1
ATOM 2523 O O . ILE A 1 335 ? -0.795 -69.743 99.078 1.00 28.44 259 ILE A O 1
ATOM 2528 N N . THR A 1 336 ? 0.198 -68.600 100.750 1.00 28.37 260 THR A N 1
ATOM 2529 C CA . THR A 1 336 ? 0.653 -67.534 99.891 1.00 28.55 260 THR A CA 1
ATOM 2530 C C . THR A 1 336 ? 1.678 -68.041 98.855 1.00 29.56 260 THR A C 1
ATOM 2531 O O . THR A 1 336 ? 1.553 -67.735 97.663 1.00 27.80 260 THR A O 1
ATOM 2535 N N . ARG A 1 337 ? 2.639 -68.849 99.298 1.00 29.58 261 ARG A N 1
ATOM 2536 C CA . ARG A 1 337 ? 3.585 -69.474 98.380 1.00 30.30 261 ARG A CA 1
ATOM 2537 C C . ARG A 1 337 ? 2.865 -70.326 97.334 1.00 28.44 261 ARG A C 1
ATOM 2538 O O . ARG A 1 337 ? 3.212 -70.237 96.153 1.00 27.45 261 ARG A O 1
ATOM 2546 N N . MET A 1 338 ? 1.833 -71.077 97.731 1.00 28.13 262 MET A N 1
ATOM 2547 C CA . MET A 1 338 ? 1.108 -71.926 96.791 1.00 29.12 262 MET A CA 1
ATOM 2548 C C . MET A 1 338 ? 0.456 -71.057 95.723 1.00 27.70 262 MET A C 1
ATOM 2549 O O . MET A 1 338 ? 0.575 -71.368 94.547 1.00 27.03 262 MET A O 1
ATOM 2554 N N . VAL A 1 339 ? -0.220 -69.979 96.140 1.00 27.20 263 VAL A N 1
ATOM 2555 C CA . VAL A 1 339 ? -0.812 -69.031 95.182 1.00 25.85 263 VAL A CA 1
ATOM 2556 C C . VAL A 1 339 ? 0.222 -68.441 94.208 1.00 25.86 263 VAL A C 1
ATOM 2557 O O . VAL A 1 339 ? -0.003 -68.396 93.003 1.00 24.58 263 VAL A O 1
ATOM 2561 N N . LEU A 1 340 ? 1.360 -68.018 94.740 1.00 24.59 264 LEU A N 1
ATOM 2562 C CA . LEU A 1 340 ? 2.434 -67.439 93.935 1.00 26.12 264 LEU A CA 1
ATOM 2563 C C . LEU A 1 340 ? 2.966 -68.467 92.907 1.00 25.19 264 LEU A C 1
ATOM 2564 O O . LEU A 1 340 ? 3.228 -68.131 91.736 1.00 23.72 264 LEU A O 1
ATOM 2569 N N . VAL A 1 341 ? 3.085 -69.731 93.315 1.00 26.05 265 VAL A N 1
ATOM 2570 C CA . VAL A 1 341 ? 3.469 -70.790 92.358 1.00 25.54 265 VAL A CA 1
ATOM 2571 C C . VAL A 1 341 ? 2.415 -71.060 91.298 1.00 24.51 265 VAL A C 1
ATOM 2572 O O . VAL A 1 341 ? 2.740 -71.189 90.122 1.00 25.24 265 VAL A O 1
ATOM 2576 N N . VAL A 1 342 ? 1.157 -71.157 91.703 1.00 23.67 266 VAL A N 1
ATOM 2577 C CA . VAL A 1 342 ? 0.065 -71.386 90.732 1.00 23.80 266 VAL A CA 1
ATOM 2578 C C . VAL A 1 342 ? 0.023 -70.239 89.709 1.00 23.69 266 VAL A C 1
ATOM 2579 O O . VAL A 1 342 ? -0.100 -70.471 88.489 1.00 22.78 266 VAL A O 1
ATOM 2583 N N . VAL A 1 343 ? 0.119 -69.009 90.200 1.00 25.16 267 VAL A N 1
ATOM 2584 C CA . VAL A 1 343 ? 0.100 -67.822 89.314 1.00 26.83 267 VAL A CA 1
ATOM 2585 C C . VAL A 1 343 ? 1.286 -67.847 88.376 1.00 26.34 267 VAL A C 1
ATOM 2586 O O . VAL A 1 343 ? 1.168 -67.651 87.144 1.00 26.41 267 VAL A O 1
ATOM 2590 N N . GLY A 1 344 ? 2.467 -68.113 88.936 1.00 26.45 268 GLY A N 1
ATOM 2591 C CA . GLY A 1 344 ? 3.690 -68.231 88.140 1.00 31.14 268 GLY A CA 1
ATOM 2592 C C . GLY A 1 344 ? 3.638 -69.297 87.064 1.00 30.69 268 GLY A C 1
ATOM 2593 O O . GLY A 1 344 ? 4.064 -69.066 85.901 1.00 30.96 268 GLY A O 1
ATOM 2594 N N . ALA A 1 345 ? 3.111 -70.462 87.432 1.00 28.52 269 ALA A N 1
ATOM 2595 C CA . ALA A 1 345 ? 2.940 -71.539 86.494 1.00 27.91 269 ALA A CA 1
ATOM 2596 C C . ALA A 1 345 ? 1.965 -71.136 85.357 1.00 27.52 269 ALA A C 1
ATOM 2597 O O . ALA A 1 345 ? 2.151 -71.526 84.192 1.00 29.45 269 ALA A O 1
ATOM 2599 N N . PHE A 1 346 ? 0.919 -70.409 85.698 1.00 23.93 270 PHE A N 1
ATOM 2600 C CA . PHE A 1 346 ? -0.013 -69.944 84.674 1.00 24.57 270 PHE A CA 1
ATOM 2601 C C . PHE A 1 346 ? 0.719 -69.065 83.681 1.00 25.04 270 PHE A C 1
ATOM 2602 O O . PHE A 1 346 ? 0.601 -69.223 82.467 1.00 24.74 270 PHE A O 1
ATOM 2610 N N . VAL A 1 347 ? 1.463 -68.093 84.202 1.00 26.76 271 VAL A N 1
ATOM 2611 C CA . VAL A 1 347 ? 2.192 -67.179 83.316 1.00 29.51 271 VAL A CA 1
ATOM 2612 C C . VAL A 1 347 ? 3.163 -67.928 82.390 1.00 26.98 271 VAL A C 1
ATOM 2613 O O . VAL A 1 347 ? 3.217 -67.681 81.189 1.00 26.11 271 VAL A O 1
ATOM 2617 N N . VAL A 1 348 ? 3.916 -68.864 82.931 1.00 28.82 272 VAL A N 1
ATOM 2618 C CA . VAL A 1 348 ? 4.846 -69.657 82.151 1.00 30.25 272 VAL A CA 1
ATOM 2619 C C . VAL A 1 348 ? 4.129 -70.512 81.086 1.00 28.91 272 VAL A C 1
ATOM 2620 O O . VAL A 1 348 ? 4.588 -70.637 79.945 1.00 30.46 272 VAL A O 1
ATOM 2624 N N . CYS A 1 349 ? 2.983 -71.072 81.444 1.00 26.43 273 CYS A N 1
ATOM 2625 C CA . CYS A 1 349 ? 2.228 -71.905 80.503 1.00 25.53 273 CYS A CA 1
ATOM 2626 C C . CYS A 1 349 ? 1.484 -71.144 79.414 1.00 24.97 273 CYS A C 1
ATOM 2627 O O . CYS A 1 349 ? 1.239 -71.708 78.350 1.00 27.71 273 CYS A O 1
ATOM 2630 N N . TRP A 1 350 ? 1.053 -69.905 79.693 1.00 24.43 274 TRP A N 1
ATOM 2631 C CA . TRP A 1 350 ? 0.147 -69.164 78.812 1.00 24.10 274 TRP A CA 1
ATOM 2632 C C . TRP A 1 350 ? 0.800 -68.001 78.060 1.00 24.59 274 TRP A C 1
ATOM 2633 O O . TRP A 1 350 ? 0.306 -67.566 77.004 1.00 23.29 274 TRP A O 1
ATOM 2644 N N . ALA A 1 351 ? 1.899 -67.485 78.587 1.00 24.08 275 ALA A N 1
ATOM 2645 C CA . ALA A 1 351 ? 2.565 -66.356 77.923 1.00 24.58 275 ALA A CA 1
ATOM 2646 C C . ALA A 1 351 ? 3.018 -66.726 76.516 1.00 23.88 275 ALA A C 1
ATOM 2647 O O . ALA A 1 351 ? 2.886 -65.923 75.607 1.00 24.64 275 ALA A O 1
ATOM 2649 N N . PRO A 1 352 ? 3.570 -67.926 76.325 1.00 24.44 276 PRO A N 1
ATOM 2650 C CA . PRO A 1 352 ? 4.041 -68.262 74.995 1.00 24.76 276 PRO A CA 1
ATOM 2651 C C . PRO A 1 352 ? 2.945 -68.279 73.959 1.00 24.97 276 PRO A C 1
ATOM 2652 O O . PRO A 1 352 ? 3.074 -67.634 72.913 1.00 25.95 276 PRO A O 1
ATOM 2656 N N . ILE A 1 353 ? 1.848 -68.960 74.244 1.00 24.06 277 ILE A N 1
ATOM 2657 C CA . ILE A 1 353 ? 0.743 -68.925 73.287 1.00 22.79 277 ILE A CA 1
ATOM 2658 C C . ILE A 1 353 ? 0.091 -67.533 73.124 1.00 21.51 277 ILE A C 1
ATOM 2659 O O . ILE A 1 353 ? -0.260 -67.144 72.003 1.00 21.85 277 ILE A O 1
ATOM 2664 N N . HIS A 1 354 ? -0.013 -66.740 74.185 1.00 21.83 278 HIS A N 1
ATOM 2665 C CA . HIS A 1 354 ? -0.572 -65.396 74.026 1.00 21.96 278 HIS A CA 1
ATOM 2666 C C . HIS A 1 354 ? 0.237 -64.551 73.061 1.00 22.41 278 HIS A C 1
ATOM 2667 O O . HIS A 1 354 ? -0.313 -63.836 72.226 1.00 23.21 278 HIS A O 1
ATOM 2674 N N . ILE A 1 355 ? 1.553 -64.630 73.173 1.00 23.50 279 ILE A N 1
ATOM 2675 C CA . ILE A 1 355 ? 2.408 -63.869 72.297 1.00 25.74 279 ILE A CA 1
ATOM 2676 C C . ILE A 1 355 ? 2.325 -64.442 70.878 1.00 25.96 279 ILE A C 1
ATOM 2677 O O . ILE A 1 355 ? 2.235 -63.712 69.910 1.00 26.25 279 ILE A O 1
ATOM 2682 N N . PHE A 1 356 ? 2.330 -65.769 70.765 1.00 26.30 280 PHE A N 1
ATOM 2683 C CA . PHE A 1 356 ? 2.388 -66.427 69.469 1.00 26.42 280 PHE A CA 1
ATOM 2684 C C . PHE A 1 356 ? 1.121 -66.146 68.675 1.00 26.62 280 PHE A C 1
ATOM 2685 O O . PHE A 1 356 ? 1.200 -66.000 67.463 1.00 26.99 280 PHE A O 1
ATOM 2693 N N . VAL A 1 357 ? -0.038 -66.030 69.329 1.00 25.58 281 VAL A N 1
ATOM 2694 C CA . VAL A 1 357 ? -1.301 -65.759 68.591 1.00 27.21 281 VAL A CA 1
ATOM 2695 C C . VAL A 1 357 ? -1.216 -64.385 67.925 1.00 28.60 281 VAL A C 1
ATOM 2696 O O . VAL A 1 357 ? -1.619 -64.196 66.779 1.00 28.93 281 VAL A O 1
ATOM 2700 N N . ILE A 1 358 ? -0.655 -63.433 68.652 1.00 30.46 282 ILE A N 1
ATOM 2701 C CA . ILE A 1 358 ? -0.501 -62.084 68.106 1.00 31.42 282 ILE A CA 1
ATOM 2702 C C . ILE A 1 358 ? 0.488 -62.097 66.959 1.00 31.70 282 ILE A C 1
ATOM 2703 O O . ILE A 1 358 ? 0.215 -61.533 65.884 1.00 33.24 282 ILE A O 1
ATOM 2708 N N . VAL A 1 359 ? 1.632 -62.763 67.151 1.00 29.66 283 VAL A N 1
ATOM 2709 C CA . VAL A 1 359 ? 2.606 -62.860 66.078 1.00 31.94 283 VAL A CA 1
ATOM 2710 C C . VAL A 1 359 ? 2.013 -63.538 64.823 1.00 33.32 283 VAL A C 1
ATOM 2711 O O . VAL A 1 359 ? 2.168 -63.051 63.696 1.00 36.55 283 VAL A O 1
ATOM 2715 N N . TRP A 1 360 ? 1.323 -64.645 65.013 1.00 32.49 284 TRP A N 1
ATOM 2716 C CA . TRP A 1 360 ? 0.740 -65.371 63.905 1.00 35.26 284 TRP A CA 1
ATOM 2717 C C . TRP A 1 360 ? -0.281 -64.535 63.125 1.00 38.84 284 TRP A C 1
ATOM 2718 O O . TRP A 1 360 ? -0.387 -64.645 61.898 1.00 39.08 284 TRP A O 1
ATOM 2729 N N . THR A 1 361 ? -1.029 -63.722 63.847 1.00 37.11 285 THR A N 1
ATOM 2730 C CA . THR A 1 361 ? -2.091 -62.936 63.246 1.00 39.70 285 THR A CA 1
ATOM 2731 C C . THR A 1 361 ? -1.597 -61.666 62.547 1.00 42.72 285 THR A C 1
ATOM 2732 O O . THR A 1 361 ? -2.108 -61.336 61.480 1.00 42.48 285 THR A O 1
ATOM 2736 N N . LEU A 1 362 ? -0.630 -60.968 63.147 1.00 37.84 286 LEU A N 1
ATOM 2737 C CA . LEU A 1 362 ? -0.249 -59.632 62.714 1.00 39.74 286 LEU A CA 1
ATOM 2738 C C . LEU A 1 362 ? 1.052 -59.593 61.903 1.00 38.43 286 LEU A C 1
ATOM 2739 O O . LEU A 1 362 ? 1.241 -58.671 61.099 1.00 38.87 286 LEU A O 1
ATOM 2744 N N . VAL A 1 363 ? 1.941 -60.558 62.146 1.00 35.72 287 VAL A N 1
ATOM 2745 C CA . VAL A 1 363 ? 3.331 -60.499 61.628 1.00 35.83 287 VAL A CA 1
ATOM 2746 C C . VAL A 1 363 ? 3.493 -61.426 60.425 1.00 37.28 287 VAL A C 1
ATOM 2747 O O . VAL A 1 363 ? 2.909 -62.512 60.380 1.00 37.29 287 VAL A O 1
ATOM 2751 N N . ASP A 1 364 ? 4.301 -60.988 59.458 1.00 39.21 288 ASP A N 1
ATOM 2752 C CA . ASP A 1 364 ? 4.628 -61.786 58.274 1.00 43.67 288 ASP A CA 1
ATOM 2753 C C . ASP A 1 364 ? 5.664 -62.854 58.585 1.00 44.88 288 ASP A C 1
ATOM 2754 O O . ASP A 1 364 ? 6.841 -62.697 58.268 1.00 48.95 288 ASP A O 1
ATOM 2759 N N . ILE A 1 365 ? 5.212 -63.938 59.203 1.00 44.66 289 ILE A N 1
ATOM 2760 C CA . ILE A 1 365 ? 6.055 -65.100 59.480 1.00 44.13 289 ILE A CA 1
ATOM 2761 C C . ILE A 1 365 ? 5.759 -66.185 58.459 1.00 45.81 289 ILE A C 1
ATOM 2762 O O . ILE A 1 365 ? 4.752 -66.107 57.732 1.00 48.87 289 ILE A O 1
ATOM 2767 N N . ASP A 1 366 ? 6.606 -67.208 58.410 1.00 46.90 290 ASP A N 1
ATOM 2768 C CA . ASP A 1 366 ? 6.323 -68.370 57.565 1.00 47.35 290 ASP A CA 1
ATOM 2769 C C . ASP A 1 366 ? 5.420 -69.388 58.254 1.00 47.82 290 ASP A C 1
ATOM 2770 O O . ASP A 1 366 ? 5.893 -70.285 58.959 1.00 49.30 290 ASP A O 1
ATOM 2775 N N . ARG A 1 367 ? 4.122 -69.277 57.987 1.00 47.58 291 ARG A N 1
ATOM 2776 C CA . ARG A 1 367 ? 3.117 -70.088 58.642 1.00 47.98 291 ARG A CA 1
ATOM 2777 C C . ARG A 1 367 ? 3.028 -71.554 58.179 1.00 49.70 291 ARG A C 1
ATOM 2778 O O . ARG A 1 367 ? 2.421 -72.383 58.863 1.00 51.10 291 ARG A O 1
ATOM 2786 N N . ARG A 1 368 ? 3.607 -71.872 57.028 1.00 54.46 292 ARG A N 1
ATOM 2787 C CA . ARG A 1 368 ? 3.648 -73.266 56.561 1.00 56.25 292 ARG A CA 1
ATOM 2788 C C . ARG A 1 368 ? 4.969 -73.987 56.896 1.00 56.09 292 ARG A C 1
ATOM 2789 O O . ARG A 1 368 ? 5.121 -75.189 56.626 1.00 57.05 292 ARG A O 1
ATOM 2797 N N . ASP A 1 369 ? 5.910 -73.268 57.507 1.00 50.88 293 ASP A N 1
ATOM 2798 C CA . ASP A 1 369 ? 7.167 -73.872 57.947 1.00 48.51 293 ASP A CA 1
ATOM 2799 C C . ASP A 1 369 ? 6.906 -74.878 59.088 1.00 47.80 293 ASP A C 1
ATOM 2800 O O . ASP A 1 369 ? 6.320 -74.522 60.090 1.00 42.10 293 ASP A O 1
ATOM 2805 N N . PRO A 1 370 ? 7.354 -76.143 58.937 1.00 48.76 294 PRO A N 1
ATOM 2806 C CA . PRO A 1 370 ? 7.036 -77.158 59.937 1.00 48.40 294 PRO A CA 1
ATOM 2807 C C . PRO A 1 370 ? 7.504 -76.883 61.361 1.00 44.67 294 PRO A C 1
ATOM 2808 O O . PRO A 1 370 ? 6.837 -77.285 62.298 1.00 41.38 294 PRO A O 1
ATOM 2812 N N . LEU A 1 371 ? 8.655 -76.247 61.517 1.00 42.97 295 LEU A N 1
ATOM 2813 C CA . LEU A 1 371 ? 9.161 -75.910 62.843 1.00 43.40 295 LEU A CA 1
ATOM 2814 C C . LEU A 1 371 ? 8.333 -74.807 63.507 1.00 39.65 295 LEU A C 1
ATOM 2815 O O . LEU A 1 371 ? 8.141 -74.808 64.714 1.00 38.07 295 LEU A O 1
ATOM 2820 N N . VAL A 1 372 ? 7.890 -73.849 62.711 1.00 39.77 296 VAL A N 1
ATOM 2821 C CA . VAL A 1 372 ? 7.015 -72.774 63.210 1.00 37.88 296 VAL A CA 1
ATOM 2822 C C . VAL A 1 372 ? 5.661 -73.356 63.623 1.00 36.45 296 VAL A C 1
ATOM 2823 O O . VAL A 1 372 ? 5.148 -73.016 64.692 1.00 33.33 296 VAL A O 1
ATOM 2827 N N . VAL A 1 373 ? 5.097 -74.253 62.801 1.00 35.22 297 VAL A N 1
ATOM 2828 C CA . VAL A 1 373 ? 3.806 -74.898 63.124 1.00 35.29 297 VAL A CA 1
ATOM 2829 C C . VAL A 1 373 ? 3.941 -75.790 64.339 1.00 33.79 297 VAL A C 1
ATOM 2830 O O . VAL A 1 373 ? 3.082 -75.785 65.179 1.00 32.08 297 VAL A O 1
ATOM 2834 N N . ALA A 1 374 ? 5.045 -76.541 64.436 1.00 35.73 298 ALA A N 1
ATOM 2835 C CA . ALA A 1 374 ? 5.264 -77.411 65.598 1.00 34.81 298 ALA A CA 1
ATOM 2836 C C . ALA A 1 374 ? 5.409 -76.580 66.873 1.00 32.82 298 ALA A C 1
ATOM 2837 O O . ALA A 1 374 ? 4.880 -76.934 67.918 1.00 32.31 298 ALA A O 1
ATOM 2839 N N . ALA A 1 375 ? 6.131 -75.466 66.769 1.00 31.62 299 ALA A N 1
ATOM 2840 C CA . ALA A 1 375 ? 6.338 -74.575 67.914 1.00 30.31 299 ALA A CA 1
ATOM 2841 C C . ALA A 1 375 ? 4.993 -74.001 68.371 1.00 28.50 299 ALA A C 1
ATOM 2842 O O . ALA A 1 375 ? 4.695 -73.980 69.579 1.00 27.65 299 ALA A O 1
ATOM 2844 N N . LEU A 1 376 ? 4.177 -73.566 67.417 1.00 28.60 300 LEU A N 1
ATOM 2845 C CA . LEU A 1 376 ? 2.851 -73.033 67.738 1.00 28.25 300 LEU A CA 1
ATOM 2846 C C . LEU A 1 376 ? 2.034 -74.099 68.483 1.00 29.71 300 LEU A C 1
ATOM 2847 O O . LEU A 1 376 ? 1.415 -73.844 69.521 1.00 27.38 300 LEU A O 1
ATOM 2852 N N . HIS A 1 377 ? 2.028 -75.312 67.954 1.00 31.44 301 HIS A N 1
ATOM 2853 C CA . HIS A 1 377 ? 1.250 -76.386 68.578 1.00 31.67 301 HIS A CA 1
ATOM 2854 C C . HIS A 1 377 ? 1.746 -76.831 69.920 1.00 32.03 301 HIS A C 1
ATOM 2855 O O . HIS A 1 377 ? 0.947 -77.164 70.790 1.00 32.02 301 HIS A O 1
ATOM 2862 N N . LEU A 1 378 ? 3.058 -76.772 70.118 1.00 30.76 302 LEU A N 1
ATOM 2863 C CA . LEU A 1 378 ? 3.618 -77.000 71.416 1.00 32.03 302 LEU A CA 1
ATOM 2864 C C . LEU A 1 378 ? 3.243 -75.908 72.418 1.00 29.49 302 LEU A C 1
ATOM 2865 O O . LEU A 1 378 ? 2.970 -76.223 73.587 1.00 28.10 302 LEU A O 1
ATOM 2870 N N . CYS A 1 379 ? 3.150 -74.650 71.959 1.00 27.14 303 CYS A N 1
ATOM 2871 C CA . CYS A 1 379 ? 2.686 -73.571 72.840 1.00 26.25 303 CYS A CA 1
ATOM 2872 C C . CYS A 1 379 ? 1.199 -73.745 73.210 1.00 24.55 303 CYS A C 1
ATOM 2873 O O . CYS A 1 379 ? 0.794 -73.461 74.348 1.00 23.99 303 CYS A O 1
ATOM 2876 N N . ILE A 1 380 ? 0.401 -74.183 72.249 1.00 24.24 304 ILE A N 1
ATOM 2877 C CA . ILE A 1 380 ? -1.030 -74.489 72.545 1.00 25.26 304 ILE A CA 1
ATOM 2878 C C . ILE A 1 380 ? -1.090 -75.610 73.566 1.00 24.74 304 ILE A C 1
ATOM 2879 O O . ILE A 1 380 ? -1.812 -75.525 74.553 1.00 23.85 304 ILE A O 1
ATOM 2884 N N . ALA A 1 381 ? -0.321 -76.682 73.338 1.00 24.30 305 ALA A N 1
ATOM 2885 C CA . ALA A 1 381 ? -0.346 -77.822 74.252 1.00 25.42 305 ALA A CA 1
ATOM 2886 C C . ALA A 1 381 ? 0.063 -77.392 75.682 1.00 25.65 305 ALA A C 1
ATOM 2887 O O . ALA A 1 381 ? -0.512 -77.843 76.665 1.00 24.29 305 ALA A O 1
ATOM 2889 N N . LEU A 1 382 ? 1.073 -76.523 75.791 1.00 26.35 306 LEU A N 1
ATOM 2890 C CA . LEU A 1 382 ? 1.546 -76.030 77.075 1.00 27.05 306 LEU A CA 1
ATOM 2891 C C . LEU A 1 382 ? 0.466 -75.277 77.847 1.00 26.19 306 LEU A C 1
ATOM 2892 O O . LEU A 1 382 ? 0.370 -75.397 79.085 1.00 26.25 306 LEU A O 1
ATOM 2897 N N . GLY A 1 383 ? -0.341 -74.501 77.117 1.00 25.97 307 GLY A N 1
ATOM 2898 C CA . GLY A 1 383 ? -1.528 -73.850 77.683 1.00 24.57 307 GLY A CA 1
ATOM 2899 C C . GLY A 1 383 ? -2.542 -74.844 78.288 1.00 24.14 307 GLY A C 1
ATOM 2900 O O . GLY A 1 383 ? -3.015 -74.651 79.421 1.00 23.10 307 GLY A O 1
ATOM 2901 N N . TYR A 1 384 ? -2.839 -75.918 77.556 1.00 23.83 308 TYR A N 1
ATOM 2902 C CA . TYR A 1 384 ? -3.694 -76.985 78.110 1.00 24.08 308 TYR A CA 1
ATOM 2903 C C . TYR A 1 384 ? -3.042 -77.725 79.267 1.00 24.49 308 TYR A C 1
ATOM 2904 O O . TYR A 1 384 ? -3.722 -78.085 80.231 1.00 25.36 308 TYR A O 1
ATOM 2913 N N . ALA A 1 385 ? -1.729 -77.991 79.161 1.00 23.58 309 ALA A N 1
ATOM 2914 C CA . ALA A 1 385 ? -1.009 -78.684 80.230 1.00 25.00 309 ALA A CA 1
ATOM 2915 C C . ALA A 1 385 ? -1.061 -77.994 81.590 1.00 24.25 309 ALA A C 1
ATOM 2916 O O . ALA A 1 385 ? -1.029 -78.655 82.624 1.00 24.78 309 ALA A O 1
ATOM 2918 N N . ASN A 1 386 ? -1.202 -76.661 81.601 1.00 23.01 310 ASN A N 1
ATOM 2919 C CA . ASN A 1 386 ? -1.467 -75.957 82.829 1.00 23.95 310 ASN A CA 1
ATOM 2920 C C . ASN A 1 386 ? -2.678 -76.539 83.648 1.00 24.52 310 ASN A C 1
ATOM 2921 O O . ASN A 1 386 ? -2.630 -76.657 84.881 1.00 24.98 310 ASN A O 1
ATOM 2926 N N . SER A 1 387 ? -3.715 -76.940 82.947 1.00 26.44 311 SER A N 1
ATOM 2927 C CA . SER A 1 387 ? -4.858 -77.630 83.570 1.00 26.68 311 SER A CA 1
ATOM 2928 C C . SER A 1 387 ? -4.481 -78.905 84.319 1.00 27.10 311 SER A C 1
ATOM 2929 O O . SER A 1 387 ? -5.033 -79.180 85.378 1.00 27.41 311 SER A O 1
ATOM 2932 N N . SER A 1 388 ? -3.566 -79.695 83.768 1.00 25.31 312 SER A N 1
ATOM 2933 C CA . SER A 1 388 ? -3.160 -80.933 84.417 1.00 27.11 312 SER A CA 1
ATOM 2934 C C . SER A 1 388 ? -2.165 -80.656 85.547 1.00 27.23 312 SER A C 1
ATOM 2935 O O . SER A 1 388 ? -2.145 -81.367 86.543 1.00 28.68 312 SER A O 1
ATOM 2938 N N . LEU A 1 389 ? -1.378 -79.598 85.395 1.00 26.77 313 LEU A N 1
ATOM 2939 C CA . LEU A 1 389 ? -0.382 -79.202 86.401 1.00 27.33 313 LEU A CA 1
ATOM 2940 C C . LEU A 1 389 ? -0.990 -78.777 87.739 1.00 27.22 313 LEU A C 1
ATOM 2941 O O . LEU A 1 389 ? -0.487 -79.136 88.802 1.00 26.36 313 LEU A O 1
ATOM 2946 N N . ASN A 1 390 ? -2.069 -77.998 87.687 1.00 25.07 314 ASN A N 1
ATOM 2947 C CA . ASN A 1 390 ? -2.667 -77.435 88.897 1.00 26.46 314 ASN A CA 1
ATOM 2948 C C . ASN A 1 390 ? -3.023 -78.349 90.053 1.00 26.56 314 ASN A C 1
ATOM 2949 O O . ASN A 1 390 ? -2.548 -78.159 91.170 1.00 27.53 314 ASN A O 1
ATOM 2954 N N . PRO A 1 391 ? -3.821 -79.414 89.812 1.00 26.25 315 PRO A N 1
ATOM 2955 C CA . PRO A 1 391 ? -4.104 -80.340 90.918 1.00 27.18 315 PRO A CA 1
ATOM 2956 C C . PRO A 1 391 ? -2.843 -80.961 91.533 1.00 28.77 315 PRO A C 1
ATOM 2957 O O . PRO A 1 391 ? -2.790 -81.199 92.733 1.00 29.17 315 PRO A O 1
ATOM 2961 N N . VAL A 1 392 ? -1.840 -81.230 90.707 1.00 28.69 316 VAL A N 1
ATOM 2962 C CA . VAL A 1 392 ? -0.545 -81.661 91.217 1.00 30.21 316 VAL A CA 1
ATOM 2963 C C . VAL A 1 392 ? 0.115 -80.592 92.077 1.00 29.84 316 VAL A C 1
ATOM 2964 O O . VAL A 1 392 ? 0.632 -80.905 93.152 1.00 33.30 316 VAL A O 1
ATOM 2968 N N . LEU A 1 393 ? 0.085 -79.339 91.628 1.00 27.90 317 LEU A N 1
ATOM 2969 C CA . LEU A 1 393 ? 0.585 -78.251 92.448 1.00 29.54 317 LEU A CA 1
ATOM 2970 C C . LEU A 1 393 ? -0.172 -78.152 93.774 1.00 29.67 317 LEU A C 1
ATOM 2971 O O . LEU A 1 393 ? 0.458 -78.065 94.828 1.00 31.85 317 LEU A O 1
ATOM 2976 N N . TYR A 1 394 ? -1.494 -78.268 93.758 1.00 28.59 318 TYR A N 1
ATOM 2977 C CA . TYR A 1 394 ? -2.247 -78.087 95.005 1.00 29.89 318 TYR A CA 1
ATOM 2978 C C . TYR A 1 394 ? -1.869 -79.164 96.016 1.00 32.56 318 TYR A C 1
ATOM 2979 O O . TYR A 1 394 ? -1.669 -78.876 97.221 1.00 34.41 318 TYR A O 1
ATOM 2988 N N . ALA A 1 395 ? -1.692 -80.399 95.533 1.00 32.55 319 ALA A N 1
ATOM 2989 C CA . ALA A 1 395 ? -1.399 -81.507 96.404 1.00 34.53 319 ALA A CA 1
ATOM 2990 C C . ALA A 1 395 ? -0.009 -81.384 97.026 1.00 35.51 319 ALA A C 1
ATOM 2991 O O . ALA A 1 395 ? 0.178 -81.765 98.189 1.00 37.31 319 ALA A O 1
ATOM 2993 N N . PHE A 1 396 ? 0.966 -80.874 96.274 1.00 38.45 320 PHE A N 1
ATOM 2994 C CA . PHE A 1 396 ? 2.346 -80.770 96.773 1.00 38.54 320 PHE A CA 1
ATOM 2995 C C . PHE A 1 396 ? 2.624 -79.521 97.603 1.00 38.03 320 PHE A C 1
ATOM 2996 O O . PHE A 1 396 ? 3.567 -79.510 98.395 1.00 36.50 320 PHE A O 1
ATOM 3004 N N . LEU A 1 397 ? 1.840 -78.460 97.405 1.00 35.09 321 LEU A N 1
ATOM 3005 C CA . LEU A 1 397 ? 2.078 -77.189 98.073 1.00 36.51 321 LEU A CA 1
ATOM 3006 C C . LEU A 1 397 ? 1.128 -76.864 99.229 1.00 37.03 321 LEU A C 1
ATOM 3007 O O . LEU A 1 397 ? 1.377 -75.918 99.963 1.00 37.06 321 LEU A O 1
ATOM 3012 N N . ASP A 1 398 ? 0.068 -77.651 99.408 1.00 35.59 322 ASP A N 1
ATOM 3013 C CA . ASP A 1 398 ? -0.927 -77.408 100.458 1.00 39.31 322 ASP A CA 1
ATOM 3014 C C . ASP A 1 398 ? -1.241 -78.736 101.157 1.00 39.63 322 ASP A C 1
ATOM 3015 O O . ASP A 1 398 ? -1.858 -79.620 100.588 1.00 38.70 322 ASP A O 1
ATOM 3020 N N . GLU A 1 399 ? -0.793 -78.857 102.398 1.00 46.36 323 GLU A N 1
ATOM 3021 C CA . GLU A 1 399 ? -1.007 -80.063 103.204 1.00 49.26 323 GLU A CA 1
ATOM 3022 C C . GLU A 1 399 ? -2.494 -80.440 103.330 1.00 47.99 323 GLU A C 1
ATOM 3023 O O . GLU A 1 399 ? -2.832 -81.643 103.375 1.00 47.51 323 GLU A O 1
ATOM 3029 N N . ASN A 1 400 ? -3.386 -79.447 103.362 1.00 43.64 324 ASN A N 1
ATOM 3030 C CA . ASN A 1 400 ? -4.836 -79.763 103.419 1.00 41.30 324 ASN A CA 1
ATOM 3031 C C . ASN A 1 400 ? -5.344 -80.423 102.136 1.00 39.39 324 ASN A C 1
ATOM 3032 O O . ASN A 1 400 ? -6.147 -81.338 102.210 1.00 39.25 324 ASN A O 1
ATOM 3037 N N . PHE A 1 401 ? -4.872 -80.002 100.963 1.00 37.23 325 PHE A N 1
ATOM 3038 C CA . PHE A 1 401 ? -5.241 -80.721 99.749 1.00 36.08 325 PHE A CA 1
ATOM 3039 C C . PHE A 1 401 ? -4.781 -82.155 99.779 1.00 38.90 325 PHE A C 1
ATOM 3040 O O . PHE A 1 401 ? -5.544 -83.065 99.441 1.00 38.52 325 PHE A O 1
ATOM 3048 N N . LYS A 1 402 ? -3.539 -82.374 100.190 1.00 37.51 326 LYS A N 1
ATOM 3049 C CA . LYS A 1 402 ? -3.025 -83.731 100.252 1.00 41.21 326 LYS A CA 1
ATOM 3050 C C . LYS A 1 402 ? -3.901 -84.631 101.148 1.00 40.55 326 LYS A C 1
ATOM 3051 O O . LYS A 1 402 ? -4.319 -85.738 100.751 1.00 39.13 326 LYS A O 1
ATOM 3054 N N . ARG A 1 403 ? -4.178 -84.141 102.354 1.00 41.83 327 ARG A N 1
ATOM 3055 C CA . ARG A 1 403 ? -4.983 -84.888 103.332 1.00 44.40 327 ARG A CA 1
ATOM 3056 C C . ARG A 1 403 ? -6.430 -85.109 102.855 1.00 42.99 327 ARG A C 1
ATOM 3057 O O . ARG A 1 403 ? -6.972 -86.211 102.969 1.00 42.47 327 ARG A O 1
ATOM 3065 N N . CYS A 1 404 ? -7.053 -84.090 102.290 1.00 44.56 328 CYS A N 1
ATOM 3066 C CA . CYS A 1 404 ? -8.451 -84.228 101.896 1.00 46.00 328 CYS A CA 1
ATOM 3067 C C . CYS A 1 404 ? -8.604 -85.058 100.588 1.00 46.24 328 CYS A C 1
ATOM 3068 O O . CYS A 1 404 ? -9.609 -85.789 100.411 1.00 42.66 328 CYS A O 1
ATOM 3071 N N . PHE A 1 405 ? -7.599 -85.033 99.711 1.00 41.21 329 PHE A N 1
ATOM 3072 C CA . PHE A 1 405 ? -7.555 -86.002 98.600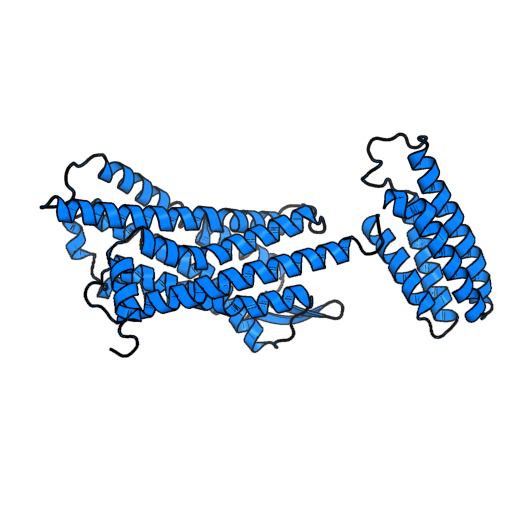 1.00 43.08 329 PHE A CA 1
ATOM 3073 C C . PHE A 1 405 ? -7.578 -87.472 99.110 1.00 40.94 329 PHE A C 1
ATOM 3074 O O . PHE A 1 405 ? -8.317 -88.333 98.587 1.00 38.18 329 PHE A O 1
ATOM 3082 N N . ARG A 1 406 ? -6.745 -87.755 100.111 1.00 38.94 330 ARG A N 1
ATOM 3083 C CA . ARG A 1 406 ? -6.716 -89.082 100.721 1.00 39.89 330 ARG A CA 1
ATOM 3084 C C . ARG A 1 406 ? -8.070 -89.450 101.345 1.00 37.55 330 ARG A C 1
ATOM 3085 O O . ARG A 1 406 ? -8.564 -90.552 101.162 1.00 34.94 330 ARG A O 1
ATOM 3089 N N . GLN A 1 407 ? -8.671 -88.524 102.096 1.00 35.97 331 GLN A N 1
ATOM 3090 C CA . GLN A 1 407 ? -9.936 -88.848 102.787 1.00 35.48 331 GLN A CA 1
ATOM 3091 C C . GLN A 1 407 ? -11.096 -89.016 101.808 1.00 34.30 331 GLN A C 1
ATOM 3092 O O . GLN A 1 407 ? -11.967 -89.868 101.988 1.00 34.68 331 GLN A O 1
ATOM 3095 N N . LEU A 1 408 ? -11.131 -88.184 100.775 1.00 33.22 332 LEU A N 1
ATOM 3096 C CA . LEU A 1 408 ? -12.165 -88.309 99.760 1.00 34.00 332 LEU A CA 1
ATOM 3097 C C . LEU A 1 408 ? -12.113 -89.708 99.104 1.00 35.02 332 LEU A C 1
ATOM 3098 O O . LEU A 1 408 ? -13.141 -90.382 98.917 1.00 34.10 332 LEU A O 1
ATOM 3103 N N . CYS A 1 409 ? -10.913 -90.148 98.757 1.00 35.42 333 CYS A N 1
ATOM 3104 C CA . CYS A 1 409 ? -10.731 -91.456 98.146 1.00 35.73 333 CYS A CA 1
ATOM 3105 C C . CYS A 1 409 ? -11.059 -92.596 99.107 1.00 36.98 333 CYS A C 1
ATOM 3106 O O . CYS A 1 409 ? -11.543 -93.626 98.660 1.00 37.95 333 CYS A O 1
ATOM 3109 N N . ARG A 1 410 ? -10.782 -92.429 100.406 1.00 35.56 334 ARG A N 1
ATOM 3110 C CA . ARG A 1 410 ? -11.166 -93.428 101.421 1.00 36.68 334 ARG A CA 1
ATOM 3111 C C . ARG A 1 410 ? -12.676 -93.603 101.448 1.00 36.17 334 ARG A C 1
ATOM 3112 O O . ARG A 1 410 ? -13.172 -94.723 101.545 1.00 34.12 334 ARG A O 1
ATOM 3116 N N . LYS A 1 411 ? -13.410 -92.498 101.356 1.00 37.08 335 LYS A N 1
ATOM 3117 C CA . LYS A 1 411 ? -14.873 -92.554 101.469 1.00 38.54 335 LYS A CA 1
ATOM 3118 C C . LYS A 1 411 ? -15.578 -91.855 100.279 1.00 39.08 335 LYS A C 1
ATOM 3119 O O . LYS A 1 411 ? -16.216 -90.799 100.436 1.00 37.26 335 LYS A O 1
ATOM 3124 N N . PRO A 1 412 ? -15.478 -92.451 99.084 1.00 41.50 336 PRO A N 1
ATOM 3125 C CA . PRO A 1 412 ? -16.046 -91.821 97.869 1.00 45.03 336 PRO A CA 1
ATOM 3126 C C . PRO A 1 412 ? -17.527 -91.483 98.017 1.00 47.43 336 PRO A C 1
ATOM 3127 O O . PRO A 1 412 ? -17.966 -90.477 97.462 1.00 47.31 336 PRO A O 1
ATOM 3131 N N . CYS A 1 413 ? -18.264 -92.333 98.743 1.00 48.40 337 CYS A N 1
ATOM 3132 C CA . CYS A 1 413 ? -19.685 -92.141 99.034 1.00 52.79 337 CYS A CA 1
ATOM 3133 C C . CYS A 1 413 ? -19.991 -91.737 100.502 1.00 50.00 337 CYS A C 1
ATOM 3134 O O . CYS A 1 413 ? -21.137 -91.817 100.933 1.00 51.32 337 CYS A O 1
ATOM 3137 N N . GLY A 1 414 ? -18.991 -91.311 101.262 1.00 47.34 338 GLY A N 1
ATOM 3138 C CA . GLY A 1 414 ? -19.198 -90.865 10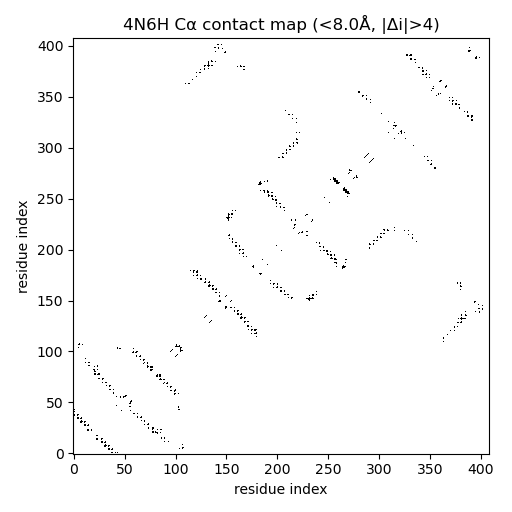2.666 1.00 47.55 338 GLY A CA 1
ATOM 3139 C C . GLY A 1 414 ? -18.729 -91.872 103.704 1.00 49.35 338 GLY A C 1
ATOM 3140 O O . GLY A 1 414 ? -18.723 -91.576 104.913 1.00 47.63 338 GLY A O 1
#

Organism: Homo sapiens (NCBI:txid9606)

Solvent-accessible surface area: 20367 Å² total; per-residue (Å²): 107,26,80,67,29,17,49,55,2,10,86,20,3,68,71,0,82,133,17,120,63,17,72,73,0,90,70,2,0,57,109,0,75,58,7,0,85,63,2,35,118,32,64,0,109,97,7,95,104,91,55,88,124,12,110,49,15,46,44,0,84,93,0,0,86,50,0,21,30,51,0,64,104,0,10,129,46,4,88,97,51,87,46,75,91,0,49,69,29,6,62,47,0,82,92,7,22,75,66,62,0,62,83,34,32,31,52,45,45,46,66,78,60,54,60,94,60,30,5,99,46,4,33,65,81,2,62,60,14,17,51,73,0,53,120,13,0,48,69,1,26,122,3,3,95,86,50,124,130,3,85,54,6,5,10,17,6,1,52,4,4,0,61,2,5,9,63,0,0,43,6,0,68,75,13,6,33,57,49,74,114,134,24,9,65,74,38,67,150,51,0,47,40,14,33,4,35,48,42,26,4,28,9,0,5,1,35,0,2,13,60,4,2,44,12,6,43,30,14,3,19,55,65,84,126,10,95,106,119,62,52,57,76,97,3,116,109,52,11,100,69,8,56,102,120,1,32,56,44,1,72,57,2,79,103,35,0,18,27,99,118,86,124,98,28,61,42,30,64,29,75,16,81,101,65,53,181,98,108,33,29,47,33,56,69,56,17,55,66,111,1,24,46,54,7,31,113,78,4,77,94,13,58,37,76,1,81,81,64,33,176,76,37,226,97,14,42,74,59,96,83,72,11,39,34,41,60,85,38,0,131,1,2,13,56,4,4,22,16,7,44,100,8,26,20,46,18,11,91,35,57,30,47,64,35,92,72,146,46,89,86,132,46,73,137,35,41,26,38,20,26,90,24,42,8,68,4,15,29,4,2,14,62,5,8,66,26,0,30,169,38,13,96,32,2,70,104,8,36,102,44,10,80,121,106,99,135,70

Secondary structure (P-SEA, 3-state):
caaaaaaaaaaaaaaaaacccaaaaaaaaaaaaaaaaaaaacccccccccccccaaaaaaaaaaaaaaaaaaaaaaaaaacaaaaaaaaaaaaaaaaaacccccccccaaaaaaaaaaaaaaaaaaaaaaaaaaaaaaaaaaaaacccccccaaaaaaaaaaaaaaaaaaaaaaaaaaaaacccccccaaaaaaaaaaaaaaaaaaaaaaaaaaaaaaaccccccccccccaaaaaaaaaaaaaaaaaaaaaaaaabbbbbcccccccccccccaaaaaaaaaaaaaaacccaaaaaaaaaaaaaaaaaaaacccccccaaaaaaaaaaaaaaaaaaaaaaaacaaaaaaaaaacccccccccaaaaaaaaaaaaaaaaaaaaaaaaaaaccaaaaaaaaaaaacccc